Protein AF-A0AB35WN62-F1 (afdb_monomer_lite)

InterPro domains:
  IPR004899 Pertactin, central region [PF03212] (466-574)
  IPR006315 Outer membrane autotransporter barrel domain [TIGR01414] (478-604)
  IPR011050 Pectin lyase fold/virulence factor [SSF51126] (87-575)
  IPR012332 Autotransporter, pectate lyase C-like domain superfamily [G3DSA:2.160.20.20] (101-578)
  IPR050909 Bacterial Autotransporter Virulence Factors [PTHR12338] (129-609)

Sequence (661 aa):
MNTHVGASISNKDRCPAFHPLPIATVVAALFTGPALAADYNFPLLFANSNPLVASLVQKQVDVSSPTSAVTLQHVDFSLRDVVLRNSVGGGVDVLSGARLLAQGVDAVTSGTALQVNSQSLADLSGPSVLYTTGAKSPAASVTNAELRLHDVSLQTTGILSPGIDVGANALLQVERSQIVTFDMSSAGIREQGNLLANVVRDSQIHTHQAESAGVQVSASDGQLSLINTQIITDAAASDGVSARQGSNVILSRASSVHTLGASASAVRADLGANIDVVDSALLTEGTGAFGATASRLSNINLVRSQVLTTGGQAAALAIHGEAHISASDSAVSTVDASTVVFSAFSPLGSTGTLTLLRTRLSGPSALIEAQSDSHGVTTITDSQWVAPTATAFLAAAGSSLKVDLESSQVSAADFAQTNGDGQLAITTVGSQVTGDTRLLAPSSGRLDLDLHNSSWVFSGNSSASNLNLSDSKVMFGGHGFQVLTLNGDLSGTGRFQMKSDLASSQGDLLSVTGQVSGQHELLVADSGHAATGQPLKLVGSGGGAGQFTLYGGHVDAGAFRYALTRQGNDWYLAQTGQVVPMQTLVPSLQKPAIPTLLASNVAMTPLNPAMKPQAIPQPITSNVAMTPLNPAMKPQAIPQPITSNVAMTPLNPAMKPQAIP

Secondary structure (DSSP, 8-state):
--------------------------------S------B-S-EEEETT-TT--EEEEEEEEE--SS-SEEEES-EEEEEEEEEEESSS-SEEEETT-EEEEEEEEEEESS-SEEEETT-EEEEEEEEEEEE-STT--SEEEESSEEEEEEEEEEE-STT--SEEE-TT-EEEEES-EEEE-STT-EEEEEES--S-EEEES-EEEEESTT-EEEEEES--SEEEEES-EEEEESTT-EEEEEETT-EEEEESS-EEEEESTT-EEEEEETT-EEEEES-EEEEESTT-EEEEEETT-EEEEES-EEEEESTT-EEEEEESS-EEEEES-EEEESSS-SEEEE--SSTT-EEEEEEES-EEE-SSEEEEE-TT-EEEEEEES-EEEEEEEEEEEE-TT-EEEEEEES-EEEEEEEEEE-TT-EEEEEEES-EEEEEEEES-TTT-EEEEEEES-EEEESS-EEES-EEEEEEEEEE-SSS--EEEESS-EEEEEEEEEEEETTTTEE-EEEESS-B-SEEEEEEEE--S---S--EEEEEE---S-EEEETTS-EEETTEEEEEEEETTEEEEEEEEEPPPPP-------PPPPPPP--------------PPPPPPPP----PPPPPP----PPPPP-----------------PPPPP-

Foldseek 3Di:
DDDDDDDDDDDDDDDDDDDDDDPDDDDDDDDDDPDQDDEAAAAEEDEPVDPPAQEDENYEQAYADQEESYEYANGRHEYYLYEAEYAHHEHYHFEHAYEYEYENYEYEYQAAPEEYENAYEYAYEYEYEQEHEHAQHASYEWELYEYHEYNYEFEYEHHQYEVYEAEENYEEEAENYEFEYADPLYEPYEHELYAAAYEHECYEFEYEDPNYEPYHYENYNHEYEYENYEFEYEEALYEDYEYEQQYHYEYDHAYEFEYEYALYEPYEYYNAYEYEYECYEFHYEHANYESYEYDRNYEYEAYCYEFEYEHHNYEPYEWEFQYEYEHENYEFEYEHDAHYEFEYDPVQPGEYEYEYHQYEFEYQEEPYEYEASGHYEYEYEPYEYDYARYADYEFEPNYEYEYEAECYEEAYQAPYEYYHLTEYAYEYANYEYEHAAYDPPLVRHAAHYAYHVYEYEYAEAHEGAEYEDHAYEYENHHPFAYEYEHVEEYEDEYEYEWEEEQQVLDIHAYEYLYEYYAEYEYEYHYPLAAHPQDKHWHYHYNYYDYDYAYVVQWDDRHQFIWGWDDDPRTIIGGTPDTDDDDPPPPPPPDPDDDDDDDDDDDDDDDDDDDDDDDDDDDDDDDDDDDDDDDPDDDDDDDDDPPPPPPDPDDDDPDDDDDDDD

pLDDT: mean 85.61, std 23.1, range [27.11, 98.94]

Structure (mmCIF, N/CA/C/O backbone):
data_AF-A0AB35WN62-F1
#
_entry.id   AF-A0AB35WN62-F1
#
loop_
_atom_site.group_PDB
_atom_site.id
_atom_site.type_symbol
_atom_site.label_atom_id
_atom_site.label_alt_id
_atom_site.label_comp_id
_atom_site.label_asym_id
_atom_site.label_entity_id
_atom_site.label_seq_id
_atom_site.pdbx_PDB_ins_code
_atom_site.Cartn_x
_atom_site.Cartn_y
_atom_site.Cartn_z
_atom_site.occupancy
_atom_site.B_iso_or_equiv
_atom_site.auth_seq_id
_atom_site.auth_comp_id
_atom_site.auth_asym_id
_atom_site.auth_atom_id
_atom_site.pdbx_PDB_model_num
ATOM 1 N N . MET A 1 1 ? -1.860 53.361 -42.242 1.00 37.06 1 MET A N 1
ATOM 2 C CA . MET A 1 1 ? -1.072 54.609 -42.167 1.00 37.06 1 MET A CA 1
ATOM 3 C C . MET A 1 1 ? 0.322 54.324 -42.701 1.00 37.06 1 MET A C 1
ATOM 5 O O . MET A 1 1 ? 0.949 53.392 -42.228 1.00 37.06 1 MET A O 1
ATOM 9 N N . ASN A 1 2 ? 0.720 55.117 -43.696 1.00 37.06 2 ASN A N 1
ATOM 10 C CA . ASN A 1 2 ? 2.051 55.327 -44.278 1.00 37.06 2 ASN A CA 1
ATOM 11 C C . ASN A 1 2 ? 2.767 54.182 -45.016 1.00 37.06 2 ASN A C 1
ATOM 13 O O . ASN A 1 2 ? 3.593 53.447 -44.492 1.00 37.06 2 ASN A O 1
ATOM 17 N N . THR A 1 3 ? 2.480 54.184 -46.316 1.00 37.44 3 THR A N 1
ATOM 18 C CA . THR A 1 3 ? 3.383 54.001 -47.460 1.00 37.44 3 THR A CA 1
ATOM 19 C C . THR A 1 3 ? 4.713 54.766 -47.359 1.00 37.44 3 THR A C 1
ATOM 21 O O . THR A 1 3 ? 4.702 55.928 -46.963 1.00 37.44 3 THR A O 1
ATOM 24 N N . HIS A 1 4 ? 5.802 54.193 -47.891 1.00 39.78 4 HIS A N 1
ATOM 25 C CA . HIS A 1 4 ? 6.748 54.916 -48.757 1.00 39.78 4 HIS A CA 1
ATOM 26 C C . HIS A 1 4 ? 7.476 53.968 -49.725 1.00 39.78 4 HIS A C 1
ATOM 28 O O . HIS A 1 4 ? 7.800 52.831 -49.396 1.00 39.78 4 HIS A O 1
ATOM 34 N N . VAL A 1 5 ? 7.670 54.476 -50.942 1.00 39.09 5 VAL A N 1
ATOM 35 C CA . VAL A 1 5 ? 8.130 53.827 -52.176 1.00 39.09 5 VAL A CA 1
ATOM 36 C C . VAL A 1 5 ? 9.427 54.499 -52.656 1.00 39.09 5 VAL A C 1
ATOM 38 O O . VAL A 1 5 ? 9.519 55.722 -52.575 1.00 39.09 5 VAL A O 1
ATOM 41 N N . GLY A 1 6 ? 10.332 53.707 -53.257 1.00 31.67 6 GLY A N 1
ATOM 42 C CA . GLY A 1 6 ? 11.242 54.083 -54.366 1.00 31.67 6 GLY A CA 1
ATOM 43 C C . GLY A 1 6 ? 12.703 54.422 -54.007 1.00 31.67 6 GLY A C 1
ATOM 44 O O . GLY A 1 6 ? 12.963 54.918 -52.923 1.00 31.67 6 GLY A O 1
ATOM 45 N N . ALA A 1 7 ? 13.723 54.246 -54.862 1.00 33.38 7 ALA A N 1
ATOM 46 C CA . ALA A 1 7 ? 13.907 53.548 -56.146 1.00 33.38 7 ALA A CA 1
ATOM 47 C C . ALA A 1 7 ? 15.406 53.642 -56.568 1.00 33.38 7 ALA A C 1
ATOM 49 O O . ALA A 1 7 ? 15.979 54.713 -56.417 1.00 33.38 7 ALA A O 1
ATOM 50 N N . SER A 1 8 ? 15.957 52.575 -57.190 1.00 31.02 8 SER A N 1
ATOM 51 C CA . SER A 1 8 ? 17.101 52.482 -58.159 1.00 31.02 8 SER A CA 1
ATOM 52 C C . SER A 1 8 ? 18.497 53.050 -57.772 1.00 31.02 8 SER A C 1
ATOM 54 O O . SER A 1 8 ? 18.581 54.052 -57.087 1.00 31.02 8 SER A O 1
ATOM 56 N N . ILE A 1 9 ? 19.666 52.511 -58.176 1.00 33.53 9 ILE A N 1
ATOM 57 C CA . ILE A 1 9 ? 20.169 52.228 -59.542 1.00 33.53 9 ILE A CA 1
ATOM 58 C C . ILE A 1 9 ? 21.292 51.145 -59.536 1.00 33.53 9 ILE A C 1
ATOM 60 O O . ILE A 1 9 ? 22.194 51.160 -58.708 1.00 33.53 9 ILE A O 1
ATOM 64 N N . SER A 1 10 ? 21.202 50.254 -60.532 1.00 30.72 10 SER A N 1
ATOM 65 C CA . SER A 1 10 ? 22.180 49.400 -61.250 1.00 30.72 10 SER A CA 1
ATOM 66 C C . SER A 1 10 ? 23.706 49.570 -61.051 1.00 30.72 10 SER A C 1
ATOM 68 O O . SER A 1 10 ? 24.233 50.643 -61.325 1.00 30.72 10 SER A O 1
ATOM 70 N N . ASN A 1 11 ? 24.439 48.451 -60.880 1.00 31.08 11 ASN A N 1
ATOM 71 C CA . ASN A 1 11 ? 25.382 47.991 -61.919 1.00 31.08 11 ASN A CA 1
ATOM 72 C C . ASN A 1 11 ? 25.721 46.486 -61.857 1.00 31.08 11 ASN A C 1
ATOM 74 O O . ASN A 1 11 ? 25.832 45.892 -60.790 1.00 31.08 11 ASN A O 1
ATOM 78 N N . LYS A 1 12 ? 25.844 45.899 -63.054 1.00 31.50 12 LYS A N 1
ATOM 79 C CA . LYS A 1 12 ? 26.213 44.512 -63.378 1.00 31.50 12 LYS A CA 1
ATOM 80 C C . LYS A 1 12 ? 27.642 44.183 -62.938 1.00 31.50 12 LYS A C 1
ATOM 82 O O . LYS A 1 12 ? 28.530 44.962 -63.242 1.00 31.50 12 LYS A O 1
ATOM 87 N N . ASP A 1 13 ? 27.849 42.962 -62.447 1.00 32.03 13 ASP A N 1
ATOM 88 C CA . ASP A 1 13 ? 28.853 42.056 -63.017 1.00 32.03 13 ASP A CA 1
ATOM 89 C C . ASP A 1 13 ? 28.441 40.590 -62.824 1.00 32.03 13 ASP A C 1
ATOM 91 O O . ASP A 1 13 ? 27.876 40.194 -61.806 1.00 32.03 13 ASP A O 1
ATOM 95 N N . ARG A 1 14 ? 28.629 39.804 -63.887 1.00 34.66 14 ARG A N 1
ATOM 96 C CA . ARG A 1 14 ? 28.232 38.397 -64.020 1.00 34.66 14 ARG A CA 1
ATOM 97 C C . ARG A 1 14 ? 29.360 37.487 -63.532 1.00 34.66 14 ARG A C 1
ATOM 99 O O . ARG A 1 14 ? 30.464 37.614 -64.041 1.00 34.66 14 ARG A O 1
ATOM 106 N N . CYS A 1 15 ? 29.044 36.502 -62.690 1.00 31.64 15 CYS A N 1
ATOM 107 C CA . CYS A 1 15 ? 29.691 35.180 -62.657 1.00 31.64 15 CYS A CA 1
ATOM 108 C C . CYS A 1 15 ? 28.763 34.152 -61.956 1.00 31.64 15 CYS A C 1
ATOM 110 O O . CYS A 1 15 ? 27.911 34.565 -61.172 1.00 31.64 15 CYS A O 1
ATOM 112 N N . PRO A 1 16 ? 28.826 32.853 -62.313 1.00 35.84 16 PRO A N 1
ATOM 113 C CA . PRO A 1 16 ? 27.656 31.963 -62.377 1.00 35.84 16 PRO A CA 1
ATOM 114 C C . PRO A 1 16 ? 27.334 31.176 -61.089 1.00 35.84 16 PRO A C 1
ATOM 116 O O . PRO A 1 16 ? 28.095 31.167 -60.127 1.00 35.84 16 PRO A O 1
ATOM 119 N N . ALA A 1 17 ? 26.169 30.513 -61.105 1.00 31.95 17 ALA A N 1
ATOM 120 C CA . ALA A 1 17 ? 25.544 29.818 -59.980 1.00 31.95 17 ALA A CA 1
ATOM 121 C C . ALA A 1 17 ? 26.304 28.558 -59.522 1.00 31.95 17 ALA A C 1
ATOM 123 O O . ALA A 1 17 ? 26.545 27.640 -60.307 1.00 31.95 17 ALA A O 1
ATOM 124 N N . PHE A 1 18 ? 26.607 28.491 -58.224 1.00 29.34 18 PHE A N 1
ATOM 125 C CA . PHE A 1 18 ? 27.059 27.277 -57.549 1.00 29.34 18 PHE A CA 1
ATOM 126 C C . PHE A 1 18 ? 25.860 26.361 -57.270 1.00 29.34 18 PHE A C 1
ATOM 128 O O . PHE A 1 18 ? 25.048 26.622 -56.384 1.00 29.34 18 PHE A O 1
ATOM 135 N N . HIS A 1 19 ? 25.766 25.277 -58.036 1.00 30.45 19 HIS A N 1
ATOM 136 C CA . HIS A 1 19 ? 24.964 24.102 -57.707 1.00 30.45 19 HIS A CA 1
ATOM 137 C C . HIS A 1 19 ? 25.807 23.160 -56.829 1.00 30.45 19 HIS A C 1
ATOM 139 O O . HIS A 1 19 ? 26.876 22.745 -57.281 1.00 30.45 19 HIS A O 1
ATOM 145 N N . PRO A 1 20 ? 25.376 22.770 -55.617 1.00 32.69 20 PRO A N 1
ATOM 146 C CA . PRO A 1 20 ? 25.997 21.651 -54.923 1.00 32.69 20 PRO A CA 1
ATOM 147 C C . PRO A 1 20 ? 25.475 20.343 -55.538 1.00 32.69 20 PRO A C 1
ATOM 149 O O . PRO A 1 20 ? 24.314 19.976 -55.370 1.00 32.69 20 PRO A O 1
ATOM 152 N N . LEU A 1 21 ? 26.332 19.657 -56.294 1.00 30.47 21 LEU A N 1
ATOM 153 C CA . LEU A 1 21 ? 26.145 18.252 -56.662 1.00 30.47 21 LEU A CA 1
ATOM 154 C C . LEU A 1 21 ? 26.417 17.365 -55.431 1.00 30.47 21 LEU A C 1
ATOM 156 O O . LEU A 1 21 ? 27.365 17.648 -54.694 1.00 30.47 21 LEU A O 1
ATOM 160 N N . PRO A 1 22 ? 25.655 16.280 -55.211 1.00 35.50 22 PRO A N 1
ATOM 161 C CA . PRO A 1 22 ? 25.961 15.310 -54.172 1.00 35.50 22 PRO A CA 1
ATOM 162 C C . PRO A 1 22 ? 27.084 14.387 -54.658 1.00 35.50 22 PRO A C 1
ATOM 164 O O . PRO A 1 22 ? 26.959 13.723 -55.687 1.00 35.50 22 PRO A O 1
ATOM 167 N N . ILE A 1 23 ? 28.188 14.329 -53.916 1.00 31.36 23 ILE A N 1
ATOM 168 C CA . ILE A 1 23 ? 29.215 13.303 -54.107 1.00 31.36 23 ILE A CA 1
ATOM 169 C C . ILE A 1 23 ? 28.718 12.042 -53.397 1.00 31.36 23 ILE A C 1
ATOM 171 O O . ILE A 1 23 ? 28.910 11.869 -52.198 1.00 31.36 23 ILE A O 1
ATOM 175 N N . ALA A 1 24 ? 28.039 11.179 -54.148 1.00 29.19 24 ALA A N 1
ATOM 176 C CA . ALA A 1 24 ? 27.915 9.766 -53.828 1.00 29.19 24 ALA A CA 1
ATOM 177 C C . ALA A 1 24 ? 29.002 9.034 -54.621 1.00 29.19 24 ALA A C 1
ATOM 179 O O . ALA A 1 24 ? 28.944 8.992 -55.850 1.00 29.19 24 ALA A O 1
ATOM 180 N N . THR A 1 25 ? 29.989 8.466 -53.930 1.00 29.19 25 THR A N 1
ATOM 181 C CA . THR A 1 25 ? 30.971 7.577 -54.558 1.00 29.19 25 THR A CA 1
ATOM 182 C C . THR A 1 25 ? 30.851 6.188 -53.953 1.00 29.19 25 THR A C 1
ATOM 184 O O . THR A 1 25 ? 31.009 5.982 -52.754 1.00 29.19 25 THR A O 1
ATOM 187 N N . VAL A 1 26 ? 30.539 5.262 -54.850 1.00 30.97 26 VAL A N 1
ATOM 188 C CA . VAL A 1 26 ? 30.450 3.810 -54.717 1.00 30.97 26 VAL A CA 1
ATOM 189 C C . VAL A 1 26 ? 31.782 3.205 -54.267 1.00 30.97 26 VAL A C 1
ATOM 191 O O . VAL A 1 26 ? 32.817 3.527 -54.844 1.00 30.97 26 VAL A O 1
ATOM 194 N N . VAL A 1 27 ? 31.742 2.227 -53.355 1.00 32.62 27 VAL A N 1
ATOM 195 C CA . VAL A 1 27 ? 32.733 1.140 -53.321 1.00 32.62 27 VAL A CA 1
ATOM 196 C C . VAL A 1 27 ? 32.007 -0.189 -53.114 1.00 32.62 27 VAL A C 1
ATOM 198 O O . VAL A 1 27 ? 31.555 -0.509 -52.020 1.00 32.62 27 VAL A O 1
ATOM 201 N N . ALA A 1 28 ? 31.924 -0.970 -54.189 1.00 32.25 28 ALA A N 1
ATOM 202 C CA . ALA A 1 28 ? 31.725 -2.409 -54.145 1.00 32.25 28 ALA A CA 1
ATOM 203 C C . ALA A 1 28 ? 32.956 -3.046 -54.798 1.00 32.25 28 ALA A C 1
ATOM 205 O O . ALA A 1 28 ? 33.234 -2.795 -55.970 1.00 32.25 28 ALA A O 1
ATOM 206 N N . ALA A 1 29 ? 33.696 -3.853 -54.044 1.00 33.09 29 ALA A N 1
ATOM 207 C CA . ALA A 1 29 ? 34.721 -4.735 -54.583 1.00 33.09 29 ALA A CA 1
ATOM 208 C C . ALA A 1 29 ? 34.542 -6.126 -53.965 1.00 33.09 29 ALA A C 1
ATOM 210 O O . ALA A 1 29 ? 34.611 -6.290 -52.748 1.00 33.09 29 ALA A O 1
ATOM 211 N N . LEU A 1 30 ? 34.280 -7.110 -54.829 1.00 36.00 30 LEU A N 1
ATOM 212 C CA . LEU A 1 30 ? 34.329 -8.535 -54.516 1.00 36.00 30 LEU A CA 1
ATOM 213 C C . LEU A 1 30 ? 35.764 -8.934 -54.145 1.00 36.00 30 LEU A C 1
ATOM 215 O O . LEU A 1 30 ? 36.670 -8.749 -54.954 1.00 36.00 30 LEU A O 1
ATOM 219 N N . PHE A 1 31 ? 35.937 -9.607 -53.008 1.00 35.59 31 PHE A N 1
ATOM 220 C CA . PHE A 1 31 ? 37.038 -10.547 -52.805 1.00 35.59 31 PHE A CA 1
ATOM 221 C C . PHE A 1 31 ? 36.508 -11.823 -52.153 1.00 35.59 31 PHE A C 1
ATOM 223 O O . PHE A 1 31 ? 35.982 -11.818 -51.045 1.00 35.59 31 PHE A O 1
ATOM 230 N N . THR A 1 32 ? 36.646 -12.930 -52.875 1.00 37.19 32 THR A N 1
ATOM 231 C CA . THR A 1 32 ? 36.488 -14.293 -52.371 1.00 37.19 32 THR A CA 1
ATOM 232 C C . THR A 1 32 ? 37.816 -14.741 -51.753 1.00 37.19 32 THR A C 1
ATOM 234 O O . THR A 1 32 ? 38.774 -14.999 -52.479 1.00 37.19 32 THR A O 1
ATOM 237 N N . GLY A 1 33 ? 37.878 -14.820 -50.423 1.00 32.25 33 GLY A N 1
ATOM 238 C CA . GLY A 1 33 ? 39.006 -15.348 -49.642 1.00 32.25 33 GLY A CA 1
ATOM 239 C C . GLY A 1 33 ? 38.935 -14.866 -48.184 1.00 32.25 33 GLY A C 1
ATOM 240 O O . GLY A 1 33 ? 38.431 -13.766 -47.964 1.00 32.25 33 GLY A O 1
ATOM 241 N N . PRO A 1 34 ? 39.381 -15.648 -47.177 1.00 44.69 34 PRO A N 1
ATOM 242 C CA . PRO A 1 34 ? 39.191 -15.313 -45.769 1.00 44.69 34 PRO A CA 1
ATOM 243 C C . PRO A 1 34 ? 40.217 -14.250 -45.358 1.00 44.69 34 PRO A C 1
ATOM 245 O O . PRO A 1 34 ? 41.301 -14.554 -44.869 1.00 44.69 34 PRO A O 1
ATOM 248 N N . ALA A 1 35 ? 39.882 -12.991 -45.613 1.00 37.41 35 ALA A N 1
ATOM 249 C CA . ALA A 1 35 ? 40.577 -11.822 -45.104 1.00 37.41 35 ALA A CA 1
ATOM 250 C C . ALA A 1 35 ? 39.581 -11.038 -44.247 1.00 37.41 35 ALA A C 1
ATOM 252 O O . ALA A 1 35 ? 38.432 -10.868 -44.654 1.00 37.41 35 ALA A O 1
ATOM 253 N N . LEU A 1 36 ? 40.022 -10.609 -43.061 1.00 44.44 36 LEU A N 1
ATOM 254 C CA . LEU A 1 36 ? 39.290 -9.730 -42.145 1.00 44.44 36 LEU A CA 1
ATOM 255 C C . LEU A 1 36 ? 38.523 -8.667 -42.942 1.00 44.44 36 LEU A C 1
ATOM 257 O O . LEU A 1 36 ? 39.096 -7.923 -43.741 1.00 44.44 36 LEU A O 1
ATOM 261 N N . ALA A 1 37 ? 37.203 -8.714 -42.821 1.00 46.78 37 ALA A N 1
ATOM 262 C CA . ALA A 1 37 ? 36.288 -8.093 -43.751 1.00 46.78 37 ALA A CA 1
ATOM 263 C C . ALA A 1 37 ? 36.327 -6.563 -43.579 1.00 46.78 37 ALA A C 1
ATOM 265 O O . ALA A 1 37 ? 35.966 -6.087 -42.523 1.00 46.78 37 ALA A O 1
ATOM 266 N N . ALA A 1 38 ? 36.652 -5.804 -44.635 1.00 52.38 38 ALA A N 1
ATOM 267 C CA . ALA A 1 38 ? 36.783 -4.332 -44.630 1.00 52.38 38 ALA A CA 1
ATOM 268 C C . ALA A 1 38 ? 35.823 -3.569 -43.681 1.00 52.38 38 ALA A C 1
ATOM 270 O O . ALA A 1 38 ? 34.603 -3.718 -43.820 1.00 52.38 38 ALA A O 1
ATOM 271 N N . ASP A 1 39 ? 36.400 -2.754 -42.792 1.00 85.12 39 ASP A N 1
ATOM 272 C CA . ASP A 1 39 ? 35.727 -1.870 -41.828 1.00 85.12 39 ASP A CA 1
ATOM 273 C C . ASP A 1 39 ? 35.258 -0.557 -42.484 1.00 85.12 39 ASP A C 1
ATOM 275 O O . ASP A 1 39 ? 35.822 -0.112 -43.488 1.00 85.12 39 ASP A O 1
ATOM 279 N N . TYR A 1 40 ? 34.236 0.085 -41.913 1.00 90.19 40 TYR A N 1
ATOM 280 C CA . TYR A 1 40 ? 33.686 1.360 -42.385 1.00 90.19 40 TYR A CA 1
ATOM 281 C C . TYR A 1 40 ? 34.017 2.492 -41.413 1.00 90.19 40 TYR A C 1
ATOM 283 O O . TYR A 1 40 ? 33.859 2.341 -40.206 1.00 90.19 40 TYR A O 1
ATOM 291 N N . ASN A 1 41 ? 34.424 3.648 -41.943 1.00 93.12 41 ASN A N 1
ATOM 292 C CA . ASN A 1 41 ? 34.745 4.844 -41.156 1.00 93.12 41 ASN A CA 1
ATOM 293 C C . ASN A 1 41 ? 33.869 6.067 -41.494 1.00 93.12 41 ASN A C 1
ATOM 295 O O . ASN A 1 41 ? 34.225 7.209 -41.201 1.00 93.12 41 ASN A O 1
ATOM 299 N N . PHE A 1 42 ? 32.724 5.829 -42.134 1.00 93.12 42 PHE A N 1
ATOM 300 C CA . PHE A 1 42 ? 31.716 6.832 -42.471 1.00 93.12 42 PHE A CA 1
ATOM 301 C C . PHE A 1 42 ? 30.305 6.256 -42.258 1.00 93.12 42 PHE A C 1
ATOM 303 O O . PHE A 1 42 ? 30.136 5.038 -42.347 1.00 93.12 42 PHE A O 1
ATOM 310 N N . PRO A 1 43 ? 29.291 7.100 -41.982 1.00 95.56 43 PRO A N 1
ATOM 311 C CA . PRO A 1 43 ? 27.911 6.645 -41.820 1.00 95.56 43 PRO A CA 1
ATOM 312 C C . PRO A 1 43 ? 27.374 5.920 -43.059 1.00 95.56 43 PRO A C 1
ATOM 314 O O . PRO A 1 43 ? 27.595 6.361 -44.189 1.00 95.56 43 PRO A O 1
ATOM 317 N N . LEU A 1 44 ? 26.630 4.836 -42.849 1.00 94.69 44 LEU A N 1
ATOM 318 C CA . LEU A 1 44 ? 26.044 4.014 -43.906 1.00 94.69 44 LEU A CA 1
ATOM 319 C C . LEU A 1 44 ? 24.540 4.266 -44.033 1.00 94.69 44 LEU A C 1
ATOM 321 O O . LEU A 1 44 ? 23.816 4.237 -43.042 1.00 94.69 44 LEU A O 1
ATOM 325 N N . LEU A 1 45 ? 24.060 4.446 -45.264 1.00 93.81 45 LEU A N 1
ATOM 326 C CA . LEU A 1 45 ? 22.637 4.567 -45.586 1.00 93.81 45 LEU A CA 1
ATOM 327 C C . LEU A 1 45 ? 22.219 3.446 -46.539 1.00 93.81 45 LEU A C 1
ATOM 329 O O . LEU A 1 45 ? 22.726 3.352 -47.660 1.00 93.81 45 LEU A O 1
ATOM 333 N N . PHE A 1 46 ? 21.240 2.652 -46.118 1.00 92.38 46 PHE A N 1
ATOM 334 C CA . PHE A 1 46 ? 20.593 1.637 -46.939 1.00 92.38 46 PHE A CA 1
ATOM 335 C C . PHE A 1 46 ? 19.139 2.030 -47.177 1.00 92.38 46 PHE A C 1
ATOM 337 O O . PHE A 1 46 ? 18.357 2.198 -46.242 1.00 92.38 46 PHE A O 1
ATOM 344 N N . ALA A 1 47 ? 18.783 2.181 -48.448 1.00 89.25 47 ALA A N 1
ATOM 345 C CA . ALA A 1 47 ? 17.433 2.500 -48.879 1.00 89.25 47 ALA A CA 1
ATOM 346 C C . ALA A 1 47 ? 17.023 1.605 -50.051 1.00 89.25 47 ALA A C 1
ATOM 348 O O . ALA A 1 47 ? 17.887 1.073 -50.746 1.00 89.25 47 ALA A O 1
ATOM 349 N N . ASN A 1 48 ? 15.718 1.479 -50.310 1.00 76.38 48 ASN A N 1
ATOM 350 C CA . ASN A 1 48 ? 15.155 0.610 -51.360 1.00 76.38 48 ASN A CA 1
ATOM 351 C C . ASN A 1 48 ? 15.715 0.864 -52.787 1.00 76.38 48 ASN A C 1
ATOM 353 O O . ASN A 1 48 ? 15.573 0.033 -53.678 1.00 76.38 48 ASN A O 1
ATOM 357 N N . SER A 1 49 ? 16.387 1.997 -53.023 1.00 63.06 49 SER A N 1
ATOM 358 C CA . SER A 1 49 ? 17.124 2.289 -54.263 1.00 63.06 49 SER A CA 1
ATOM 359 C C . SER A 1 49 ? 18.469 1.550 -54.398 1.00 63.06 49 SER A C 1
ATOM 361 O O . SER A 1 49 ? 19.102 1.645 -55.448 1.00 63.06 49 SER A O 1
ATOM 363 N N . ASN A 1 50 ? 18.904 0.810 -53.370 1.00 58.50 50 ASN A N 1
ATOM 364 C CA . ASN A 1 50 ? 20.179 0.090 -53.297 1.00 58.50 50 ASN A CA 1
ATOM 365 C C . ASN A 1 50 ? 19.956 -1.433 -53.112 1.00 58.50 50 ASN A C 1
ATOM 367 O O . ASN A 1 50 ? 20.149 -1.966 -52.021 1.00 58.50 50 ASN A O 1
ATOM 371 N N . PRO A 1 51 ? 19.575 -2.180 -54.169 1.00 56.62 51 PRO A N 1
ATOM 372 C CA . PRO A 1 51 ? 19.164 -3.588 -54.061 1.00 56.62 51 PRO A CA 1
ATOM 373 C C . PRO A 1 51 ? 20.315 -4.589 -53.833 1.00 56.62 51 PRO A C 1
ATOM 375 O O . PRO A 1 51 ? 20.078 -5.793 -53.793 1.00 56.62 51 PRO A O 1
ATOM 378 N N . LEU A 1 52 ? 21.569 -4.129 -53.739 1.00 60.12 52 LEU A N 1
ATOM 379 C CA . LEU A 1 52 ? 22.756 -4.998 -53.775 1.00 60.12 52 LEU A CA 1
ATOM 380 C C . LEU A 1 52 ? 23.283 -5.426 -52.398 1.00 60.12 52 LEU A C 1
ATOM 382 O O . LEU A 1 52 ? 24.088 -6.352 -52.333 1.00 60.12 52 LEU A O 1
ATOM 386 N N . VAL A 1 53 ? 22.853 -4.788 -51.306 1.00 66.56 53 VAL A N 1
ATOM 387 C CA . VAL A 1 53 ? 23.304 -5.130 -49.948 1.00 66.56 53 VAL A CA 1
ATOM 388 C C . VAL A 1 53 ? 22.093 -5.214 -49.030 1.00 66.56 53 VAL A C 1
ATOM 390 O O . VAL A 1 53 ? 21.491 -4.198 -48.706 1.00 66.56 53 VAL A O 1
ATOM 393 N N . ALA A 1 54 ? 21.755 -6.436 -48.619 1.00 81.56 54 ALA A N 1
ATOM 394 C CA . ALA A 1 54 ? 20.676 -6.723 -47.671 1.00 81.56 54 ALA A CA 1
ATOM 395 C C . ALA A 1 54 ? 21.204 -7.110 -46.276 1.00 81.56 54 ALA A C 1
ATOM 397 O O . ALA A 1 54 ? 20.426 -7.452 -45.387 1.00 81.56 54 ALA A O 1
ATOM 398 N N . SER A 1 55 ? 22.527 -7.102 -46.074 1.00 90.88 55 SER A N 1
ATOM 399 C CA . SER A 1 55 ? 23.123 -7.467 -44.790 1.00 90.88 55 SER A CA 1
ATOM 400 C C . SER A 1 55 ? 24.530 -6.914 -44.569 1.00 90.88 55 SER A C 1
ATOM 402 O O . SER A 1 55 ? 25.314 -6.838 -45.517 1.00 90.88 55 SER A O 1
ATOM 404 N N . LEU A 1 56 ? 24.888 -6.672 -43.306 1.00 91.62 56 LEU A N 1
ATOM 405 C CA . LEU A 1 56 ? 26.273 -6.580 -42.834 1.00 91.62 56 LEU A CA 1
ATOM 406 C C . LEU A 1 56 ? 26.577 -7.781 -41.938 1.00 91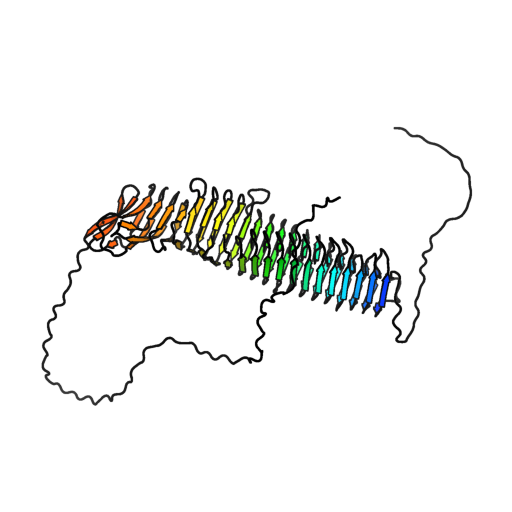.62 56 LEU A C 1
ATOM 408 O O . LEU A 1 56 ? 25.815 -8.077 -41.019 1.00 91.62 56 LEU A O 1
ATOM 412 N N . VAL A 1 57 ? 27.686 -8.468 -42.213 1.00 93.50 57 VAL A N 1
ATOM 413 C CA . VAL A 1 57 ? 28.102 -9.674 -41.487 1.00 93.50 57 VAL A CA 1
ATOM 414 C C . VAL A 1 57 ? 29.573 -9.556 -41.107 1.00 93.50 57 VAL A C 1
ATOM 416 O O . VAL A 1 57 ? 30.396 -9.368 -42.005 1.00 93.50 57 VAL A O 1
ATOM 419 N N . GLN A 1 58 ? 29.897 -9.689 -39.816 1.00 93.31 58 GLN A N 1
ATOM 420 C CA . GLN A 1 58 ? 31.270 -9.633 -39.290 1.00 93.31 58 GLN A CA 1
ATOM 421 C C . GLN A 1 58 ? 31.989 -8.339 -39.687 1.00 93.31 58 GLN A C 1
ATOM 423 O O . GLN A 1 58 ? 33.049 -8.361 -40.317 1.00 93.31 58 GLN A O 1
ATOM 428 N N . LYS A 1 59 ? 31.360 -7.200 -39.380 1.00 92.88 59 LYS A N 1
ATOM 429 C CA . LYS A 1 59 ? 31.812 -5.859 -39.782 1.00 92.88 59 LYS A CA 1
ATOM 430 C C . LYS A 1 59 ? 31.960 -4.924 -38.595 1.00 92.88 59 LYS A C 1
ATOM 432 O O . LYS A 1 59 ? 31.197 -5.023 -37.639 1.00 92.88 59 LYS A O 1
ATOM 437 N N . GLN A 1 60 ? 32.864 -3.959 -38.724 1.00 95.38 60 GLN A N 1
ATOM 438 C CA . GLN A 1 60 ? 32.978 -2.824 -37.816 1.00 95.38 60 GLN A CA 1
ATOM 439 C C . GLN A 1 60 ? 32.646 -1.516 -38.546 1.00 95.38 60 GLN A C 1
ATOM 441 O O . GLN A 1 60 ? 33.073 -1.297 -39.683 1.00 95.38 60 GLN A O 1
ATOM 446 N N . VAL A 1 61 ? 31.858 -0.657 -37.900 1.00 95.81 61 VAL A N 1
ATOM 447 C CA . VAL A 1 61 ? 31.534 0.699 -38.357 1.00 95.81 61 VAL A CA 1
ATOM 448 C C . VAL A 1 61 ? 31.952 1.675 -37.261 1.00 95.81 61 VAL A C 1
ATOM 450 O O . VAL A 1 61 ? 31.262 1.798 -36.252 1.00 95.81 61 VAL A O 1
ATOM 453 N N . ASP A 1 62 ? 33.072 2.367 -37.460 1.00 95.94 62 ASP A N 1
ATOM 454 C CA . ASP A 1 62 ? 33.631 3.332 -36.511 1.00 95.94 62 ASP A CA 1
ATOM 455 C C . ASP A 1 62 ? 33.502 4.751 -37.055 1.00 95.94 62 ASP A C 1
ATOM 457 O O . ASP A 1 62 ? 34.232 5.165 -37.955 1.00 95.94 62 ASP A O 1
ATOM 461 N N . VAL A 1 63 ? 32.589 5.533 -36.494 1.00 95.19 63 VAL A N 1
ATOM 462 C CA . VAL A 1 63 ? 32.310 6.889 -36.966 1.00 95.19 63 VAL A CA 1
ATOM 463 C C . VAL A 1 63 ? 32.400 7.910 -35.838 1.00 95.19 63 VAL A C 1
ATOM 465 O O . VAL A 1 63 ? 32.255 7.612 -34.656 1.00 95.19 63 VAL A O 1
ATOM 468 N N . SER A 1 64 ? 32.623 9.161 -36.224 1.00 95.56 64 SER A N 1
ATOM 469 C CA . SER A 1 64 ? 32.504 10.327 -35.349 1.00 95.56 64 SER A CA 1
ATOM 470 C C . SER A 1 64 ? 31.550 11.310 -36.019 1.00 95.56 64 SER A C 1
ATOM 472 O O . SER A 1 64 ? 31.979 12.319 -36.579 1.00 95.56 64 SER A O 1
ATOM 474 N N . SER A 1 65 ? 30.260 10.966 -36.039 1.00 93.81 65 SER A N 1
ATOM 475 C CA . SER A 1 65 ? 29.222 11.702 -36.771 1.00 93.81 65 SER A CA 1
ATOM 476 C C . SER A 1 65 ? 28.067 12.078 -35.847 1.00 93.81 65 SER A C 1
ATOM 478 O O . SER A 1 65 ? 27.677 11.247 -35.034 1.00 93.81 65 SER A O 1
ATOM 480 N N . PRO A 1 66 ? 27.454 13.269 -35.984 1.00 94.00 66 PRO A N 1
ATOM 481 C CA . PRO A 1 66 ? 26.216 13.587 -35.270 1.00 94.00 66 PRO A CA 1
ATOM 482 C C . PRO A 1 66 ? 25.015 12.741 -35.730 1.00 94.00 66 PRO A C 1
ATOM 484 O O . PRO A 1 66 ? 24.003 12.701 -35.039 1.00 94.00 66 PRO A O 1
ATOM 487 N N . THR A 1 67 ? 25.105 12.077 -36.885 1.00 94.69 67 THR A N 1
ATOM 488 C CA . THR A 1 67 ? 24.087 11.137 -37.384 1.00 94.69 67 THR A CA 1
ATOM 489 C C . THR A 1 67 ? 24.360 9.717 -36.902 1.00 94.69 67 THR A C 1
ATOM 491 O O . THR A 1 67 ? 25.475 9.417 -36.478 1.00 94.69 67 THR A O 1
ATOM 494 N N . SER A 1 68 ? 23.383 8.822 -37.042 1.00 96.56 68 SER A N 1
ATOM 495 C CA . SER A 1 68 ? 23.565 7.398 -36.750 1.00 96.56 68 SER A CA 1
ATOM 496 C C . SER A 1 68 ? 24.599 6.732 -37.666 1.00 96.56 68 SER A C 1
ATOM 498 O O . SER A 1 68 ? 24.788 7.147 -38.813 1.00 96.56 68 SER A O 1
ATOM 500 N N . ALA A 1 69 ? 25.297 5.717 -37.147 1.00 97.06 69 ALA A N 1
ATOM 501 C CA . ALA A 1 69 ? 26.322 4.973 -37.882 1.00 97.06 69 ALA A CA 1
ATOM 502 C C . ALA A 1 69 ? 25.729 4.166 -39.048 1.00 97.06 69 ALA A C 1
ATOM 504 O O . ALA A 1 69 ? 26.343 4.069 -40.110 1.00 97.06 69 ALA A O 1
ATOM 505 N N . VAL A 1 70 ? 24.520 3.629 -38.866 1.00 97.31 70 VAL A N 1
ATOM 506 C CA . VAL A 1 70 ? 23.741 2.936 -39.895 1.00 97.31 70 VAL A CA 1
ATOM 507 C C . VAL A 1 70 ? 22.331 3.518 -39.935 1.00 97.31 70 VAL A C 1
ATOM 509 O O . VAL A 1 70 ? 21.696 3.715 -38.905 1.00 97.31 70 VAL A O 1
ATOM 512 N N . THR A 1 71 ? 21.817 3.788 -41.128 1.00 97.12 71 THR A N 1
ATOM 513 C CA . THR A 1 71 ? 20.438 4.231 -41.355 1.00 97.12 71 THR A CA 1
ATOM 514 C C . THR A 1 71 ? 19.769 3.328 -42.382 1.00 97.12 71 THR A C 1
ATOM 516 O O . THR A 1 71 ? 20.316 3.097 -43.460 1.00 97.12 71 THR A O 1
ATOM 519 N N . LEU A 1 72 ? 18.575 2.835 -42.057 1.00 96.69 72 LEU A N 1
ATOM 520 C CA . LEU A 1 72 ? 17.755 1.959 -42.890 1.00 96.69 72 LEU A CA 1
ATOM 521 C C . LEU A 1 72 ? 16.445 2.664 -43.252 1.00 96.69 72 LEU A C 1
ATOM 523 O O . LEU A 1 72 ? 15.770 3.203 -42.375 1.00 96.69 72 LEU A O 1
ATOM 527 N N . GLN A 1 73 ? 16.073 2.653 -44.533 1.00 95.06 73 GLN A N 1
ATOM 528 C CA . GLN A 1 73 ? 14.842 3.275 -45.034 1.00 95.06 73 GLN A CA 1
ATOM 529 C C . GLN A 1 73 ? 14.153 2.399 -46.085 1.00 95.06 73 GLN A C 1
ATOM 531 O O . GLN A 1 73 ? 14.715 2.158 -47.152 1.00 95.06 73 GLN A O 1
ATOM 536 N N . HIS A 1 74 ? 12.909 1.976 -45.837 1.00 92.69 74 HIS A N 1
ATOM 537 C CA . HIS A 1 74 ? 12.132 1.140 -46.769 1.00 92.69 74 HIS A CA 1
ATOM 538 C C . HIS A 1 74 ? 12.887 -0.116 -47.252 1.00 92.69 74 HIS A C 1
ATOM 540 O O . HIS A 1 74 ? 12.828 -0.464 -48.431 1.00 92.69 74 HIS A O 1
ATOM 546 N N . VAL A 1 75 ? 13.659 -0.753 -46.374 1.00 93.56 75 VAL A N 1
ATOM 547 C CA . VAL A 1 75 ? 14.512 -1.896 -46.720 1.00 93.56 75 VAL A CA 1
ATOM 548 C C . VAL A 1 75 ? 14.401 -2.979 -45.655 1.00 93.56 75 VAL A C 1
ATOM 550 O O . VAL A 1 75 ? 14.300 -2.669 -44.467 1.00 93.56 75 VAL A O 1
ATOM 553 N N . ASP A 1 76 ? 14.456 -4.235 -46.089 1.00 93.69 76 ASP A N 1
ATOM 554 C CA . ASP A 1 76 ? 14.664 -5.385 -45.213 1.00 93.69 76 ASP A CA 1
ATOM 555 C C . ASP A 1 76 ? 16.172 -5.629 -45.103 1.00 93.69 76 ASP A C 1
ATOM 557 O O . ASP A 1 76 ? 16.849 -5.843 -46.113 1.00 93.69 76 ASP A O 1
ATOM 561 N N . PHE A 1 77 ? 16.712 -5.561 -43.890 1.00 95.56 77 PHE A N 1
ATOM 562 C CA . PHE A 1 77 ? 18.152 -5.589 -43.660 1.00 95.56 77 PHE A CA 1
ATOM 563 C C . PHE A 1 77 ? 18.529 -6.501 -42.497 1.00 95.56 77 PHE A C 1
ATOM 565 O O . PHE A 1 77 ? 17.799 -6.601 -41.509 1.00 95.56 77 PHE A O 1
ATOM 572 N N . SER A 1 78 ? 19.700 -7.134 -42.589 1.00 95.88 78 SER A N 1
ATOM 573 C CA . SER A 1 78 ? 20.240 -7.957 -41.509 1.00 95.88 78 SER A CA 1
ATOM 574 C C . SER A 1 78 ? 21.597 -7.475 -40.995 1.00 95.88 78 SER A C 1
ATOM 576 O O . SER A 1 78 ? 22.496 -7.166 -41.774 1.00 95.88 78 SER A O 1
ATOM 578 N N . LEU A 1 79 ? 21.763 -7.445 -39.674 1.00 96.19 79 LEU A N 1
ATOM 579 C CA . LEU A 1 79 ? 23.058 -7.252 -39.018 1.00 96.19 79 LEU A CA 1
ATOM 580 C C . LEU A 1 79 ? 23.444 -8.547 -38.305 1.00 96.19 79 LEU A C 1
ATOM 582 O O . LEU A 1 79 ? 22.664 -9.062 -37.506 1.00 96.19 79 LEU A O 1
ATOM 586 N N . ARG A 1 80 ? 24.634 -9.076 -38.586 1.00 95.81 80 ARG A N 1
ATOM 587 C CA . ARG A 1 80 ? 25.163 -10.264 -37.911 1.00 95.81 80 ARG A CA 1
ATOM 588 C C . ARG A 1 80 ? 26.601 -10.050 -37.464 1.00 95.81 80 ARG A C 1
ATOM 590 O O . ARG A 1 80 ? 27.457 -9.832 -38.316 1.00 95.81 80 ARG A O 1
ATOM 597 N N . ASP A 1 81 ? 26.867 -10.162 -36.169 1.00 95.19 81 ASP A N 1
ATOM 598 C CA . ASP A 1 81 ? 28.208 -9.980 -35.596 1.00 95.19 81 ASP A CA 1
ATOM 599 C C . ASP A 1 81 ? 28.807 -8.620 -36.014 1.00 95.19 81 ASP A C 1
ATOM 601 O O . ASP A 1 81 ? 29.860 -8.544 -36.651 1.00 95.19 81 ASP A O 1
ATOM 605 N N . VAL A 1 82 ? 28.066 -7.535 -35.761 1.00 95.88 82 VAL A N 1
ATOM 606 C CA . VAL A 1 82 ? 28.424 -6.178 -36.200 1.00 95.88 82 VAL A CA 1
ATOM 607 C C . VAL A 1 82 ? 28.759 -5.304 -35.001 1.00 95.88 82 VAL A C 1
ATOM 609 O O . VAL A 1 82 ? 27.952 -5.156 -34.088 1.00 95.88 82 VAL A O 1
ATOM 612 N N . VAL A 1 83 ? 29.922 -4.659 -35.053 1.00 96.81 83 VAL A N 1
ATOM 613 C CA . VAL A 1 83 ? 30.345 -3.659 -34.069 1.00 96.81 83 VAL A CA 1
ATOM 614 C C . VAL A 1 83 ? 30.064 -2.265 -34.622 1.00 96.81 83 VAL A C 1
ATOM 616 O O . VAL A 1 83 ? 30.519 -1.917 -35.711 1.00 96.81 83 VAL A O 1
ATOM 619 N N . LEU A 1 84 ? 29.333 -1.453 -33.867 1.00 97.00 84 LEU A N 1
ATOM 620 C CA . LEU A 1 84 ? 28.999 -0.073 -34.206 1.00 97.00 84 LEU A CA 1
ATOM 621 C C . LEU A 1 84 ? 29.579 0.855 -33.144 1.00 97.00 84 LEU A C 1
ATOM 623 O O . LEU A 1 84 ? 29.218 0.768 -31.973 1.00 97.00 84 LEU A O 1
ATOM 627 N N . ARG A 1 85 ? 30.455 1.779 -33.534 1.00 97.50 85 ARG A N 1
ATOM 628 C CA . ARG A 1 85 ? 30.979 2.805 -32.631 1.00 97.50 85 ARG A CA 1
ATOM 629 C C . ARG A 1 85 ? 30.689 4.177 -33.194 1.00 97.50 85 ARG A C 1
ATOM 631 O O . ARG A 1 85 ? 31.078 4.488 -34.317 1.00 97.50 85 ARG A O 1
ATOM 638 N N . ASN A 1 86 ? 30.026 5.008 -32.399 1.00 97.50 86 ASN A N 1
ATOM 639 C CA . ASN A 1 86 ? 29.776 6.394 -32.760 1.00 97.50 86 ASN A CA 1
ATOM 640 C C . ASN A 1 86 ? 30.049 7.324 -31.581 1.00 97.50 86 ASN A C 1
ATOM 642 O O . ASN A 1 86 ? 29.262 7.405 -30.641 1.00 97.50 86 ASN A O 1
ATOM 646 N N . SER A 1 87 ? 31.159 8.056 -31.636 1.00 94.69 87 SER A N 1
ATOM 647 C CA . SER A 1 87 ? 31.579 8.934 -30.536 1.00 94.69 87 SER A CA 1
ATOM 648 C C . SER A 1 87 ? 30.707 10.185 -30.360 1.00 94.69 87 SER A C 1
ATOM 650 O O . SER A 1 87 ? 30.845 10.871 -29.349 1.00 94.69 87 SER A O 1
ATOM 652 N N . VAL A 1 88 ? 29.825 10.502 -31.318 1.00 95.56 88 VAL A N 1
ATOM 653 C CA . VAL A 1 88 ? 29.018 11.738 -31.309 1.00 95.56 88 VAL A CA 1
ATOM 654 C C . VAL A 1 88 ? 27.519 11.464 -31.451 1.00 95.56 88 VAL A C 1
ATOM 656 O O . VAL A 1 88 ? 26.730 12.094 -30.753 1.00 95.56 88 VAL A O 1
ATOM 659 N N . GLY A 1 89 ? 27.120 10.543 -32.327 1.00 95.31 89 GLY A N 1
ATOM 660 C CA . GLY A 1 89 ? 25.721 10.274 -32.676 1.00 95.31 89 GLY A CA 1
ATOM 661 C C . GLY A 1 89 ? 25.251 8.872 -32.292 1.00 95.31 89 GLY A C 1
ATOM 662 O O . GLY A 1 89 ? 25.835 8.227 -31.421 1.00 95.31 89 GLY A O 1
ATOM 663 N N . GLY A 1 90 ? 24.173 8.416 -32.936 1.00 96.88 90 GLY A N 1
ATOM 664 C CA . GLY A 1 90 ? 23.519 7.132 -32.667 1.00 96.88 90 GLY A CA 1
ATOM 665 C C . GLY A 1 90 ? 24.134 5.921 -33.377 1.00 96.88 90 GLY A C 1
ATOM 666 O O . GLY A 1 90 ? 25.090 6.037 -34.153 1.00 96.88 90 GLY A O 1
ATOM 667 N N . GLY A 1 91 ? 23.587 4.741 -33.094 1.00 97.56 91 GLY A N 1
ATOM 668 C CA . GLY A 1 91 ? 24.022 3.467 -33.672 1.00 97.56 91 GLY A CA 1
ATOM 669 C C . GLY A 1 91 ? 23.271 3.144 -34.959 1.00 97.56 91 GLY A C 1
ATOM 670 O O . GLY A 1 91 ? 23.800 3.347 -36.053 1.00 97.56 91 GLY A O 1
ATOM 671 N N . VAL A 1 92 ? 22.038 2.655 -34.824 1.00 98.31 92 VAL A N 1
ATOM 672 C CA . VAL A 1 92 ? 21.171 2.254 -35.939 1.00 98.31 92 VAL A CA 1
ATOM 673 C C . VAL A 1 92 ? 19.852 3.014 -35.911 1.00 98.31 92 VAL A C 1
ATOM 675 O O . VAL A 1 92 ? 19.120 2.945 -34.927 1.00 98.31 92 VAL A O 1
ATOM 678 N N . ASP A 1 93 ? 19.507 3.632 -37.037 1.00 98.44 93 ASP A N 1
ATOM 679 C CA . ASP A 1 93 ? 18.181 4.194 -37.291 1.00 98.44 93 ASP A CA 1
ATOM 680 C C . ASP A 1 93 ? 17.400 3.275 -38.237 1.00 98.44 93 ASP A C 1
ATOM 682 O O . ASP A 1 93 ? 17.798 3.066 -39.384 1.00 98.44 93 ASP A O 1
ATOM 686 N N . VAL A 1 94 ? 16.264 2.752 -37.778 1.00 98.44 94 VAL A N 1
ATOM 687 C CA . VAL A 1 94 ? 15.323 1.947 -38.564 1.00 98.44 94 VAL A CA 1
ATOM 688 C C . VAL A 1 94 ? 14.079 2.787 -38.830 1.00 98.44 94 VAL A C 1
ATOM 690 O O . VAL A 1 94 ? 13.257 3.020 -37.940 1.00 98.44 94 VAL A O 1
ATOM 693 N N . LEU A 1 95 ? 13.976 3.294 -40.057 1.00 97.19 95 LEU A N 1
ATOM 694 C CA . LEU A 1 95 ? 13.036 4.347 -40.425 1.00 97.19 95 LEU A CA 1
ATOM 695 C C . LEU A 1 95 ? 12.168 3.932 -41.615 1.00 97.19 95 LEU A C 1
ATOM 697 O O . LEU A 1 95 ? 12.547 3.113 -42.450 1.00 97.19 95 LEU A O 1
ATOM 701 N N . SER A 1 96 ? 11.041 4.625 -41.763 1.00 95.00 96 SER A N 1
ATOM 702 C CA . SER A 1 96 ? 10.184 4.596 -42.958 1.00 95.00 96 SER A CA 1
ATOM 703 C C . SER A 1 96 ? 9.851 3.175 -43.436 1.00 95.00 96 SER A C 1
ATOM 705 O O . SER A 1 96 ? 10.183 2.788 -44.556 1.00 95.00 96 SER A O 1
ATOM 707 N N . GLY A 1 97 ? 9.248 2.368 -42.562 1.00 94.31 97 GLY A N 1
ATOM 708 C CA . GLY A 1 97 ? 8.836 0.999 -42.871 1.00 94.31 97 GLY A CA 1
ATOM 709 C C . GLY A 1 97 ? 9.982 0.010 -43.099 1.00 94.31 97 GLY A C 1
ATOM 710 O O . GLY A 1 97 ? 9.750 -1.053 -43.671 1.00 94.31 97 GLY A O 1
ATOM 711 N N . ALA A 1 98 ? 11.214 0.342 -42.700 1.00 96.75 98 ALA A N 1
ATOM 712 C CA . ALA A 1 98 ? 12.326 -0.598 -42.761 1.00 96.75 98 ALA A CA 1
ATOM 713 C C . ALA A 1 98 ? 12.146 -1.741 -41.749 1.00 96.75 98 ALA A C 1
ATOM 715 O O . ALA A 1 98 ? 11.479 -1.596 -40.719 1.00 96.75 98 ALA A O 1
ATOM 716 N N . ARG A 1 99 ? 12.764 -2.888 -42.037 1.00 97.00 99 ARG A N 1
ATOM 717 C CA . ARG A 1 99 ? 12.758 -4.060 -41.158 1.00 97.00 99 ARG A CA 1
ATOM 718 C C . ARG A 1 99 ? 14.189 -4.492 -40.883 1.00 97.00 99 ARG A C 1
ATOM 720 O O . ARG A 1 99 ? 14.934 -4.796 -41.810 1.00 97.00 99 ARG A O 1
ATOM 727 N N . LEU A 1 100 ? 14.566 -4.522 -39.612 1.00 98.06 100 LEU A N 1
ATOM 728 C CA . LEU A 1 100 ? 15.881 -4.955 -39.157 1.00 98.06 100 LEU A CA 1
ATOM 729 C C . LEU A 1 100 ? 15.785 -6.322 -38.478 1.00 98.06 100 LEU A C 1
ATOM 731 O O . LEU A 1 100 ? 15.030 -6.478 -37.523 1.00 98.06 100 LEU A O 1
ATOM 735 N N . LEU A 1 101 ? 16.598 -7.276 -38.936 1.00 97.69 101 LEU A N 1
ATOM 736 C CA . LEU A 1 101 ? 16.887 -8.530 -38.237 1.00 97.69 101 LEU A CA 1
ATOM 737 C C . LEU A 1 101 ? 18.345 -8.531 -37.773 1.00 97.69 101 LEU A C 1
ATOM 739 O O . LEU A 1 101 ? 19.264 -8.633 -38.590 1.00 97.69 101 LEU A O 1
ATOM 743 N N . ALA A 1 102 ? 18.568 -8.422 -36.471 1.00 97.00 102 ALA A N 1
ATOM 744 C CA . ALA A 1 102 ? 19.893 -8.264 -35.891 1.00 97.00 102 ALA A CA 1
ATOM 745 C C . ALA A 1 102 ? 20.245 -9.404 -34.924 1.00 97.00 102 ALA A C 1
ATOM 747 O O . ALA A 1 102 ? 19.408 -9.862 -34.150 1.00 97.00 102 ALA A O 1
ATOM 748 N N . GLN A 1 103 ? 21.500 -9.849 -34.978 1.00 96.44 103 GLN A N 1
ATOM 749 C CA . GLN A 1 103 ? 22.079 -10.846 -34.078 1.00 96.44 103 GLN A CA 1
ATOM 750 C C . GLN A 1 103 ? 23.556 -10.525 -33.842 1.00 96.44 103 GLN A C 1
ATOM 752 O O . GLN A 1 103 ? 24.294 -10.341 -34.806 1.00 96.44 103 GLN A O 1
ATOM 757 N N . GLY A 1 104 ? 24.014 -10.471 -32.590 1.00 94.44 104 GLY A N 1
ATOM 758 C CA . GLY A 1 104 ? 25.421 -10.157 -32.313 1.00 94.44 104 GLY A CA 1
ATOM 759 C C . GLY A 1 104 ? 25.774 -8.706 -32.635 1.00 94.44 104 GLY A C 1
ATOM 760 O O . GLY A 1 104 ? 26.759 -8.457 -33.324 1.00 94.44 104 GLY A O 1
ATOM 761 N N . VAL A 1 105 ? 24.936 -7.744 -32.237 1.00 96.50 105 VAL A N 1
ATOM 762 C CA . VAL A 1 105 ? 25.223 -6.317 -32.459 1.00 96.50 105 VAL A CA 1
ATOM 763 C C . VAL A 1 105 ? 25.815 -5.703 -31.198 1.00 96.50 105 VAL A C 1
ATOM 765 O O . VAL A 1 105 ? 25.143 -5.660 -30.172 1.00 96.50 105 VAL A O 1
ATOM 768 N N . ASP A 1 106 ? 27.033 -5.175 -31.304 1.00 96.88 106 ASP A N 1
ATOM 769 C CA . ASP A 1 106 ? 27.710 -4.440 -30.233 1.00 96.88 106 ASP A CA 1
ATOM 770 C C . ASP A 1 106 ? 27.784 -2.956 -30.602 1.00 96.88 106 ASP A C 1
ATOM 772 O O . ASP A 1 106 ? 28.640 -2.532 -31.381 1.00 96.88 106 ASP A O 1
ATOM 776 N N . ALA A 1 107 ? 26.874 -2.156 -30.054 1.00 97.56 107 ALA A N 1
ATOM 777 C CA . ALA A 1 107 ? 26.786 -0.723 -30.289 1.00 97.56 107 ALA A CA 1
ATOM 778 C C . ALA A 1 107 ? 27.300 0.075 -29.082 1.00 97.56 107 ALA A C 1
ATOM 780 O O . ALA A 1 107 ? 26.784 -0.058 -27.977 1.00 97.56 107 ALA A O 1
ATOM 781 N N . VAL A 1 108 ? 28.291 0.939 -29.308 1.00 97.94 108 VAL A N 1
ATOM 782 C CA . VAL A 1 108 ? 28.848 1.881 -28.324 1.00 97.94 108 VAL A CA 1
ATOM 783 C C . VAL A 1 108 ? 28.693 3.290 -28.881 1.00 97.94 108 VAL A C 1
ATOM 785 O O . VAL A 1 108 ? 29.444 3.698 -29.774 1.00 97.94 108 VAL A O 1
ATOM 788 N N . THR A 1 109 ? 27.703 4.031 -28.392 1.00 97.94 109 THR A N 1
ATOM 789 C CA . THR A 1 109 ? 27.299 5.308 -28.993 1.00 97.94 109 THR A CA 1
ATOM 790 C C . THR A 1 109 ? 27.167 6.434 -27.974 1.00 97.94 109 THR A C 1
ATOM 792 O O . THR A 1 109 ? 26.918 6.219 -26.792 1.00 97.94 109 THR A O 1
ATOM 795 N N . SER A 1 110 ? 27.333 7.676 -28.425 1.00 97.19 110 SER A N 1
ATOM 796 C CA . SER A 1 110 ? 26.991 8.838 -27.599 1.00 97.19 110 SER A CA 1
ATOM 797 C C . SER A 1 110 ? 25.486 9.119 -27.653 1.00 97.19 110 SER A C 1
ATOM 799 O O . SER A 1 110 ? 24.883 9.382 -26.621 1.00 97.19 110 SER A O 1
ATOM 801 N N . GLY A 1 111 ? 24.862 8.989 -28.829 1.00 96.94 111 GLY A N 1
ATOM 802 C CA . GLY A 1 111 ? 23.409 9.067 -29.013 1.00 96.94 111 GLY A CA 1
ATOM 803 C C . GLY A 1 111 ? 22.705 7.718 -28.843 1.00 96.94 111 GLY A C 1
ATOM 804 O O . GLY A 1 111 ? 23.319 6.731 -28.439 1.00 96.94 111 GLY A O 1
ATOM 805 N N . THR A 1 112 ? 21.418 7.664 -29.197 1.00 98.19 112 THR A N 1
ATOM 806 C CA . THR A 1 112 ? 20.597 6.443 -29.142 1.00 98.19 112 THR A CA 1
ATOM 807 C C . THR A 1 112 ? 21.231 5.293 -29.927 1.00 98.19 112 THR A C 1
ATOM 809 O O . THR A 1 112 ? 21.518 5.443 -31.116 1.00 98.19 112 THR A O 1
ATOM 812 N N . ALA A 1 113 ? 21.446 4.136 -29.294 1.00 98.19 113 ALA A N 1
ATOM 813 C CA . ALA A 1 113 ? 22.101 3.010 -29.965 1.00 98.19 113 ALA A CA 1
ATOM 814 C C . ALA A 1 113 ? 21.182 2.337 -30.999 1.00 98.19 113 ALA A C 1
ATOM 816 O O . ALA A 1 113 ? 21.644 1.990 -32.086 1.00 98.19 113 ALA A O 1
ATOM 817 N N . LEU A 1 114 ? 19.884 2.214 -30.707 1.00 98.62 114 LEU A N 1
ATOM 818 C CA . LEU A 1 114 ? 18.873 1.724 -31.646 1.00 98.62 114 LEU A CA 1
ATOM 819 C C . LEU A 1 114 ? 17.624 2.611 -31.633 1.00 98.62 114 LEU A C 1
ATOM 821 O O . LEU A 1 114 ? 16.907 2.666 -30.637 1.00 98.62 114 LEU A O 1
ATOM 825 N N . GLN A 1 115 ? 17.322 3.260 -32.753 1.00 98.62 115 GLN A N 1
ATOM 826 C CA . GLN A 1 115 ? 16.091 4.020 -32.940 1.00 98.62 115 GLN A CA 1
ATOM 827 C C . GLN A 1 115 ? 15.188 3.338 -33.969 1.00 98.62 115 GLN A C 1
ATOM 829 O O . GLN A 1 115 ? 15.597 3.103 -35.102 1.00 98.62 115 GLN A O 1
ATOM 834 N N . VAL A 1 116 ? 13.938 3.059 -33.599 1.00 98.69 116 VAL A N 1
ATOM 835 C CA . VAL A 1 116 ? 12.939 2.425 -34.469 1.00 98.69 116 VAL A CA 1
ATOM 836 C C . VAL A 1 116 ? 11.713 3.319 -34.564 1.00 98.69 116 VAL A C 1
ATOM 838 O O . VAL A 1 116 ? 11.054 3.606 -33.563 1.00 98.69 116 VAL A O 1
ATOM 841 N N . ASN A 1 117 ? 11.390 3.788 -35.767 1.00 97.75 117 ASN A N 1
ATOM 842 C CA . ASN A 1 117 ? 10.252 4.680 -35.949 1.00 97.75 117 ASN A CA 1
ATOM 843 C C . ASN A 1 117 ? 9.545 4.511 -37.295 1.00 97.75 117 ASN A C 1
ATOM 845 O O . ASN A 1 117 ? 9.984 3.765 -38.167 1.00 97.75 117 ASN A O 1
ATOM 849 N N . SER A 1 118 ? 8.454 5.255 -37.484 1.00 96.12 118 SER A N 1
ATOM 850 C CA . SER A 1 118 ? 7.797 5.426 -38.788 1.00 96.12 118 SER A CA 1
ATOM 851 C C . SER A 1 118 ? 7.373 4.099 -39.431 1.00 96.12 118 SER A C 1
ATOM 853 O O . SER A 1 118 ? 7.758 3.793 -40.557 1.00 96.12 118 SER A O 1
ATOM 855 N N . GLN A 1 119 ? 6.578 3.319 -38.697 1.00 96.75 119 GLN A N 1
ATOM 856 C CA . GLN A 1 119 ? 6.017 2.018 -39.087 1.00 96.75 119 GLN A CA 1
ATOM 857 C C . GLN A 1 119 ? 7.066 0.929 -39.354 1.00 96.75 119 GLN A C 1
ATOM 859 O O . GLN A 1 119 ? 6.811 -0.017 -40.096 1.00 96.75 119 GLN A O 1
ATOM 864 N N . SER A 1 120 ? 8.252 1.072 -38.766 1.00 98.38 120 SER A N 1
ATOM 865 C CA . SER A 1 120 ? 9.348 0.114 -38.908 1.00 98.38 120 SER A CA 1
ATOM 866 C C . SER A 1 120 ? 9.272 -1.023 -37.887 1.00 98.38 120 SER A C 1
ATOM 868 O O . SER A 1 120 ? 8.552 -0.939 -36.889 1.00 98.38 120 SER A O 1
ATOM 870 N N . LEU A 1 121 ? 10.059 -2.070 -38.131 1.00 98.31 121 LEU A N 1
ATOM 871 C CA . LEU A 1 121 ? 10.246 -3.208 -37.231 1.00 98.31 121 LEU A CA 1
ATOM 872 C C . LEU A 1 121 ? 11.739 -3.422 -36.977 1.00 98.31 121 LEU A C 1
ATOM 874 O O . LEU A 1 121 ? 12.512 -3.507 -37.929 1.00 98.31 121 LEU A O 1
ATOM 878 N N . ALA A 1 122 ? 12.136 -3.598 -35.722 1.00 98.56 122 ALA A N 1
ATOM 879 C CA . ALA A 1 122 ? 13.442 -4.156 -35.389 1.00 98.56 122 ALA A CA 1
ATOM 880 C C . ALA A 1 122 ? 13.286 -5.385 -34.495 1.00 98.56 122 ALA A C 1
ATOM 882 O O . ALA A 1 122 ? 12.574 -5.346 -33.492 1.00 98.56 122 ALA A O 1
ATOM 883 N N . ASP A 1 123 ? 13.966 -6.462 -34.870 1.00 98.44 123 ASP A N 1
ATOM 884 C CA . ASP A 1 123 ? 14.055 -7.705 -34.114 1.00 98.44 123 ASP A CA 1
ATOM 885 C C . ASP A 1 123 ? 15.533 -7.991 -33.838 1.00 98.44 123 ASP A C 1
ATOM 887 O O . ASP A 1 123 ? 16.309 -8.267 -34.760 1.00 98.44 123 ASP A O 1
ATOM 891 N N . LEU A 1 124 ? 15.937 -7.823 -32.580 1.00 98.12 124 LEU A N 1
ATOM 892 C CA . LEU A 1 124 ? 17.285 -8.114 -32.102 1.00 98.12 124 LEU A CA 1
ATOM 893 C C . LEU A 1 124 ? 17.224 -9.393 -31.278 1.00 98.12 124 LEU A C 1
ATOM 895 O O . LEU A 1 124 ? 16.581 -9.432 -30.227 1.00 98.12 124 LEU A O 1
ATOM 899 N N . SER A 1 125 ? 17.924 -10.420 -31.749 1.00 94.69 125 SER A N 1
ATOM 900 C CA . SER A 1 125 ? 17.920 -11.746 -31.141 1.00 94.69 125 SER A CA 1
ATOM 901 C C . SER A 1 125 ? 19.330 -12.260 -30.882 1.00 94.69 125 SER A C 1
ATOM 903 O O . SER A 1 125 ? 20.218 -12.173 -31.731 1.00 94.69 125 SER A O 1
ATOM 905 N N . GLY A 1 126 ? 19.524 -12.848 -29.705 1.00 89.44 126 GLY A N 1
ATOM 906 C CA . GLY A 1 126 ? 20.822 -13.337 -29.262 1.00 89.44 126 GLY A CA 1
ATOM 907 C C . GLY A 1 126 ? 21.697 -12.231 -28.664 1.00 89.44 126 GLY A C 1
ATOM 908 O O . GLY A 1 126 ? 21.332 -11.052 -28.704 1.00 89.44 126 GLY A O 1
ATOM 909 N N . PRO A 1 127 ? 22.873 -12.609 -28.131 1.00 91.81 127 PRO A N 1
ATOM 910 C CA . PRO A 1 127 ? 23.703 -11.720 -27.331 1.00 91.81 127 PRO A CA 1
ATOM 911 C C . PRO A 1 127 ? 24.072 -10.484 -28.142 1.00 91.81 127 PRO A C 1
ATOM 913 O O . PRO A 1 127 ? 24.781 -10.578 -29.137 1.00 91.81 127 PRO A O 1
ATOM 916 N N . SER A 1 128 ? 23.543 -9.341 -27.731 1.00 96.00 128 SER A N 1
ATOM 917 C CA . SER A 1 128 ? 23.809 -8.034 -28.328 1.00 96.00 128 SER A CA 1
ATOM 918 C C . SER A 1 128 ? 23.972 -7.026 -27.199 1.00 96.00 128 SER A C 1
ATOM 920 O O . SER A 1 128 ? 23.291 -7.138 -26.175 1.00 96.00 128 SER A O 1
ATOM 922 N N . VAL A 1 129 ? 24.859 -6.052 -27.371 1.00 97.81 129 VAL A N 1
ATOM 923 C CA . VAL A 1 129 ? 25.130 -5.014 -26.376 1.00 97.81 129 VAL A CA 1
ATOM 924 C C . VAL A 1 129 ? 24.807 -3.651 -26.964 1.00 97.81 129 VAL A C 1
ATOM 926 O O . VAL A 1 129 ? 25.382 -3.246 -27.969 1.00 97.81 129 VAL A O 1
ATOM 929 N N . LEU A 1 130 ? 23.905 -2.919 -26.319 1.00 98.50 130 LEU A N 1
ATOM 930 C CA . LEU A 1 130 ? 23.588 -1.533 -26.648 1.00 98.50 130 LEU A CA 1
ATOM 931 C C . LEU A 1 130 ? 24.057 -0.643 -25.498 1.00 98.50 130 LEU A C 1
ATOM 933 O O . LEU A 1 130 ? 23.451 -0.646 -24.429 1.00 98.50 130 LEU A O 1
ATOM 937 N N . TYR A 1 131 ? 25.139 0.099 -25.707 1.00 98.19 131 TYR A N 1
ATOM 938 C CA . TYR A 1 131 ? 25.765 0.947 -24.697 1.00 98.19 131 TYR A CA 1
ATOM 939 C C . TYR A 1 131 ? 25.754 2.416 -25.125 1.00 98.19 131 TYR A C 1
ATOM 941 O O . TYR A 1 131 ? 26.319 2.760 -26.168 1.00 98.19 131 TYR A O 1
ATOM 949 N N . THR A 1 132 ? 25.157 3.287 -24.307 1.00 97.88 132 THR A N 1
ATOM 950 C CA . THR A 1 132 ? 25.081 4.732 -24.576 1.00 97.88 132 THR A CA 1
ATOM 951 C C . THR A 1 132 ? 25.663 5.589 -23.454 1.00 97.88 132 THR A C 1
ATOM 953 O O . THR A 1 132 ? 25.474 5.306 -22.269 1.00 97.88 132 THR A O 1
ATOM 956 N N . THR A 1 133 ? 26.358 6.674 -23.818 1.00 96.25 133 THR A N 1
ATOM 957 C CA . THR A 1 133 ? 27.000 7.576 -22.837 1.00 96.25 133 THR A CA 1
ATOM 958 C C . THR A 1 133 ? 26.458 8.998 -22.802 1.00 96.25 133 THR A C 1
ATOM 960 O O . THR A 1 133 ? 26.708 9.713 -21.834 1.00 96.25 133 THR A O 1
ATOM 963 N N . GLY A 1 134 ? 25.785 9.461 -23.857 1.00 94.19 134 GLY A N 1
ATOM 964 C CA . GLY A 1 134 ? 25.276 10.829 -23.920 1.00 94.19 134 GLY A CA 1
ATOM 965 C C . GLY A 1 134 ? 24.062 11.040 -23.021 1.00 94.19 134 GLY A C 1
ATOM 966 O O . GLY A 1 134 ? 23.323 10.112 -22.708 1.00 94.19 134 GLY A O 1
ATOM 967 N N . ALA A 1 135 ? 23.828 12.288 -22.618 1.00 94.19 135 ALA A N 1
ATOM 968 C CA . ALA A 1 135 ? 22.599 12.658 -21.921 1.00 94.19 135 ALA A CA 1
ATOM 969 C C . ALA A 1 135 ? 21.383 12.515 -22.853 1.00 94.19 135 ALA A C 1
ATOM 971 O O . ALA A 1 135 ? 21.496 12.750 -24.060 1.00 94.19 135 ALA A O 1
ATOM 972 N N . LYS A 1 136 ? 20.214 12.169 -22.297 1.00 95.62 136 LYS A N 1
ATOM 973 C CA . LYS A 1 136 ? 18.967 11.945 -23.058 1.00 95.62 136 LYS A CA 1
ATOM 974 C C . LYS A 1 136 ? 19.128 10.969 -24.229 1.00 95.62 136 LYS A C 1
ATOM 976 O O . LYS A 1 136 ? 18.476 11.128 -25.258 1.00 95.62 136 LYS A O 1
ATOM 981 N N . SER A 1 137 ? 20.014 9.987 -24.083 1.00 96.38 137 SER A N 1
ATOM 982 C CA . SER A 1 137 ? 20.381 9.063 -25.156 1.00 96.38 137 SER A CA 1
ATOM 983 C C . SER A 1 137 ? 20.028 7.640 -24.742 1.00 96.38 137 SER A C 1
ATOM 985 O O . SER A 1 137 ? 20.869 6.943 -24.171 1.00 96.38 137 SER A O 1
ATOM 987 N N . PRO A 1 138 ? 18.773 7.207 -24.952 1.00 97.75 138 PRO A N 1
ATOM 988 C CA . PRO A 1 138 ? 18.357 5.879 -24.539 1.00 97.75 138 PRO A CA 1
ATOM 989 C C . PRO A 1 138 ? 19.111 4.782 -25.294 1.00 97.75 138 PRO A C 1
ATOM 991 O O . PRO A 1 138 ? 19.520 4.991 -26.434 1.00 97.75 138 PRO A O 1
ATOM 994 N N . ALA A 1 139 ? 19.274 3.596 -24.706 1.00 98.38 139 ALA A N 1
ATOM 995 C CA . ALA A 1 139 ? 19.900 2.489 -25.437 1.00 98.38 139 ALA A CA 1
ATOM 996 C C . ALA A 1 139 ? 19.015 2.033 -26.611 1.00 98.38 139 ALA A C 1
ATOM 998 O O . ALA A 1 139 ? 19.509 1.851 -27.725 1.00 98.38 139 ALA A O 1
ATOM 999 N N . ALA A 1 140 ? 17.700 1.956 -26.403 1.00 98.62 140 ALA A N 1
ATOM 1000 C CA . ALA A 1 140 ? 16.733 1.751 -27.474 1.00 98.62 140 ALA A CA 1
ATOM 1001 C C . ALA A 1 140 ? 15.569 2.748 -27.399 1.00 98.62 140 ALA A C 1
ATOM 1003 O O . ALA A 1 140 ? 15.109 3.105 -26.317 1.00 98.62 140 ALA A O 1
ATOM 1004 N N . SER A 1 141 ? 15.059 3.179 -28.551 1.00 98.62 141 SER A N 1
ATOM 1005 C CA . SER A 1 141 ? 13.873 4.030 -28.655 1.00 98.62 141 SER A CA 1
ATOM 1006 C C . SER A 1 141 ? 12.924 3.501 -29.723 1.00 98.62 141 SER A C 1
ATOM 1008 O O . SER A 1 141 ? 13.353 3.189 -30.835 1.00 98.62 141 SER A O 1
ATOM 1010 N N . VAL A 1 142 ? 11.634 3.415 -29.398 1.00 98.75 142 VAL A N 1
ATOM 1011 C CA . VAL A 1 142 ? 10.581 2.952 -30.306 1.00 98.75 142 VAL A CA 1
ATOM 1012 C C . VAL A 1 142 ? 9.389 3.908 -30.281 1.00 98.75 142 VAL A C 1
ATOM 1014 O O . VAL A 1 142 ? 8.904 4.307 -29.226 1.00 98.75 142 VAL A O 1
ATOM 1017 N N . THR A 1 143 ? 8.909 4.333 -31.450 1.00 98.50 143 THR A N 1
ATOM 1018 C CA . THR A 1 143 ? 7.718 5.197 -31.578 1.00 98.50 143 THR A CA 1
ATOM 1019 C C . THR A 1 143 ? 7.033 4.946 -32.910 1.00 98.50 143 THR A C 1
ATOM 1021 O O . THR A 1 143 ? 7.686 4.996 -33.951 1.00 98.50 143 THR A O 1
ATOM 1024 N N . ASN A 1 144 ? 5.713 4.731 -32.906 1.00 97.94 144 ASN A N 1
ATOM 1025 C CA . ASN A 1 144 ? 4.953 4.376 -34.108 1.00 97.94 144 ASN A CA 1
ATOM 1026 C C . ASN A 1 144 ? 5.602 3.199 -34.867 1.00 97.94 144 ASN A C 1
ATOM 1028 O O . ASN A 1 144 ? 5.810 3.278 -36.076 1.00 97.94 144 ASN A O 1
ATOM 1032 N N . ALA A 1 145 ? 6.046 2.174 -34.141 1.00 98.56 145 ALA A N 1
ATOM 1033 C CA . ALA A 1 145 ? 6.891 1.094 -34.646 1.00 98.56 145 ALA A CA 1
ATOM 1034 C C . ALA A 1 145 ? 6.851 -0.127 -33.713 1.00 98.56 145 ALA A C 1
ATOM 1036 O O . ALA A 1 145 ? 6.284 -0.065 -32.622 1.00 98.56 145 ALA A O 1
ATOM 1037 N N . GLU A 1 146 ? 7.475 -1.226 -34.136 1.00 98.69 146 GLU A N 1
ATOM 1038 C CA . GLU A 1 146 ? 7.624 -2.440 -33.334 1.00 98.69 146 GLU A CA 1
ATOM 1039 C C . GLU A 1 146 ? 9.098 -2.720 -33.013 1.00 98.69 146 GLU A C 1
ATOM 1041 O O . GLU A 1 146 ? 9.957 -2.705 -33.898 1.00 98.69 146 GLU A O 1
ATOM 1046 N N . LEU A 1 147 ? 9.380 -3.005 -31.743 1.00 98.81 147 LEU A N 1
ATOM 1047 C CA . LEU A 1 147 ? 10.697 -3.394 -31.254 1.00 98.81 147 LEU A CA 1
ATOM 1048 C C . LEU A 1 147 ? 10.601 -4.705 -30.471 1.00 98.81 147 LEU A C 1
ATOM 1050 O O . LEU A 1 147 ? 9.864 -4.804 -29.486 1.00 98.81 147 LEU A O 1
ATOM 1054 N N . ARG A 1 148 ? 11.385 -5.696 -30.897 1.00 98.81 148 ARG A N 1
ATOM 1055 C CA . ARG A 1 148 ? 11.552 -6.980 -30.217 1.00 98.81 148 ARG A CA 1
ATOM 1056 C C . ARG A 1 148 ? 13.003 -7.149 -29.791 1.00 98.81 148 ARG A C 1
ATOM 1058 O O . ARG A 1 148 ? 13.905 -7.013 -30.616 1.00 98.81 148 ARG A O 1
ATOM 1065 N N . LEU A 1 149 ? 13.212 -7.425 -28.508 1.00 98.75 149 LEU A N 1
ATOM 1066 C CA . LEU A 1 149 ? 14.525 -7.636 -27.907 1.00 98.75 149 LEU A CA 1
ATOM 1067 C C . LEU A 1 149 ? 14.549 -8.986 -27.199 1.00 98.75 149 LEU A C 1
ATOM 1069 O O . LEU A 1 149 ? 13.701 -9.260 -26.348 1.00 98.75 149 LEU A O 1
ATOM 1073 N N . HIS A 1 150 ? 15.534 -9.808 -27.538 1.00 98.38 150 HIS A N 1
ATOM 1074 C CA . HIS A 1 150 ? 15.675 -11.153 -27.010 1.00 98.38 150 HIS A CA 1
ATOM 1075 C C . HIS A 1 150 ? 17.138 -11.479 -26.718 1.00 98.38 150 HIS A C 1
ATOM 1077 O O . HIS A 1 150 ? 17.952 -11.516 -27.640 1.00 98.38 150 HIS A O 1
ATOM 1083 N N . ASP A 1 151 ? 17.458 -11.730 -25.446 1.00 98.00 151 ASP A N 1
ATOM 1084 C CA . ASP A 1 151 ? 18.833 -11.943 -24.965 1.00 98.00 151 ASP A CA 1
ATOM 1085 C C . ASP A 1 151 ? 19.761 -10.727 -25.214 1.00 98.00 151 ASP A C 1
ATOM 1087 O O . ASP A 1 151 ? 20.921 -10.874 -25.605 1.00 98.00 151 ASP A O 1
ATOM 1091 N N . VAL A 1 152 ? 19.253 -9.507 -24.989 1.00 98.50 152 VAL A N 1
ATOM 1092 C CA . VAL A 1 152 ? 19.985 -8.247 -25.224 1.00 98.50 152 VAL A CA 1
ATOM 1093 C C . VAL A 1 152 ? 20.412 -7.604 -23.902 1.00 98.50 152 VAL A C 1
ATOM 1095 O O . VAL A 1 152 ? 19.657 -7.582 -22.930 1.00 98.50 152 VAL A O 1
ATOM 1098 N N . SER A 1 153 ? 21.619 -7.038 -23.868 1.00 98.50 153 SER A N 1
ATOM 1099 C CA . SER A 1 153 ? 22.116 -6.210 -22.767 1.00 98.50 153 SER A CA 1
ATOM 1100 C C . SER A 1 153 ? 22.073 -4.737 -23.163 1.00 98.50 153 SER A C 1
ATOM 1102 O O . SER A 1 153 ? 22.732 -4.323 -24.115 1.00 98.50 153 SER A O 1
ATOM 1104 N N . LEU A 1 154 ? 21.321 -3.931 -22.422 1.00 98.62 154 LEU A N 1
ATOM 1105 C CA . LEU A 1 154 ? 21.176 -2.495 -22.625 1.00 98.62 154 LEU A CA 1
ATOM 1106 C C . LEU A 1 154 ? 21.792 -1.761 -21.439 1.00 98.62 154 LEU A C 1
ATOM 1108 O O . LEU A 1 154 ? 21.444 -2.035 -20.292 1.00 98.62 154 LEU A O 1
ATOM 1112 N N . GLN A 1 155 ? 22.685 -0.814 -21.709 1.00 98.25 155 GLN A N 1
ATOM 1113 C CA . GLN A 1 155 ? 23.345 -0.028 -20.678 1.00 98.25 155 GLN A CA 1
ATOM 1114 C C . GLN A 1 155 ? 23.398 1.452 -21.055 1.00 98.25 155 GLN A C 1
ATOM 1116 O O . GLN A 1 155 ? 23.827 1.808 -22.151 1.00 98.25 155 GLN A O 1
ATOM 1121 N N . THR A 1 156 ? 23.014 2.321 -20.122 1.00 97.81 156 THR A N 1
ATOM 1122 C CA . THR A 1 156 ? 23.112 3.777 -20.284 1.00 97.81 156 THR A CA 1
ATOM 1123 C C . THR A 1 156 ? 23.876 4.406 -19.121 1.00 97.81 156 THR A C 1
ATOM 1125 O O . THR A 1 156 ? 23.726 4.002 -17.965 1.00 97.81 156 THR A O 1
ATOM 1128 N N . THR A 1 157 ? 24.713 5.405 -19.409 1.00 96.19 157 THR A N 1
ATOM 1129 C CA . THR A 1 157 ? 25.471 6.144 -18.378 1.00 96.19 157 THR A CA 1
ATOM 1130 C C . THR A 1 157 ? 25.238 7.650 -18.391 1.00 96.19 157 THR A C 1
ATOM 1132 O O . THR A 1 157 ? 25.923 8.363 -17.669 1.00 96.19 157 THR A O 1
ATOM 1135 N N . GLY A 1 158 ? 24.338 8.153 -19.236 1.00 92.81 158 GLY A N 1
ATOM 1136 C CA . GLY A 1 158 ? 24.008 9.575 -19.290 1.00 92.81 158 GLY A CA 1
ATOM 1137 C C . GLY A 1 158 ? 22.772 9.922 -18.463 1.00 92.81 158 GLY A C 1
ATOM 1138 O O . GLY A 1 158 ? 21.820 9.149 -18.407 1.00 92.81 158 GLY A O 1
ATOM 1139 N N . ILE A 1 159 ? 22.735 11.132 -17.905 1.00 92.25 159 ILE A N 1
ATOM 1140 C CA . ILE A 1 159 ? 21.561 11.700 -17.217 1.00 92.25 159 ILE A CA 1
ATOM 1141 C C . ILE A 1 159 ? 20.314 11.649 -18.117 1.00 92.25 159 ILE A C 1
ATOM 1143 O O . ILE A 1 159 ? 20.407 11.921 -19.323 1.00 92.25 159 ILE A O 1
ATOM 1147 N N . LEU A 1 160 ? 19.141 11.366 -17.531 1.00 93.06 160 LEU A N 1
ATOM 1148 C CA . LEU A 1 160 ? 17.849 11.302 -18.235 1.00 93.06 160 LEU A CA 1
ATOM 1149 C C . LEU A 1 160 ? 17.869 10.342 -19.440 1.00 93.06 160 LEU A C 1
ATOM 1151 O O . LEU A 1 160 ? 17.238 10.629 -20.461 1.00 93.06 160 LEU A O 1
ATOM 1155 N N . SER A 1 161 ? 18.607 9.231 -19.359 1.00 96.00 161 SER A N 1
ATOM 1156 C CA . SER A 1 161 ? 18.792 8.304 -20.487 1.00 96.00 161 SER A CA 1
ATOM 1157 C C . SER A 1 161 ? 18.187 6.942 -20.173 1.00 96.00 161 SER A C 1
ATOM 1159 O O . SER A 1 161 ? 18.854 6.104 -19.562 1.00 96.00 161 SER A O 1
ATOM 1161 N N . PRO A 1 162 ? 16.926 6.698 -20.577 1.00 97.38 162 PRO A N 1
ATOM 1162 C CA . PRO A 1 162 ? 16.292 5.426 -20.303 1.00 97.38 162 PRO A CA 1
ATOM 1163 C C . PRO A 1 162 ? 17.003 4.250 -20.969 1.00 97.38 162 PRO A C 1
ATOM 1165 O O . PRO A 1 162 ? 17.547 4.401 -22.057 1.00 97.38 162 PRO A O 1
ATOM 1168 N N . GLY A 1 163 ? 16.932 3.055 -20.392 1.00 98.31 163 GLY A N 1
ATOM 1169 C CA . GLY A 1 163 ? 17.345 1.848 -21.110 1.00 98.31 163 GLY A CA 1
ATOM 1170 C C . GLY A 1 163 ? 16.525 1.666 -22.391 1.00 98.31 163 GLY A C 1
ATOM 1171 O O . GLY A 1 163 ? 17.076 1.549 -23.486 1.00 98.31 163 GLY A O 1
ATOM 1172 N N . ILE A 1 164 ? 15.200 1.733 -22.258 1.00 98.81 164 ILE A N 1
ATOM 1173 C CA . ILE A 1 164 ? 14.254 1.708 -23.375 1.00 98.81 164 ILE A CA 1
ATOM 1174 C C . ILE A 1 164 ? 13.287 2.885 -23.252 1.00 98.81 164 ILE A C 1
ATOM 1176 O O . ILE A 1 164 ? 12.664 3.080 -22.209 1.00 98.81 164 ILE A O 1
ATOM 1180 N N . ASP A 1 165 ? 13.142 3.649 -24.331 1.00 98.62 165 ASP A N 1
ATOM 1181 C CA . ASP A 1 165 ? 12.150 4.714 -24.465 1.00 98.62 165 ASP A CA 1
ATOM 1182 C C . ASP A 1 165 ? 11.027 4.301 -25.425 1.00 98.62 165 ASP A C 1
ATOM 1184 O O . ASP A 1 165 ? 11.267 4.027 -26.603 1.00 98.62 165 ASP A O 1
ATOM 1188 N N . VAL A 1 166 ? 9.798 4.265 -24.920 1.00 98.69 166 VAL A N 1
ATOM 1189 C CA . VAL A 1 166 ? 8.594 3.840 -25.631 1.00 98.69 166 VAL A CA 1
ATOM 1190 C C . VAL A 1 166 ? 7.657 5.033 -25.785 1.00 98.69 166 VAL A C 1
ATOM 1192 O O . VAL A 1 166 ? 7.082 5.536 -24.818 1.00 98.69 166 VAL A O 1
ATOM 1195 N N . GLY A 1 167 ? 7.501 5.492 -27.023 1.00 98.00 167 GLY A N 1
ATOM 1196 C CA . GLY A 1 167 ? 6.577 6.564 -27.380 1.00 98.00 167 GLY A CA 1
ATOM 1197 C C . GLY A 1 167 ? 5.203 6.056 -27.817 1.00 98.00 167 GLY A C 1
ATOM 1198 O O . GLY A 1 167 ? 4.865 4.879 -27.702 1.00 98.00 167 GLY A O 1
ATOM 1199 N N . ALA A 1 168 ? 4.413 6.962 -28.389 1.00 97.19 168 ALA A N 1
ATOM 1200 C CA . ALA A 1 168 ? 3.070 6.658 -28.868 1.00 97.19 168 ALA A CA 1
ATOM 1201 C C . ALA A 1 168 ? 3.053 5.593 -29.980 1.00 97.19 168 ALA A C 1
ATOM 1203 O O . ALA A 1 168 ? 3.905 5.591 -30.875 1.00 97.19 168 ALA A O 1
ATOM 1204 N N . ASN A 1 169 ? 2.015 4.751 -29.973 1.00 97.19 169 ASN A N 1
ATOM 1205 C CA . ASN A 1 169 ? 1.762 3.703 -30.970 1.00 97.19 169 ASN A CA 1
ATOM 1206 C C . ASN A 1 169 ? 2.950 2.743 -31.160 1.00 97.19 169 ASN A C 1
ATOM 1208 O O . ASN A 1 169 ? 3.252 2.336 -32.283 1.00 97.19 169 ASN A O 1
ATOM 1212 N N . ALA A 1 170 ? 3.656 2.426 -30.078 1.00 98.38 170 ALA A N 1
ATOM 1213 C CA . ALA A 1 170 ? 4.789 1.516 -30.096 1.00 98.38 170 ALA A CA 1
ATOM 1214 C C . ALA A 1 170 ? 4.391 0.145 -29.542 1.00 98.38 170 ALA A C 1
ATOM 1216 O O . ALA A 1 170 ? 3.715 0.064 -28.518 1.00 98.38 170 ALA A O 1
ATOM 1217 N N . LEU A 1 171 ? 4.832 -0.921 -30.211 1.00 98.50 171 LEU A N 1
ATOM 1218 C CA . LEU A 1 171 ? 4.750 -2.287 -29.700 1.00 98.50 171 LEU A CA 1
ATOM 1219 C C . LEU A 1 171 ? 6.141 -2.724 -29.237 1.00 98.50 171 LEU A C 1
ATOM 1221 O O . LEU A 1 171 ? 7.064 -2.831 -30.043 1.00 98.50 171 LEU A O 1
ATOM 1225 N N . LEU A 1 172 ? 6.277 -2.985 -27.944 1.00 98.75 172 LEU A N 1
ATOM 1226 C CA . LEU A 1 172 ? 7.501 -3.439 -27.304 1.00 98.75 172 LEU A CA 1
ATOM 1227 C C . LEU A 1 172 ? 7.327 -4.869 -26.787 1.00 98.75 172 LEU A C 1
ATOM 1229 O O . LEU A 1 172 ? 6.409 -5.167 -26.017 1.00 98.75 172 LEU A O 1
ATOM 1233 N N . GLN A 1 173 ? 8.264 -5.735 -27.169 1.00 98.75 173 GLN A N 1
ATOM 1234 C CA . GLN A 1 173 ? 8.430 -7.067 -26.596 1.00 98.75 173 GLN A CA 1
ATOM 1235 C C . GLN A 1 173 ? 9.881 -7.244 -26.151 1.00 98.75 173 GLN A C 1
ATOM 1237 O O . GLN A 1 173 ? 10.797 -7.156 -26.965 1.00 98.75 173 GLN A O 1
ATOM 1242 N N . VAL A 1 174 ? 10.086 -7.498 -24.861 1.00 98.88 174 VAL A N 1
ATOM 1243 C CA . VAL A 1 174 ? 11.410 -7.750 -24.280 1.00 98.88 174 VAL A CA 1
ATOM 1244 C C . VAL A 1 174 ? 11.397 -9.100 -23.586 1.00 98.88 174 VAL A C 1
ATOM 1246 O O . VAL A 1 174 ? 10.514 -9.376 -22.775 1.00 98.88 174 VAL A O 1
ATOM 1249 N N . GLU A 1 175 ? 12.381 -9.937 -23.888 1.00 98.69 175 GLU A N 1
ATOM 1250 C CA . GLU A 1 175 ? 12.534 -11.263 -23.300 1.00 98.69 175 GLU A CA 1
ATOM 1251 C C . GLU A 1 175 ? 14.001 -11.518 -22.934 1.00 98.69 175 GLU A C 1
ATOM 1253 O O . GLU A 1 175 ? 14.908 -11.172 -23.696 1.00 98.69 175 GLU A O 1
ATOM 1258 N N . ARG A 1 176 ? 14.244 -12.117 -21.758 1.00 98.44 176 ARG A N 1
ATOM 1259 C CA . ARG A 1 176 ? 15.583 -12.542 -21.295 1.00 98.44 176 ARG A CA 1
ATOM 1260 C C . ARG A 1 176 ? 16.682 -11.483 -21.421 1.00 98.44 176 ARG A C 1
ATOM 1262 O O . ARG A 1 176 ? 17.834 -11.791 -21.704 1.00 98.44 176 ARG A O 1
ATOM 1269 N N . SER A 1 177 ? 16.326 -10.222 -21.227 1.00 98.62 177 SER A N 1
ATOM 1270 C CA . SER A 1 177 ? 17.232 -9.097 -21.446 1.00 98.62 177 SER A CA 1
ATOM 1271 C C . SER A 1 177 ? 17.634 -8.445 -20.126 1.00 98.62 177 SER A C 1
ATOM 1273 O O . SER A 1 177 ? 16.924 -8.542 -19.120 1.00 98.62 177 SER A O 1
ATOM 1275 N N . GLN A 1 178 ? 18.788 -7.782 -20.130 1.00 98.62 178 GLN A N 1
ATOM 1276 C CA . GLN A 1 178 ? 19.293 -7.006 -18.999 1.00 98.62 178 GLN A CA 1
ATOM 1277 C C . GLN A 1 178 ? 19.299 -5.525 -19.357 1.00 98.62 178 GLN A C 1
ATOM 1279 O O . GLN A 1 178 ? 19.791 -5.147 -20.416 1.00 98.62 178 GLN A O 1
ATOM 1284 N N . ILE A 1 179 ? 18.758 -4.689 -18.477 1.00 98.75 179 ILE A N 1
ATOM 1285 C CA . ILE A 1 179 ? 18.690 -3.239 -18.660 1.00 98.75 179 ILE A CA 1
ATOM 1286 C C . ILE A 1 179 ? 19.328 -2.573 -17.446 1.00 98.75 179 ILE A C 1
ATOM 1288 O O . ILE A 1 179 ? 18.858 -2.770 -16.327 1.00 98.75 179 ILE A O 1
ATOM 1292 N N . VAL A 1 180 ? 20.380 -1.783 -17.660 1.00 98.19 180 VAL A N 1
ATOM 1293 C CA . VAL A 1 180 ? 21.111 -1.100 -16.586 1.00 98.19 180 VAL A CA 1
ATOM 1294 C C . VAL A 1 180 ? 21.262 0.389 -16.886 1.00 98.19 180 VAL A C 1
ATOM 1296 O O . VAL A 1 180 ? 21.768 0.761 -17.943 1.00 98.19 180 VAL A O 1
ATOM 1299 N N . THR A 1 181 ? 20.872 1.259 -15.955 1.00 96.88 181 THR A N 1
ATOM 1300 C CA . THR A 1 181 ? 21.035 2.719 -16.100 1.00 96.88 181 THR A CA 1
ATOM 1301 C C . THR A 1 181 ? 21.809 3.297 -14.920 1.00 96.88 181 THR A C 1
ATOM 1303 O O . THR A 1 181 ? 21.439 3.047 -13.776 1.00 96.88 181 THR A O 1
ATOM 1306 N N . PHE A 1 182 ? 22.863 4.079 -15.172 1.00 91.06 182 PHE A N 1
ATOM 1307 C CA . PHE A 1 182 ? 23.821 4.487 -14.130 1.00 91.06 182 PHE A CA 1
ATOM 1308 C C . PHE A 1 182 ? 23.678 5.906 -13.576 1.00 91.06 182 PHE A C 1
ATOM 1310 O O . PHE A 1 182 ? 24.316 6.200 -12.569 1.00 91.06 182 PHE A O 1
ATOM 1317 N N . ASP A 1 183 ? 22.914 6.786 -14.217 1.00 90.38 183 ASP A N 1
ATOM 1318 C CA . ASP A 1 183 ? 22.888 8.213 -13.875 1.00 90.38 183 ASP A CA 1
ATOM 1319 C C . ASP A 1 183 ? 21.485 8.684 -13.462 1.00 90.38 183 ASP A C 1
ATOM 1321 O O . ASP A 1 183 ? 20.485 8.020 -13.744 1.00 90.38 183 ASP A O 1
ATOM 1325 N N . MET A 1 184 ? 21.421 9.840 -12.801 1.00 84.81 184 MET A N 1
ATOM 1326 C CA . MET A 1 184 ? 20.218 10.398 -12.184 1.00 84.81 184 MET A CA 1
ATOM 1327 C C . MET A 1 184 ? 19.044 10.539 -13.156 1.00 84.81 184 MET A C 1
ATOM 1329 O O . MET A 1 184 ? 19.214 10.808 -14.355 1.00 84.81 184 MET A O 1
ATOM 1333 N N . SER A 1 185 ? 17.835 10.427 -12.597 1.00 88.56 185 SER A N 1
ATOM 1334 C CA . SER A 1 185 ? 16.568 10.631 -13.307 1.00 88.56 185 SER A CA 1
ATOM 1335 C C . SER A 1 185 ? 16.411 9.740 -14.548 1.00 88.56 185 SER A C 1
ATOM 1337 O O . SER A 1 185 ? 15.745 10.117 -15.517 1.00 88.56 185 SER A O 1
ATOM 1339 N N . SER A 1 186 ? 17.047 8.567 -14.554 1.00 92.56 186 SER A N 1
ATOM 1340 C CA . SER A 1 186 ? 16.977 7.616 -15.663 1.00 92.56 186 SER A CA 1
ATOM 1341 C C . SER A 1 186 ? 16.001 6.496 -15.335 1.00 92.56 186 SER A C 1
ATOM 1343 O O . SER A 1 186 ? 15.878 6.075 -14.186 1.00 92.56 186 SER A O 1
ATOM 1345 N N . ALA A 1 187 ? 15.286 6.017 -16.354 1.00 96.81 187 ALA A N 1
ATOM 1346 C CA . ALA A 1 187 ? 14.385 4.887 -16.198 1.00 96.81 187 ALA A CA 1
ATOM 1347 C C . ALA A 1 187 ? 14.934 3.639 -16.887 1.00 96.81 187 ALA A C 1
ATOM 1349 O O . ALA A 1 187 ? 15.463 3.741 -17.988 1.00 96.81 187 ALA A O 1
ATOM 1350 N N . GLY A 1 188 ? 14.754 2.446 -16.330 1.00 98.06 188 GLY A N 1
ATOM 1351 C CA . GLY A 1 188 ? 15.046 1.223 -17.080 1.00 98.06 188 GLY A CA 1
ATOM 1352 C C . GLY A 1 188 ? 14.184 1.165 -18.342 1.00 98.06 188 GLY A C 1
ATOM 1353 O O . GLY A 1 188 ? 14.692 1.085 -19.460 1.00 98.06 188 GLY A O 1
ATOM 1354 N N . ILE A 1 189 ? 12.874 1.327 -18.160 1.00 98.75 189 ILE A N 1
ATOM 1355 C CA . ILE A 1 189 ? 11.901 1.503 -19.242 1.00 98.75 189 ILE A CA 1
ATOM 1356 C C . ILE A 1 189 ? 11.074 2.754 -18.962 1.00 98.75 189 ILE A C 1
ATOM 1358 O O . ILE A 1 189 ? 10.488 2.880 -17.887 1.00 98.75 189 ILE A O 1
ATOM 1362 N N . ARG A 1 190 ? 10.993 3.663 -19.936 1.00 98.50 190 ARG A N 1
ATOM 1363 C CA . ARG A 1 190 ? 10.075 4.805 -19.914 1.00 98.50 190 ARG A CA 1
ATOM 1364 C C . ARG A 1 190 ? 9.043 4.650 -21.022 1.00 98.50 190 ARG A C 1
ATOM 1366 O O . ARG A 1 190 ? 9.416 4.595 -22.185 1.00 98.50 190 ARG A O 1
ATOM 1373 N N . GLU A 1 191 ? 7.764 4.633 -20.668 1.00 98.56 191 GLU A N 1
ATOM 1374 C CA . GLU A 1 191 ? 6.641 4.585 -21.604 1.00 98.56 191 GLU A CA 1
ATOM 1375 C C . GLU A 1 191 ? 5.749 5.820 -21.454 1.00 98.56 191 GLU A C 1
ATOM 1377 O O . GLU A 1 191 ? 5.334 6.183 -20.349 1.00 98.56 191 GLU A O 1
ATOM 1382 N N . GLN A 1 192 ? 5.470 6.493 -22.573 1.00 97.75 192 GLN A N 1
ATOM 1383 C CA . GLN A 1 192 ? 4.706 7.734 -22.578 1.00 97.75 192 GLN A CA 1
ATOM 1384 C C . GLN A 1 192 ? 3.738 7.828 -23.760 1.00 97.75 192 GLN A C 1
ATOM 1386 O O . GLN A 1 192 ? 4.144 7.763 -24.922 1.00 97.75 192 GLN A O 1
ATOM 1391 N N . GLY A 1 193 ? 2.464 8.105 -23.464 1.00 96.62 193 GLY A N 1
ATOM 1392 C CA . GLY A 1 193 ? 1.461 8.388 -24.494 1.00 96.62 193 GLY A CA 1
ATOM 1393 C C . GLY A 1 193 ? 1.094 7.178 -25.352 1.00 96.62 193 GLY A C 1
ATOM 1394 O O . GLY A 1 193 ? 0.682 7.357 -26.500 1.00 96.62 193 GLY A O 1
ATOM 1395 N N . ASN A 1 194 ? 1.316 5.957 -24.859 1.00 96.69 194 ASN A N 1
ATOM 1396 C CA . ASN A 1 194 ? 1.170 4.754 -25.661 1.00 96.69 194 ASN A CA 1
ATOM 1397 C C . ASN A 1 194 ? -0.199 4.086 -25.465 1.00 96.69 194 ASN A C 1
ATOM 1399 O O . ASN A 1 194 ? -0.718 3.970 -24.359 1.00 96.69 194 ASN A O 1
ATOM 1403 N N . LEU A 1 195 ? -0.791 3.642 -26.572 1.00 95.50 195 LEU A N 1
ATOM 1404 C CA . LEU A 1 195 ? -2.130 3.040 -26.606 1.00 95.50 195 LEU A CA 1
ATOM 1405 C C . LEU A 1 195 ? -2.084 1.518 -26.791 1.00 95.50 195 LEU A C 1
ATOM 1407 O O . LEU A 1 195 ? -3.115 0.852 -26.721 1.00 95.50 195 LEU A O 1
ATOM 1411 N N . LEU A 1 196 ? -0.905 0.966 -27.084 1.00 97.25 196 LEU A N 1
ATOM 1412 C CA . LEU A 1 196 ? -0.715 -0.452 -27.368 1.00 97.25 196 LEU A CA 1
ATOM 1413 C C . LEU A 1 196 ? -0.186 -1.177 -26.133 1.00 97.25 196 LEU A C 1
ATOM 1415 O O . LEU A 1 196 ? 0.567 -0.615 -25.348 1.00 97.25 196 LEU A O 1
ATOM 1419 N N . ALA A 1 197 ? -0.575 -2.438 -25.966 1.00 97.62 197 ALA A N 1
ATOM 1420 C CA . ALA A 1 197 ? -0.076 -3.248 -24.866 1.00 97.62 197 ALA A CA 1
ATOM 1421 C C . ALA A 1 197 ? 1.365 -3.706 -25.128 1.00 97.62 197 ALA A C 1
ATOM 1423 O O . ALA A 1 197 ? 1.670 -4.211 -26.210 1.00 97.62 197 ALA A O 1
ATOM 1424 N N . ASN A 1 198 ? 2.210 -3.594 -24.106 1.00 98.62 198 ASN A N 1
ATOM 1425 C CA . ASN A 1 198 ? 3.625 -3.944 -24.148 1.00 98.62 198 ASN A CA 1
ATOM 1426 C C . ASN A 1 198 ? 3.954 -5.022 -23.125 1.00 98.62 198 ASN A C 1
ATOM 1428 O O . ASN A 1 198 ? 3.258 -5.200 -22.121 1.00 98.62 198 ASN A O 1
ATOM 1432 N N . VAL A 1 199 ? 5.024 -5.769 -23.383 1.00 98.75 199 VAL A N 1
ATOM 1433 C CA . VAL A 1 199 ? 5.363 -6.933 -22.569 1.00 98.75 199 VAL A CA 1
ATOM 1434 C C . VAL A 1 199 ? 6.865 -7.042 -22.342 1.00 98.75 199 VAL A C 1
ATOM 1436 O O . VAL A 1 199 ? 7.652 -7.030 -23.285 1.00 98.75 199 VAL A O 1
ATOM 1439 N N . VAL A 1 200 ? 7.240 -7.243 -21.081 1.00 98.88 200 VAL A N 1
ATOM 1440 C CA . VAL A 1 200 ? 8.594 -7.577 -20.635 1.00 98.88 200 VAL A CA 1
ATOM 1441 C C . VAL A 1 200 ? 8.526 -8.899 -19.877 1.00 98.88 200 VAL A C 1
ATOM 1443 O O . VAL A 1 200 ? 7.701 -9.064 -18.974 1.00 98.88 200 VAL A O 1
ATOM 1446 N 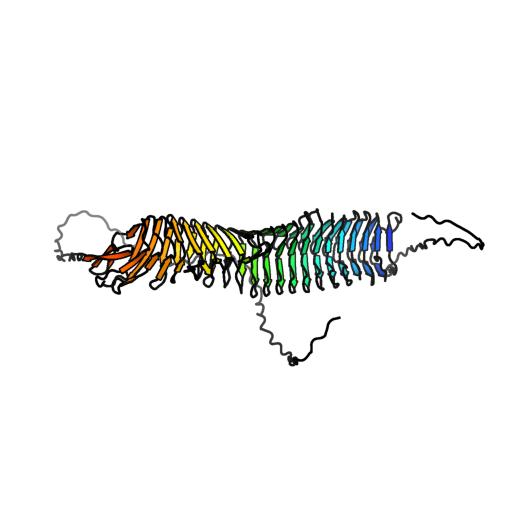N . ARG A 1 201 ? 9.346 -9.873 -20.273 1.00 98.69 201 ARG A N 1
ATOM 1447 C CA . ARG A 1 201 ? 9.354 -11.233 -19.723 1.00 98.69 201 ARG A CA 1
ATOM 1448 C C . ARG A 1 201 ? 10.758 -11.680 -19.357 1.00 98.69 201 ARG A C 1
ATOM 1450 O O . ARG A 1 201 ? 11.703 -11.413 -20.097 1.00 98.69 201 ARG A O 1
ATOM 1457 N N . ASP A 1 202 ? 10.885 -12.382 -18.235 1.00 98.62 202 ASP A N 1
ATOM 1458 C CA . ASP A 1 202 ? 12.110 -13.099 -17.851 1.00 98.62 202 ASP A CA 1
ATOM 1459 C C . ASP A 1 202 ? 13.364 -12.203 -17.850 1.00 98.62 202 ASP A C 1
ATOM 1461 O O . ASP A 1 202 ? 14.455 -12.641 -18.202 1.00 98.62 202 ASP A O 1
ATOM 1465 N N . SER A 1 203 ? 13.190 -10.919 -17.531 1.00 98.75 203 SER A N 1
ATOM 1466 C CA . SER A 1 203 ? 14.203 -9.874 -17.718 1.00 98.75 203 SER A CA 1
ATOM 1467 C C . SER A 1 203 ? 14.614 -9.231 -16.395 1.00 98.75 203 SER A C 1
ATOM 1469 O O . SER A 1 203 ? 13.925 -9.357 -15.379 1.00 98.75 203 SER A O 1
ATOM 1471 N N . GLN A 1 204 ? 15.748 -8.534 -16.414 1.00 98.81 204 GLN A N 1
ATOM 1472 C CA . GLN A 1 204 ? 16.300 -7.837 -15.254 1.00 98.81 204 GLN A CA 1
ATOM 1473 C C . GLN A 1 204 ? 16.478 -6.356 -15.568 1.00 98.81 204 GLN A C 1
ATOM 1475 O O . GLN A 1 204 ? 17.027 -5.996 -16.608 1.00 98.81 204 GLN A O 1
ATOM 1480 N N . ILE A 1 205 ? 16.033 -5.507 -14.650 1.00 98.81 205 ILE A N 1
ATOM 1481 C CA . ILE A 1 205 ? 16.165 -4.057 -14.732 1.00 98.81 205 ILE A CA 1
ATOM 1482 C C . ILE A 1 205 ? 16.874 -3.577 -13.470 1.00 98.81 205 ILE A C 1
ATOM 1484 O O . ILE A 1 205 ? 16.427 -3.873 -12.364 1.00 98.81 205 ILE A O 1
ATOM 1488 N N . HIS A 1 206 ? 17.962 -2.832 -13.636 1.00 98.38 206 HIS A N 1
ATOM 1489 C CA . HIS A 1 206 ? 18.711 -2.233 -12.540 1.00 98.38 206 HIS A CA 1
ATOM 1490 C C . HIS A 1 206 ? 18.924 -0.748 -12.814 1.00 98.38 206 HIS A C 1
ATOM 1492 O O . HIS A 1 206 ? 19.517 -0.376 -13.827 1.00 98.38 206 HIS A O 1
ATOM 1498 N N . THR A 1 207 ? 18.433 0.113 -11.931 1.00 97.31 207 THR A N 1
ATOM 1499 C CA . THR A 1 207 ? 18.607 1.559 -12.083 1.00 97.31 207 THR A CA 1
ATOM 1500 C C . THR A 1 207 ? 19.276 2.158 -10.866 1.00 97.31 207 THR A C 1
ATOM 1502 O O . THR A 1 207 ? 18.779 2.013 -9.751 1.00 97.31 207 THR A O 1
ATOM 1505 N N . HIS A 1 208 ? 20.347 2.894 -11.118 1.00 92.75 208 HIS A N 1
ATOM 1506 C CA . HIS A 1 208 ? 21.144 3.564 -10.108 1.00 92.75 208 HIS A CA 1
ATOM 1507 C C . HIS A 1 208 ? 20.781 5.052 -10.000 1.00 92.75 208 HIS A C 1
ATOM 1509 O O . HIS A 1 208 ? 20.167 5.627 -10.904 1.00 92.75 208 HIS A O 1
ATOM 1515 N N . GLN A 1 209 ? 21.278 5.686 -8.935 1.00 92.62 209 GLN A N 1
ATOM 1516 C CA . GLN A 1 209 ? 21.217 7.134 -8.681 1.00 92.62 209 GLN A CA 1
ATOM 1517 C C . GLN A 1 209 ? 19.814 7.688 -8.424 1.00 92.62 209 GLN A C 1
ATOM 1519 O O . GLN A 1 209 ? 18.796 7.069 -8.714 1.00 92.62 209 GLN A O 1
ATOM 1524 N N . ALA A 1 210 ? 19.781 8.864 -7.792 1.00 83.00 210 ALA A N 1
ATOM 1525 C CA . ALA A 1 210 ? 18.555 9.451 -7.266 1.00 83.00 210 ALA A CA 1
ATOM 1526 C C . ALA A 1 210 ? 17.529 9.783 -8.358 1.00 83.00 210 ALA A C 1
ATOM 1528 O O . ALA A 1 210 ? 17.889 10.104 -9.495 1.00 83.00 210 ALA A O 1
ATOM 1529 N N . GLU A 1 211 ? 16.252 9.759 -7.962 1.00 88.31 211 GLU A N 1
ATOM 1530 C CA . GLU A 1 211 ? 15.095 10.103 -8.807 1.00 88.31 211 GLU A CA 1
ATOM 1531 C C . GLU A 1 211 ? 14.924 9.205 -10.048 1.00 88.31 211 GLU A C 1
ATOM 1533 O O . GLU A 1 211 ? 14.243 9.576 -11.006 1.00 88.31 211 GLU A O 1
ATOM 1538 N N . SER A 1 212 ? 15.543 8.025 -10.040 1.00 93.12 212 SER A N 1
ATOM 1539 C CA . SER A 1 212 ? 15.449 7.033 -11.110 1.00 93.12 212 SER A CA 1
ATOM 1540 C C . SER A 1 212 ? 14.220 6.138 -10.939 1.00 93.12 212 SER A C 1
ATOM 1542 O O . SER A 1 212 ? 13.610 6.075 -9.866 1.00 93.12 212 SER A O 1
ATOM 1544 N N . ALA A 1 213 ? 13.844 5.426 -12.004 1.00 96.75 213 ALA A N 1
ATOM 1545 C CA . ALA A 1 213 ? 12.774 4.440 -11.924 1.00 96.75 213 ALA A CA 1
ATOM 1546 C C . ALA A 1 213 ? 13.098 3.144 -12.663 1.00 96.75 213 ALA A C 1
ATOM 1548 O O . ALA A 1 213 ? 13.525 3.185 -13.808 1.00 96.75 213 ALA A O 1
ATOM 1549 N N . GLY A 1 214 ? 12.809 1.978 -12.092 1.00 98.00 214 GLY A N 1
ATOM 1550 C CA . GLY A 1 214 ? 12.934 0.726 -12.845 1.00 98.00 214 GLY A CA 1
ATOM 1551 C C . GLY A 1 214 ? 12.052 0.757 -14.097 1.00 98.00 214 GLY A C 1
ATOM 1552 O O . GLY A 1 214 ? 12.518 0.598 -15.228 1.00 98.00 214 GLY A O 1
ATOM 1553 N N . VAL A 1 215 ? 10.774 1.063 -13.892 1.00 98.75 215 VAL A N 1
ATOM 1554 C CA . VAL A 1 215 ? 9.778 1.248 -14.948 1.00 98.75 215 VAL A CA 1
ATOM 1555 C C . VAL A 1 215 ? 8.958 2.501 -14.662 1.00 98.75 215 VAL A C 1
ATOM 1557 O O . VAL A 1 215 ? 8.427 2.664 -13.566 1.00 98.75 215 VAL A O 1
ATOM 1560 N N . GLN A 1 216 ? 8.811 3.372 -15.656 1.00 98.38 216 GLN A N 1
ATOM 1561 C CA . GLN A 1 216 ? 7.989 4.577 -15.587 1.00 98.38 216 GLN A CA 1
ATOM 1562 C C . GLN A 1 216 ? 6.983 4.592 -16.738 1.00 98.38 216 GLN A C 1
ATOM 1564 O O . GLN A 1 216 ? 7.381 4.608 -17.898 1.00 98.38 216 GLN A O 1
ATOM 1569 N N . VAL A 1 217 ? 5.687 4.644 -16.426 1.00 98.62 217 VAL A N 1
ATOM 1570 C CA . VAL A 1 217 ? 4.595 4.684 -17.411 1.00 98.62 217 VAL A CA 1
ATOM 1571 C C . VAL A 1 217 ? 3.702 5.893 -17.138 1.00 98.62 217 VAL A C 1
ATOM 1573 O O . VAL A 1 217 ? 3.220 6.080 -16.018 1.00 98.62 217 VAL A O 1
ATOM 1576 N N . SER A 1 218 ? 3.472 6.734 -18.148 1.00 98.25 218 SER A N 1
ATOM 1577 C CA . SER A 1 218 ? 2.640 7.938 -18.014 1.00 98.25 218 SER A CA 1
ATOM 1578 C C . SER A 1 218 ? 1.732 8.155 -19.219 1.00 98.25 218 SER A C 1
ATOM 1580 O O . SER A 1 218 ? 2.159 7.988 -20.362 1.00 98.25 218 SER A O 1
ATOM 1582 N N . ALA A 1 219 ? 0.495 8.591 -18.962 1.00 97.69 219 ALA A N 1
ATOM 1583 C CA . ALA A 1 219 ? -0.514 8.897 -19.981 1.00 97.69 219 ALA A CA 1
ATOM 1584 C C . ALA A 1 219 ? -0.659 7.794 -21.046 1.00 97.69 219 ALA A C 1
ATOM 1586 O O . ALA A 1 219 ? -0.764 8.097 -22.233 1.00 97.69 219 ALA A O 1
ATOM 1587 N N . SER A 1 220 ? -0.578 6.526 -20.635 1.00 96.25 220 SER A N 1
ATOM 1588 C CA . SER A 1 220 ? -0.600 5.383 -21.548 1.00 96.25 220 SER A CA 1
ATOM 1589 C C . SER A 1 220 ? -1.802 4.497 -21.248 1.00 96.25 220 SER A C 1
ATOM 1591 O O . SER A 1 220 ? -1.863 3.864 -20.198 1.00 96.25 220 SER A O 1
ATOM 1593 N N . ASP A 1 221 ? -2.759 4.449 -22.174 1.00 94.06 221 ASP A N 1
ATOM 1594 C CA . ASP A 1 221 ? -3.933 3.575 -22.062 1.00 94.06 221 ASP A CA 1
ATOM 1595 C C . ASP A 1 221 ? -3.558 2.100 -22.292 1.00 94.06 221 ASP A C 1
ATOM 1597 O O . ASP A 1 221 ? -4.229 1.191 -21.795 1.00 94.06 221 ASP A O 1
ATOM 1601 N N . GLY A 1 222 ? -2.469 1.863 -23.034 1.00 95.00 222 GLY A N 1
ATOM 1602 C CA . GLY A 1 222 ? -1.884 0.544 -23.235 1.00 95.00 222 GLY A CA 1
ATOM 1603 C C . GLY A 1 222 ? -1.375 -0.054 -21.924 1.00 95.00 222 GLY A C 1
ATOM 1604 O O . GLY A 1 222 ? -0.733 0.616 -21.119 1.00 95.00 222 GLY A O 1
ATOM 1605 N N . GLN A 1 223 ? -1.664 -1.336 -21.696 1.00 97.62 223 GLN A N 1
ATOM 1606 C CA . GLN A 1 223 ? -1.161 -2.049 -20.525 1.00 97.62 223 GLN A CA 1
ATOM 1607 C C . GLN A 1 223 ? 0.296 -2.477 -20.728 1.00 97.62 223 GLN A C 1
ATOM 1609 O O . GLN A 1 223 ? 0.596 -3.189 -21.689 1.00 97.62 223 GLN A O 1
ATOM 1614 N N . LEU A 1 224 ? 1.167 -2.159 -19.769 1.00 98.69 224 LEU A N 1
ATOM 1615 C CA . LEU A 1 224 ? 2.506 -2.743 -19.683 1.00 98.69 224 LEU A CA 1
ATOM 1616 C C . LEU A 1 224 ? 2.499 -3.957 -18.742 1.00 98.69 224 LEU A C 1
ATOM 1618 O O . LEU A 1 224 ? 2.197 -3.844 -17.554 1.00 98.69 224 LEU A O 1
ATOM 1622 N N . SER A 1 225 ? 2.843 -5.131 -19.270 1.00 98.81 225 SER A N 1
ATOM 1623 C CA . SER A 1 225 ? 2.949 -6.378 -18.504 1.00 98.81 225 SER A CA 1
ATOM 1624 C C . SER A 1 225 ? 4.404 -6.732 -18.191 1.00 98.81 225 SER A C 1
ATOM 1626 O O . SER A 1 225 ? 5.188 -6.987 -19.103 1.00 98.81 225 SER A O 1
ATOM 1628 N N . LEU A 1 226 ? 4.736 -6.831 -16.904 1.00 98.88 226 LEU A N 1
ATOM 1629 C CA . LEU A 1 226 ? 6.037 -7.221 -16.356 1.00 98.88 226 LEU A CA 1
ATOM 1630 C C . LEU A 1 226 ? 5.937 -8.625 -15.751 1.00 98.88 226 LEU A C 1
ATOM 1632 O O . LEU A 1 226 ? 5.319 -8.834 -14.702 1.00 98.88 226 LEU A O 1
ATOM 1636 N N . ILE A 1 227 ? 6.507 -9.615 -16.428 1.00 98.88 227 ILE A N 1
ATOM 1637 C CA . ILE A 1 227 ? 6.232 -11.025 -16.151 1.00 98.88 227 ILE A CA 1
ATOM 1638 C C . ILE A 1 227 ? 7.528 -11.755 -15.831 1.00 98.88 227 ILE A C 1
ATOM 1640 O O . ILE A 1 227 ? 8.432 -11.775 -16.659 1.00 98.88 227 ILE A O 1
ATOM 1644 N N . ASN A 1 228 ? 7.624 -12.349 -14.640 1.00 98.69 228 ASN A N 1
ATOM 1645 C CA . ASN A 1 228 ? 8.878 -12.917 -14.133 1.00 98.69 228 ASN A CA 1
ATOM 1646 C C . ASN A 1 228 ? 10.058 -11.941 -14.322 1.00 98.69 228 ASN A C 1
ATOM 1648 O O . ASN A 1 228 ? 11.110 -12.283 -14.856 1.00 98.69 228 ASN A O 1
ATOM 1652 N N . THR A 1 229 ? 9.820 -10.668 -14.005 1.00 98.81 229 THR A N 1
ATOM 1653 C CA . THR A 1 229 ? 10.791 -9.588 -14.194 1.00 98.81 229 THR A CA 1
ATOM 1654 C C . THR A 1 229 ? 11.330 -9.159 -12.839 1.00 98.81 229 THR A C 1
ATOM 1656 O O . THR A 1 229 ? 10.560 -8.938 -11.902 1.00 98.81 229 THR A O 1
ATOM 1659 N N . GLN A 1 230 ? 12.652 -9.050 -12.734 1.00 98.81 230 GLN A N 1
ATOM 1660 C CA . GLN A 1 230 ? 13.328 -8.549 -11.544 1.00 98.81 230 GLN A CA 1
ATOM 1661 C C . GLN A 1 230 ? 13.690 -7.081 -11.745 1.00 98.81 230 GLN A C 1
ATOM 1663 O O . GLN A 1 230 ? 14.331 -6.730 -12.734 1.00 98.81 230 GLN A O 1
ATOM 1668 N N . ILE A 1 231 ? 13.299 -6.237 -10.798 1.00 98.88 231 ILE A N 1
ATOM 1669 C CA . ILE A 1 231 ? 13.572 -4.803 -10.813 1.00 98.88 231 ILE A CA 1
ATOM 1670 C C . ILE A 1 231 ? 14.315 -4.443 -9.533 1.00 98.88 231 ILE A C 1
ATOM 1672 O O . ILE A 1 231 ? 13.831 -4.726 -8.438 1.00 98.88 231 ILE A O 1
ATOM 1676 N N . ILE A 1 232 ? 15.476 -3.814 -9.678 1.00 98.44 232 ILE A N 1
ATOM 1677 C CA . ILE A 1 232 ? 16.282 -3.297 -8.573 1.00 98.44 232 ILE A CA 1
ATOM 1678 C C . ILE A 1 232 ? 16.509 -1.808 -8.804 1.00 98.44 232 ILE A C 1
ATOM 1680 O O . ILE A 1 232 ? 16.924 -1.405 -9.891 1.00 98.44 232 ILE A O 1
ATOM 1684 N N . THR A 1 233 ? 16.248 -0.991 -7.790 1.00 97.19 233 THR A N 1
ATOM 1685 C CA . THR A 1 233 ? 16.544 0.444 -7.844 1.00 97.19 233 THR A CA 1
ATOM 1686 C C . THR A 1 233 ? 17.282 0.885 -6.589 1.00 97.19 233 THR A C 1
ATOM 1688 O O . THR A 1 233 ? 16.750 0.744 -5.485 1.00 97.19 233 THR A O 1
ATOM 1691 N N . ASP A 1 234 ? 18.476 1.444 -6.737 1.00 93.06 234 ASP A N 1
ATOM 1692 C CA . ASP A 1 234 ? 19.335 1.866 -5.632 1.00 93.06 234 ASP A CA 1
ATOM 1693 C C . ASP A 1 234 ? 19.590 3.378 -5.670 1.00 93.06 234 ASP A C 1
ATOM 1695 O O . ASP A 1 234 ? 20.516 3.855 -6.322 1.00 93.06 234 ASP A O 1
ATOM 1699 N N . ALA A 1 235 ? 18.747 4.135 -4.959 1.00 90.19 235 ALA A N 1
ATOM 1700 C CA . ALA A 1 235 ? 18.986 5.507 -4.509 1.00 90.19 235 ALA A CA 1
ATOM 1701 C C . ALA A 1 235 ? 17.744 6.117 -3.837 1.00 90.19 235 ALA A C 1
ATOM 1703 O O . ALA A 1 235 ? 16.626 5.605 -3.903 1.00 90.19 235 ALA A O 1
ATOM 1704 N N . ALA A 1 236 ? 17.940 7.285 -3.219 1.00 91.75 236 ALA A N 1
ATOM 1705 C CA . ALA A 1 236 ? 16.854 8.090 -2.673 1.00 91.75 236 ALA A CA 1
ATOM 1706 C C . ALA A 1 236 ? 15.837 8.524 -3.748 1.00 91.75 236 ALA A C 1
ATOM 1708 O O . ALA A 1 236 ? 16.191 8.729 -4.911 1.00 91.75 236 ALA A O 1
ATOM 1709 N N . ALA A 1 237 ? 14.580 8.686 -3.325 1.00 93.12 237 ALA A N 1
ATOM 1710 C CA . ALA A 1 237 ? 13.452 9.148 -4.138 1.00 93.12 237 ALA A CA 1
ATOM 1711 C C . ALA A 1 237 ? 13.256 8.373 -5.457 1.00 93.12 237 ALA A C 1
ATOM 1713 O O . ALA A 1 237 ? 12.761 8.933 -6.432 1.00 93.12 237 ALA A O 1
ATOM 1714 N N . SER A 1 238 ? 13.673 7.105 -5.494 1.00 95.12 238 SER A N 1
ATOM 1715 C CA . SER A 1 238 ? 13.570 6.249 -6.677 1.00 95.12 238 SER A CA 1
ATOM 1716 C C . SER A 1 238 ? 12.363 5.321 -6.583 1.00 95.12 238 SER A C 1
ATOM 1718 O O . SER A 1 238 ? 12.001 4.871 -5.493 1.00 95.12 238 SER A O 1
ATOM 1720 N N . ASP A 1 239 ? 11.753 5.021 -7.726 1.00 97.69 239 ASP A N 1
ATOM 1721 C CA . ASP A 1 239 ? 10.593 4.133 -7.812 1.00 97.69 239 ASP A CA 1
ATOM 1722 C C . ASP A 1 239 ? 10.960 2.828 -8.530 1.00 97.69 239 ASP A C 1
ATOM 1724 O O . ASP A 1 239 ? 11.523 2.844 -9.617 1.00 97.69 239 ASP A O 1
ATOM 1728 N N . GLY A 1 240 ? 10.567 1.671 -8.010 1.00 98.38 240 GLY A N 1
ATOM 1729 C CA . GLY A 1 240 ? 10.694 0.417 -8.749 1.00 98.38 240 GLY A CA 1
ATOM 1730 C C . GLY A 1 240 ? 9.818 0.431 -10.001 1.00 98.38 240 GLY A C 1
ATOM 1731 O O . GLY A 1 240 ? 10.305 0.334 -11.128 1.00 98.38 240 GLY A O 1
ATOM 1732 N N . VAL A 1 241 ? 8.515 0.619 -9.800 1.00 98.81 241 VAL A N 1
ATOM 1733 C CA . VAL A 1 241 ? 7.521 0.815 -10.859 1.00 98.81 241 VAL A CA 1
ATOM 1734 C C . VAL A 1 241 ? 6.663 2.032 -10.535 1.00 98.81 241 VAL A C 1
ATOM 1736 O O . VAL A 1 241 ? 6.045 2.100 -9.477 1.00 98.81 241 VAL A O 1
ATOM 1739 N N . SER A 1 242 ? 6.580 2.976 -11.468 1.00 98.50 242 SER A N 1
ATOM 1740 C CA . SER A 1 242 ? 5.802 4.208 -11.341 1.00 98.50 242 SER A CA 1
ATOM 1741 C C . SER A 1 242 ? 4.783 4.298 -12.476 1.00 98.50 242 SER A C 1
ATOM 1743 O O . SER A 1 242 ? 5.161 4.309 -13.649 1.00 98.50 242 SER A O 1
ATOM 1745 N N . ALA A 1 243 ? 3.494 4.363 -12.142 1.00 98.69 243 ALA A N 1
ATOM 1746 C CA . ALA A 1 243 ? 2.400 4.527 -13.095 1.00 98.69 243 ALA A CA 1
ATOM 1747 C C . ALA A 1 243 ? 1.629 5.817 -12.801 1.00 98.69 243 ALA A C 1
ATOM 1749 O O . ALA A 1 243 ? 1.250 6.089 -11.658 1.00 98.69 243 ALA A O 1
ATOM 1750 N N . ARG A 1 244 ? 1.394 6.629 -13.836 1.00 98.50 244 ARG A N 1
ATOM 1751 C CA . ARG A 1 244 ? 0.762 7.950 -13.697 1.00 98.50 244 ARG A CA 1
ATOM 1752 C C . ARG A 1 244 ? -0.281 8.213 -14.775 1.00 98.50 244 ARG A C 1
ATOM 1754 O O . ARG A 1 244 ? -0.186 7.678 -15.877 1.00 98.50 244 ARG A O 1
ATOM 1761 N N . GLN A 1 245 ? -1.222 9.114 -14.494 1.00 97.75 245 GLN A N 1
ATOM 1762 C CA . GLN A 1 245 ? -2.148 9.678 -15.491 1.00 97.75 245 GLN A CA 1
ATOM 1763 C C . GLN A 1 245 ? -2.967 8.595 -16.215 1.00 97.75 245 GLN A C 1
ATOM 1765 O O . GLN A 1 245 ? -2.885 8.470 -17.432 1.00 97.75 245 GLN A O 1
ATOM 1770 N N . GLY A 1 246 ? -3.711 7.785 -15.459 1.00 96.94 246 GLY A N 1
ATOM 1771 C CA . GLY A 1 246 ? -4.575 6.732 -16.015 1.00 96.94 246 GLY A CA 1
ATOM 1772 C C . GLY A 1 246 ? -3.855 5.481 -16.533 1.00 96.94 246 GLY A C 1
ATOM 1773 O O . GLY A 1 246 ? -4.515 4.582 -17.045 1.00 96.94 246 GLY A O 1
ATOM 1774 N N . SER A 1 247 ? -2.526 5.404 -16.397 1.00 98.50 247 SER A N 1
ATOM 1775 C CA . SER A 1 247 ? -1.748 4.280 -16.933 1.00 98.50 247 SER A CA 1
ATOM 1776 C C . SER A 1 247 ? -1.985 2.966 -16.192 1.00 98.50 247 SER A C 1
ATOM 1778 O O . SER A 1 247 ? -2.258 2.975 -14.991 1.00 98.50 247 SER A O 1
ATOM 1780 N N . ASN A 1 248 ? -1.811 1.840 -16.893 1.00 98.31 248 ASN A N 1
ATOM 1781 C CA . ASN A 1 248 ? -2.061 0.496 -16.364 1.00 98.31 248 ASN A CA 1
ATOM 1782 C C . ASN A 1 248 ? -0.802 -0.382 -16.426 1.00 98.31 248 ASN A C 1
ATOM 1784 O O . ASN A 1 248 ? -0.257 -0.616 -17.507 1.00 98.31 248 ASN A O 1
ATOM 1788 N N . VAL A 1 249 ? -0.370 -0.919 -15.283 1.00 98.88 249 VAL A N 1
ATOM 1789 C CA . VAL A 1 249 ? 0.793 -1.821 -15.196 1.00 98.88 249 VAL A CA 1
ATOM 1790 C C . VAL A 1 249 ? 0.427 -3.102 -14.451 1.00 98.88 249 VAL A C 1
ATOM 1792 O O . VAL A 1 249 ? -0.229 -3.050 -13.415 1.00 98.88 249 VAL A O 1
ATOM 1795 N N . ILE A 1 250 ? 0.881 -4.253 -14.953 1.00 98.88 250 ILE A N 1
ATOM 1796 C CA . ILE A 1 250 ? 0.734 -5.547 -14.272 1.00 98.88 250 ILE A CA 1
ATOM 1797 C C . ILE A 1 250 ? 2.107 -6.140 -13.974 1.00 98.88 250 ILE A C 1
ATOM 1799 O O . ILE A 1 250 ? 2.893 -6.370 -14.888 1.00 98.88 250 ILE A O 1
ATOM 1803 N N . LEU A 1 251 ? 2.352 -6.486 -12.712 1.00 98.81 251 LEU A N 1
ATOM 1804 C CA . LEU A 1 251 ? 3.442 -7.352 -12.275 1.00 98.81 251 LEU A CA 1
ATOM 1805 C C . LEU A 1 251 ? 2.884 -8.752 -12.014 1.00 98.81 251 LEU A C 1
ATOM 1807 O O . LEU A 1 251 ? 1.948 -8.902 -11.228 1.00 98.81 251 LEU A O 1
ATOM 1811 N N . SER A 1 252 ? 3.422 -9.785 -12.670 1.00 98.69 252 SER A N 1
ATOM 1812 C CA . SER A 1 252 ? 2.950 -11.156 -12.439 1.00 98.69 252 SER A CA 1
ATOM 1813 C C . SER A 1 252 ? 3.997 -12.256 -12.597 1.00 98.69 252 SER A C 1
ATOM 1815 O O . SER A 1 252 ? 5.069 -12.043 -13.156 1.00 98.69 252 SER A O 1
ATOM 1817 N N . ARG A 1 253 ? 3.646 -13.469 -12.146 1.00 96.25 253 ARG A N 1
ATOM 1818 C CA . ARG A 1 253 ? 4.451 -14.698 -12.276 1.00 96.25 253 ARG A CA 1
ATOM 1819 C C . ARG A 1 253 ? 5.845 -14.564 -11.654 1.00 96.25 253 ARG A C 1
ATOM 1821 O O . ARG A 1 253 ? 6.841 -14.692 -12.355 1.00 96.25 253 ARG A O 1
ATOM 1828 N N . ALA A 1 254 ? 5.895 -14.341 -10.343 1.00 96.00 254 ALA A N 1
ATOM 1829 C CA . ALA A 1 254 ? 7.130 -14.205 -9.573 1.00 96.00 254 ALA A CA 1
ATOM 1830 C C . ALA A 1 254 ? 8.000 -13.000 -9.972 1.00 96.00 254 ALA A C 1
ATOM 1832 O O . ALA A 1 254 ? 9.211 -13.008 -9.758 1.00 96.00 254 ALA A O 1
ATOM 1833 N N . SER A 1 255 ? 7.386 -11.938 -10.505 1.00 98.69 255 SER A N 1
ATOM 1834 C CA . SER A 1 255 ? 8.072 -10.650 -10.604 1.00 98.69 255 SER A CA 1
ATOM 1835 C C . SER A 1 255 ? 8.473 -10.161 -9.208 1.00 98.69 255 SER A C 1
ATOM 1837 O O . SER A 1 255 ? 7.786 -10.409 -8.211 1.00 98.69 255 SER A O 1
ATOM 1839 N N . SER A 1 256 ? 9.606 -9.470 -9.136 1.00 98.62 256 SER A N 1
ATOM 1840 C CA . SER A 1 256 ? 10.131 -8.926 -7.885 1.00 98.62 256 SER A CA 1
ATOM 1841 C C . SER A 1 256 ? 10.606 -7.500 -8.080 1.00 98.62 256 SER A C 1
ATOM 1843 O O . SER A 1 256 ? 11.220 -7.174 -9.095 1.00 98.62 256 SER A O 1
ATOM 1845 N N . VAL A 1 257 ? 10.312 -6.655 -7.098 1.00 98.88 257 VAL A N 1
ATOM 1846 C CA . VAL A 1 257 ? 10.766 -5.268 -7.068 1.00 98.88 257 VAL A CA 1
ATOM 1847 C C . VAL A 1 257 ? 11.481 -5.024 -5.752 1.00 98.88 257 VAL A C 1
ATOM 1849 O O . VAL A 1 257 ? 10.886 -5.201 -4.691 1.00 98.88 257 VAL A O 1
ATOM 1852 N N . HIS A 1 258 ? 12.747 -4.623 -5.823 1.00 98.56 258 HIS A N 1
ATOM 1853 C CA . HIS A 1 258 ? 13.562 -4.263 -4.669 1.00 98.56 258 HIS A CA 1
ATOM 1854 C C . HIS A 1 258 ? 14.049 -2.827 -4.807 1.00 98.56 258 HIS A C 1
ATOM 1856 O O . HIS A 1 258 ? 14.776 -2.503 -5.743 1.00 98.56 258 HIS A O 1
ATOM 1862 N N . THR A 1 259 ? 13.663 -1.963 -3.874 1.00 97.94 259 THR A N 1
ATOM 1863 C CA . THR A 1 259 ? 14.094 -0.561 -3.884 1.00 97.94 259 THR A CA 1
ATOM 1864 C C . THR A 1 259 ? 14.845 -0.207 -2.614 1.00 97.94 259 THR A C 1
ATOM 1866 O O . THR A 1 259 ? 14.339 -0.436 -1.514 1.00 97.94 259 THR A O 1
ATOM 1869 N N . LEU A 1 260 ? 16.021 0.397 -2.761 1.00 96.50 260 LEU A N 1
ATOM 1870 C CA . LEU A 1 260 ? 16.881 0.813 -1.661 1.00 96.50 260 LEU A CA 1
ATOM 1871 C C . LEU A 1 260 ? 17.092 2.326 -1.718 1.00 96.50 260 LEU A C 1
ATOM 1873 O O . LEU A 1 260 ? 17.698 2.839 -2.655 1.00 96.50 260 LEU A O 1
ATOM 1877 N N . GLY A 1 261 ? 16.625 3.046 -0.703 1.00 95.81 261 GLY A N 1
ATOM 1878 C CA . GLY A 1 261 ? 16.826 4.485 -0.593 1.00 95.81 261 GLY A CA 1
ATOM 1879 C C . GLY A 1 261 ? 15.764 5.198 0.232 1.00 95.81 261 GLY A C 1
ATOM 1880 O O . GLY A 1 261 ? 14.628 4.750 0.368 1.00 95.81 261 GLY A O 1
ATOM 1881 N N . ALA A 1 262 ? 16.135 6.353 0.785 1.00 96.50 262 ALA A N 1
ATOM 1882 C CA . ALA A 1 262 ? 15.190 7.208 1.496 1.00 96.50 262 ALA A CA 1
ATOM 1883 C C . ALA A 1 262 ? 14.092 7.712 0.546 1.00 96.50 262 ALA A C 1
ATOM 1885 O O . ALA A 1 262 ? 14.388 8.094 -0.585 1.00 96.50 262 ALA A O 1
ATOM 1886 N N . SER A 1 263 ? 12.841 7.728 1.002 1.00 96.12 263 SER A N 1
ATOM 1887 C CA . SER A 1 263 ? 11.669 8.126 0.207 1.00 96.12 263 SER A CA 1
ATOM 1888 C C . SER A 1 263 ? 11.467 7.327 -1.091 1.00 96.12 263 SER A C 1
ATOM 1890 O O . SER A 1 263 ? 10.781 7.799 -1.997 1.00 96.12 263 SER A O 1
ATOM 1892 N N . ALA A 1 264 ? 12.079 6.145 -1.212 1.00 96.62 264 ALA A N 1
ATOM 1893 C CA . ALA A 1 264 ? 11.906 5.267 -2.365 1.00 96.62 264 ALA A CA 1
ATOM 1894 C C . ALA A 1 264 ? 10.565 4.522 -2.305 1.00 96.62 264 ALA A C 1
ATOM 1896 O O . ALA A 1 264 ? 9.928 4.433 -1.250 1.00 96.62 264 ALA A O 1
ATOM 1897 N N . SER A 1 265 ? 10.102 3.971 -3.423 1.00 98.19 265 SER A N 1
ATOM 1898 C CA . SER A 1 265 ? 8.900 3.133 -3.416 1.00 98.19 265 SER A CA 1
ATOM 1899 C C . SER A 1 265 ? 8.993 1.962 -4.379 1.00 98.19 265 SER A C 1
ATOM 1901 O O . SER A 1 265 ? 9.381 2.157 -5.523 1.00 98.19 265 SER A O 1
ATOM 1903 N N . ALA A 1 266 ? 8.590 0.753 -3.974 1.00 98.62 266 ALA A N 1
ATOM 1904 C CA . ALA A 1 266 ? 8.592 -0.379 -4.906 1.00 98.62 266 ALA A CA 1
ATOM 1905 C C . ALA A 1 266 ? 7.544 -0.193 -6.000 1.00 98.62 266 ALA A C 1
ATOM 1907 O O . ALA A 1 266 ? 7.874 -0.307 -7.179 1.00 98.62 266 ALA A O 1
ATOM 1908 N N . VAL A 1 267 ? 6.313 0.167 -5.639 1.00 98.88 267 VAL A N 1
ATOM 1909 C CA . VAL A 1 267 ? 5.301 0.569 -6.622 1.00 98.88 267 VAL A CA 1
ATOM 1910 C C . VAL A 1 267 ? 4.641 1.890 -6.234 1.00 98.88 267 VAL A C 1
ATOM 1912 O O . VAL A 1 267 ? 4.253 2.089 -5.081 1.00 98.88 267 VAL A O 1
ATOM 1915 N N . ARG A 1 268 ? 4.489 2.789 -7.210 1.00 98.75 268 ARG A N 1
ATOM 1916 C CA . ARG A 1 268 ? 3.814 4.082 -7.065 1.00 98.75 268 ARG A CA 1
ATOM 1917 C C . ARG A 1 268 ? 2.732 4.242 -8.120 1.00 98.75 268 ARG A C 1
ATOM 1919 O O . ARG A 1 268 ? 3.033 4.274 -9.311 1.00 98.75 268 ARG A O 1
ATOM 1926 N N . ALA A 1 269 ? 1.494 4.425 -7.676 1.00 98.62 269 ALA A N 1
ATOM 1927 C CA . ALA A 1 269 ? 0.376 4.789 -8.533 1.00 98.62 269 ALA A CA 1
ATOM 1928 C C . ALA A 1 269 ? -0.088 6.222 -8.233 1.00 98.62 269 ALA A C 1
ATOM 1930 O O . ALA A 1 269 ? -0.167 6.663 -7.082 1.00 98.62 269 ALA A O 1
ATOM 1931 N N . ASP A 1 270 ? -0.362 6.982 -9.289 1.00 97.69 270 ASP A N 1
ATOM 1932 C CA . ASP A 1 270 ? -0.676 8.402 -9.186 1.00 97.69 270 ASP A CA 1
ATOM 1933 C C . ASP A 1 270 ? -1.630 8.855 -10.299 1.00 97.69 270 ASP A C 1
ATOM 1935 O O . ASP A 1 270 ? -1.582 8.347 -11.418 1.00 97.69 270 ASP A O 1
ATOM 1939 N N . LEU A 1 271 ? -2.469 9.858 -10.027 1.00 96.00 271 LEU A N 1
ATOM 1940 C CA . LEU A 1 271 ? -3.359 10.476 -11.022 1.00 96.00 271 LEU A CA 1
ATOM 1941 C C . LEU A 1 271 ? -4.214 9.448 -11.786 1.00 96.00 271 LEU A C 1
ATOM 1943 O O . LEU A 1 271 ? -4.143 9.358 -13.013 1.00 96.00 271 LEU A O 1
ATOM 1947 N N . GLY A 1 272 ? -4.996 8.648 -11.064 1.00 96.56 272 GLY A N 1
ATOM 1948 C CA . GLY A 1 272 ? -5.910 7.668 -11.660 1.00 96.56 272 GLY A CA 1
ATOM 1949 C C . GLY A 1 272 ? -5.245 6.436 -12.282 1.00 96.56 272 GLY A C 1
ATOM 1950 O O . GLY A 1 272 ? -5.920 5.682 -12.973 1.00 96.56 272 GLY A O 1
ATOM 1951 N N . ALA A 1 273 ? -3.937 6.239 -12.092 1.00 98.44 273 ALA A N 1
ATOM 1952 C CA . ALA A 1 273 ? -3.243 5.047 -12.573 1.00 98.44 273 ALA A CA 1
ATOM 1953 C C . ALA A 1 273 ? -3.637 3.780 -11.797 1.00 98.44 273 ALA A C 1
ATOM 1955 O O . ALA A 1 273 ? -4.046 3.856 -10.636 1.00 98.44 273 ALA A O 1
ATOM 1956 N N . ASN A 1 274 ? -3.445 2.621 -12.427 1.00 98.62 274 ASN A N 1
ATOM 1957 C CA . ASN A 1 274 ? -3.706 1.307 -11.848 1.00 98.62 274 ASN A CA 1
ATOM 1958 C C . ASN A 1 274 ? -2.450 0.430 -11.907 1.00 98.62 274 ASN A C 1
ATOM 1960 O O . ASN A 1 274 ? -1.815 0.311 -12.960 1.00 98.62 274 ASN A O 1
ATOM 1964 N N . ILE A 1 275 ? -2.108 -0.206 -10.786 1.00 98.88 275 ILE A N 1
ATOM 1965 C CA . ILE A 1 275 ? -1.042 -1.213 -10.722 1.00 98.88 275 ILE A CA 1
ATOM 1966 C C . ILE A 1 275 ? -1.590 -2.496 -10.098 1.00 98.88 275 ILE A C 1
ATOM 1968 O O . ILE A 1 275 ? -2.005 -2.494 -8.940 1.00 98.88 275 ILE A O 1
ATOM 1972 N N . ASP A 1 276 ? -1.520 -3.603 -10.833 1.00 98.94 276 ASP A N 1
ATOM 1973 C CA . ASP A 1 276 ? -1.836 -4.933 -10.311 1.00 98.94 276 ASP A CA 1
ATOM 1974 C C . ASP A 1 276 ? -0.546 -5.711 -10.023 1.00 98.94 276 ASP A C 1
ATOM 1976 O O . ASP A 1 276 ? 0.332 -5.824 -10.879 1.00 98.94 276 ASP A O 1
ATOM 1980 N N . VAL A 1 277 ? -0.434 -6.285 -8.826 1.00 98.94 277 VAL A N 1
ATOM 1981 C CA . VAL A 1 277 ? 0.713 -7.089 -8.384 1.00 98.94 277 VAL A CA 1
ATOM 1982 C C . VAL A 1 277 ? 0.228 -8.476 -7.985 1.00 98.94 277 VAL A C 1
ATOM 1984 O O . VAL A 1 277 ? -0.353 -8.675 -6.913 1.00 98.94 277 VAL A O 1
ATOM 1987 N N . VAL A 1 278 ? 0.482 -9.455 -8.848 1.00 98.88 278 VAL A N 1
ATOM 1988 C CA . VAL A 1 278 ? -0.092 -10.800 -8.755 1.00 98.88 278 VAL A CA 1
ATOM 1989 C C . VAL A 1 278 ? 1.014 -11.842 -8.617 1.00 98.88 278 VAL A C 1
ATOM 1991 O O . VAL A 1 278 ? 1.916 -11.893 -9.449 1.00 98.88 278 VAL A O 1
ATOM 1994 N N . ASP A 1 279 ? 0.958 -12.703 -7.603 1.00 98.69 279 ASP A N 1
ATOM 1995 C CA . ASP A 1 279 ? 1.958 -13.765 -7.397 1.00 98.69 279 ASP A CA 1
ATOM 1996 C C . ASP A 1 279 ? 3.404 -13.214 -7.409 1.00 98.69 279 ASP A C 1
ATOM 1998 O O . ASP A 1 279 ? 4.275 -13.749 -8.098 1.00 98.69 279 ASP A O 1
ATOM 2002 N N . SER A 1 280 ? 3.635 -12.078 -6.740 1.00 98.81 280 SER A N 1
ATOM 2003 C CA . SER A 1 280 ? 4.869 -11.280 -6.850 1.00 98.81 280 SER A CA 1
ATOM 2004 C C . SER A 1 280 ? 5.329 -10.729 -5.490 1.00 98.81 280 SER A C 1
ATOM 2006 O O . SER A 1 280 ? 4.608 -10.816 -4.492 1.00 98.81 280 SER A O 1
ATOM 2008 N N . ALA A 1 281 ? 6.544 -10.178 -5.432 1.00 98.81 281 ALA A N 1
ATOM 2009 C CA . ALA A 1 281 ? 7.142 -9.670 -4.193 1.00 98.81 281 ALA A CA 1
ATOM 2010 C C . ALA A 1 281 ? 7.641 -8.224 -4.323 1.00 98.81 281 ALA A C 1
ATOM 2012 O O . ALA A 1 281 ? 8.313 -7.876 -5.293 1.00 98.81 281 ALA A O 1
ATOM 2013 N N . LEU A 1 282 ? 7.348 -7.406 -3.312 1.00 98.88 282 LEU A N 1
ATOM 2014 C CA . LEU A 1 282 ? 7.813 -6.030 -3.169 1.00 98.88 282 LEU A CA 1
ATOM 2015 C C . LEU A 1 282 ? 8.675 -5.923 -1.905 1.00 98.88 282 LEU A C 1
ATOM 2017 O O . LEU A 1 282 ? 8.215 -6.251 -0.810 1.00 98.88 282 LEU A O 1
ATOM 2021 N N . LEU A 1 283 ? 9.912 -5.460 -2.057 1.00 98.50 283 LEU A N 1
ATOM 2022 C CA . LEU A 1 283 ? 10.853 -5.228 -0.967 1.00 98.50 283 LEU A CA 1
ATOM 2023 C C . LEU A 1 283 ? 11.352 -3.790 -1.022 1.00 98.50 283 LEU A C 1
ATOM 2025 O O . LEU A 1 283 ? 11.844 -3.338 -2.055 1.00 98.50 283 LEU A O 1
ATOM 2029 N N . THR A 1 284 ? 11.268 -3.078 0.095 1.00 98.06 284 THR A N 1
ATOM 2030 C CA . THR A 1 284 ? 11.732 -1.689 0.161 1.00 98.06 284 THR A CA 1
ATOM 2031 C C . THR A 1 284 ? 12.505 -1.411 1.430 1.00 98.06 284 THR A C 1
ATOM 2033 O O . THR A 1 284 ? 12.041 -1.752 2.517 1.00 98.06 284 THR A O 1
ATOM 2036 N N . GLU A 1 285 ? 13.635 -0.727 1.299 1.00 97.88 285 GLU A N 1
ATOM 2037 C CA . GLU A 1 285 ? 14.516 -0.395 2.415 1.00 97.88 285 GLU A CA 1
ATOM 2038 C C . GLU A 1 285 ? 14.874 1.091 2.379 1.00 97.88 285 GLU A C 1
ATOM 2040 O O . GLU A 1 285 ? 15.472 1.573 1.416 1.00 97.88 285 GLU A O 1
ATOM 2045 N N . GLY A 1 286 ? 14.536 1.829 3.434 1.00 97.56 286 GLY A N 1
ATOM 2046 C CA . GLY A 1 286 ? 14.926 3.228 3.577 1.00 97.56 286 GLY A CA 1
ATOM 2047 C C . GLY A 1 286 ? 13.963 4.055 4.419 1.00 97.56 286 GLY A C 1
ATOM 2048 O O . GLY A 1 286 ? 12.781 3.750 4.557 1.00 97.56 286 GLY A O 1
ATOM 2049 N N . THR A 1 287 ? 14.469 5.145 4.993 1.00 97.38 287 THR A N 1
ATOM 2050 C CA . THR A 1 287 ? 13.640 6.089 5.755 1.00 97.38 287 THR A CA 1
ATOM 2051 C C . THR A 1 287 ? 12.570 6.704 4.856 1.00 97.38 287 THR A C 1
ATOM 2053 O O . THR A 1 287 ? 12.899 7.228 3.794 1.00 97.38 287 THR A O 1
ATOM 2056 N N . GLY A 1 288 ? 11.305 6.667 5.273 1.00 96.44 288 GLY A N 1
ATOM 2057 C CA . GLY A 1 288 ? 10.182 7.175 4.479 1.00 96.44 288 GLY A CA 1
ATOM 2058 C C . GLY A 1 288 ? 9.902 6.377 3.203 1.00 96.44 288 GLY A C 1
ATOM 2059 O O . GLY A 1 288 ? 9.245 6.900 2.308 1.00 96.44 288 GLY A O 1
ATOM 2060 N N . ALA A 1 289 ? 10.439 5.158 3.075 1.00 97.44 289 ALA A N 1
ATOM 2061 C CA . ALA A 1 289 ? 10.193 4.311 1.914 1.00 97.44 289 ALA A CA 1
ATOM 2062 C C . ALA A 1 289 ? 8.811 3.639 1.977 1.00 97.44 289 ALA A C 1
ATOM 2064 O O . ALA A 1 289 ? 8.272 3.394 3.059 1.00 97.44 289 ALA A O 1
ATOM 2065 N N . PHE A 1 290 ? 8.251 3.298 0.815 1.00 98.38 290 PHE A N 1
ATOM 2066 C CA . PHE A 1 290 ? 6.940 2.653 0.727 1.00 98.38 290 PHE A CA 1
ATOM 2067 C C . PHE A 1 290 ? 6.950 1.395 -0.132 1.00 98.38 290 PHE A C 1
ATOM 2069 O O . PHE A 1 290 ? 7.378 1.442 -1.280 1.00 98.38 290 PHE A O 1
ATOM 2076 N N . GLY A 1 291 ? 6.393 0.292 0.368 1.00 98.56 291 GLY A N 1
ATOM 2077 C CA . GLY A 1 291 ? 6.175 -0.908 -0.446 1.00 98.56 291 GLY A CA 1
ATOM 2078 C C . GLY A 1 291 ? 5.264 -0.616 -1.642 1.00 98.56 291 GLY A C 1
ATOM 2079 O O . GLY A 1 291 ? 5.666 -0.729 -2.800 1.00 98.56 291 GLY A O 1
ATOM 2080 N N . ALA A 1 292 ? 4.049 -0.165 -1.353 1.00 98.81 292 ALA A N 1
ATOM 2081 C CA . ALA A 1 292 ? 3.093 0.328 -2.332 1.00 98.81 292 ALA A CA 1
ATOM 2082 C C . ALA A 1 292 ? 2.527 1.677 -1.884 1.00 98.81 292 ALA A C 1
ATOM 2084 O O . ALA A 1 292 ? 2.044 1.806 -0.761 1.00 98.81 292 ALA A O 1
ATOM 2085 N N . THR A 1 293 ? 2.558 2.677 -2.763 1.00 98.75 293 THR A N 1
ATOM 2086 C CA . THR A 1 293 ? 2.015 4.015 -2.490 1.00 98.75 293 THR A CA 1
ATOM 2087 C C . THR A 1 293 ? 1.048 4.449 -3.585 1.00 98.75 293 THR A C 1
ATOM 2089 O O . THR A 1 293 ? 1.379 4.424 -4.772 1.00 98.75 293 THR A O 1
ATOM 2092 N N . ALA A 1 294 ? -0.162 4.837 -3.184 1.00 98.50 294 ALA A N 1
ATOM 2093 C CA . ALA A 1 294 ? -1.223 5.274 -4.082 1.00 98.50 294 ALA A CA 1
ATOM 2094 C C . ALA A 1 294 ? -1.690 6.687 -3.711 1.00 98.50 294 ALA A C 1
ATOM 2096 O O . ALA A 1 294 ? -1.894 7.007 -2.538 1.00 98.50 294 ALA A O 1
ATOM 2097 N N . SER A 1 295 ? -1.872 7.544 -4.715 1.00 97.19 295 SER A N 1
ATOM 2098 C CA . SER A 1 295 ? -2.371 8.915 -4.547 1.00 97.19 295 SER A CA 1
ATOM 2099 C C . SER A 1 295 ? -3.298 9.353 -5.685 1.00 97.19 295 SER A C 1
ATOM 2101 O O . SER A 1 295 ? -3.238 8.808 -6.787 1.00 97.19 295 SER A O 1
ATOM 2103 N N . ARG A 1 296 ? -4.151 10.357 -5.441 1.00 94.12 296 ARG A N 1
ATOM 2104 C CA . ARG A 1 296 ? -4.991 11.014 -6.469 1.00 94.12 296 ARG A CA 1
ATOM 2105 C C . ARG A 1 296 ? -5.787 10.030 -7.338 1.00 94.12 296 ARG A C 1
ATOM 2107 O O . ARG A 1 296 ? -5.504 9.895 -8.528 1.00 94.12 296 ARG A O 1
ATOM 2114 N N . LEU A 1 297 ? -6.786 9.373 -6.741 1.00 94.38 297 LEU A N 1
ATOM 2115 C CA . LEU A 1 297 ? -7.717 8.448 -7.415 1.00 94.38 297 LEU A CA 1
ATOM 2116 C C . LEU A 1 297 ? -7.061 7.211 -8.054 1.00 94.38 297 LEU A C 1
ATOM 2118 O O . LEU A 1 297 ? -7.681 6.546 -8.879 1.00 94.38 297 LEU A O 1
ATOM 2122 N N . SER A 1 298 ? -5.803 6.919 -7.725 1.00 98.06 298 SER A N 1
ATOM 2123 C CA . SER A 1 298 ? -5.125 5.721 -8.221 1.00 98.06 298 SER A CA 1
ATOM 2124 C C . SER A 1 298 ? -5.489 4.477 -7.417 1.00 98.06 298 SER A C 1
ATOM 2126 O O . SER A 1 298 ? -5.931 4.567 -6.266 1.00 98.06 298 SER A O 1
ATOM 2128 N N . ASN A 1 299 ? -5.269 3.320 -8.040 1.00 98.62 299 ASN A N 1
ATOM 2129 C CA . ASN A 1 299 ? -5.569 2.013 -7.476 1.00 98.62 299 ASN A CA 1
ATOM 2130 C C . ASN A 1 299 ? -4.325 1.120 -7.504 1.00 98.62 299 ASN A C 1
ATOM 2132 O O . ASN A 1 299 ? -3.622 1.047 -8.515 1.00 98.62 299 ASN A O 1
ATOM 2136 N N . ILE A 1 300 ? -4.080 0.398 -6.413 1.00 98.94 300 ILE A N 1
ATOM 2137 C CA . ILE A 1 300 ? -3.098 -0.692 -6.379 1.00 98.94 300 ILE A CA 1
ATOM 2138 C C . ILE A 1 300 ? -3.778 -1.952 -5.860 1.00 98.94 300 ILE A C 1
ATOM 2140 O O . ILE A 1 300 ? -4.348 -1.938 -4.770 1.00 98.94 300 ILE A O 1
ATOM 2144 N N . ASN A 1 301 ? -3.689 -3.048 -6.612 1.00 98.94 301 ASN A N 1
ATOM 2145 C CA . ASN A 1 301 ? -4.268 -4.332 -6.227 1.00 98.94 301 ASN A CA 1
ATOM 2146 C C . ASN A 1 301 ? -3.171 -5.373 -6.012 1.00 98.94 301 ASN A C 1
ATOM 2148 O O . ASN A 1 301 ? -2.417 -5.702 -6.926 1.00 98.94 301 ASN A O 1
ATOM 2152 N N . LEU A 1 302 ? -3.103 -5.929 -4.806 1.00 98.94 302 LEU A N 1
ATOM 2153 C CA . LEU A 1 302 ? -2.188 -7.006 -4.444 1.00 98.94 302 LEU A CA 1
ATOM 2154 C C . LEU A 1 302 ? -2.961 -8.329 -4.378 1.00 98.94 302 LEU A C 1
ATOM 2156 O O . LEU A 1 302 ? -3.969 -8.443 -3.679 1.00 98.94 302 LEU A O 1
ATOM 2160 N N . VAL A 1 303 ? -2.495 -9.352 -5.091 1.00 98.88 303 VAL A N 1
ATOM 2161 C CA . VAL A 1 303 ? -3.134 -10.675 -5.121 1.00 98.88 303 VAL A CA 1
ATOM 2162 C C . VAL A 1 303 ? -2.077 -11.758 -4.961 1.00 98.88 303 VAL A C 1
ATOM 2164 O O . VAL A 1 303 ? -1.223 -11.910 -5.831 1.00 98.88 303 VAL A O 1
ATOM 2167 N N . ARG A 1 304 ? -2.154 -12.548 -3.883 1.00 98.81 304 ARG A N 1
ATOM 2168 C CA . ARG A 1 304 ? -1.163 -13.600 -3.571 1.00 98.81 304 ARG A CA 1
ATOM 2169 C C . ARG A 1 304 ? 0.277 -13.074 -3.580 1.00 98.81 304 ARG A C 1
ATOM 2171 O O . ARG A 1 304 ? 1.192 -13.733 -4.067 1.00 98.81 304 ARG A O 1
ATOM 2178 N N . SER A 1 305 ? 0.461 -11.869 -3.051 1.00 98.81 305 SER A N 1
ATOM 2179 C CA . SER A 1 305 ? 1.725 -11.140 -3.120 1.00 98.81 305 SER A CA 1
ATOM 2180 C C . SER A 1 305 ? 2.290 -10.858 -1.731 1.00 98.81 305 SER A C 1
ATOM 2182 O O . SER A 1 305 ? 1.590 -10.935 -0.716 1.00 98.81 305 SER A O 1
ATOM 2184 N N . GLN A 1 306 ? 3.586 -10.563 -1.688 1.00 98.75 306 GLN A N 1
ATOM 2185 C CA . GLN A 1 306 ? 4.305 -10.237 -0.459 1.00 98.75 306 GLN A CA 1
ATOM 2186 C C . GLN A 1 306 ? 4.829 -8.807 -0.523 1.00 98.75 306 GLN A C 1
ATOM 2188 O O . GLN A 1 306 ? 5.407 -8.410 -1.532 1.00 98.75 306 GLN A O 1
ATOM 2193 N N . VAL A 1 307 ? 4.649 -8.054 0.558 1.00 98.88 307 VAL A N 1
ATOM 2194 C CA . VAL A 1 307 ? 5.219 -6.715 0.730 1.00 98.88 307 VAL A CA 1
ATOM 2195 C C . VAL A 1 307 ? 5.995 -6.688 2.035 1.00 98.88 307 VAL A C 1
ATOM 2197 O O . VAL A 1 307 ? 5.421 -6.975 3.085 1.00 98.88 307 VAL A O 1
ATOM 2200 N N . LEU A 1 308 ? 7.279 -6.344 1.968 1.00 98.62 308 LEU A N 1
ATOM 2201 C CA . LEU A 1 308 ? 8.137 -6.145 3.130 1.00 98.62 308 LEU A CA 1
ATOM 2202 C C . LEU A 1 308 ? 8.822 -4.784 3.031 1.00 98.62 308 LEU A C 1
ATOM 2204 O O . LEU A 1 308 ? 9.519 -4.497 2.057 1.00 98.62 308 LEU A O 1
ATOM 2208 N N . THR A 1 309 ? 8.663 -3.972 4.070 1.00 98.44 309 THR A N 1
ATOM 2209 C CA . THR A 1 309 ? 9.248 -2.633 4.125 1.00 98.44 309 THR A CA 1
ATOM 2210 C C . THR A 1 309 ? 10.049 -2.416 5.409 1.00 98.44 309 THR A C 1
ATOM 2212 O O . THR A 1 309 ? 9.596 -2.741 6.509 1.00 98.44 309 THR A O 1
ATOM 2215 N N . THR A 1 310 ? 11.242 -1.837 5.280 1.00 97.94 310 THR A N 1
ATOM 2216 C CA . THR A 1 310 ? 12.133 -1.488 6.396 1.00 97.94 310 THR A CA 1
ATOM 2217 C C . THR A 1 310 ? 12.554 -0.020 6.313 1.00 97.94 310 THR A C 1
ATOM 2219 O O . THR A 1 310 ? 12.641 0.558 5.228 1.00 97.94 310 THR A O 1
ATOM 2222 N N . GLY A 1 311 ? 12.814 0.592 7.465 1.00 96.81 311 GLY A N 1
ATOM 2223 C CA . GLY A 1 311 ? 13.185 1.996 7.605 1.00 96.81 311 GLY A CA 1
ATOM 2224 C C . GLY A 1 311 ? 12.217 2.806 8.472 1.00 96.81 311 GLY A C 1
ATOM 2225 O O . GLY A 1 311 ? 11.014 2.556 8.532 1.00 96.81 311 GLY A O 1
ATOM 2226 N N . GLY A 1 312 ? 12.745 3.818 9.163 1.00 94.94 312 GLY A N 1
ATOM 2227 C CA . GLY A 1 312 ? 11.924 4.718 9.976 1.00 94.94 312 GLY A CA 1
ATOM 2228 C C . GLY A 1 312 ? 10.973 5.551 9.113 1.00 94.94 312 GLY A C 1
ATOM 2229 O O . GLY A 1 312 ? 11.332 5.940 8.006 1.00 94.94 312 GLY A O 1
ATOM 2230 N N . GLN A 1 313 ? 9.768 5.849 9.608 1.00 93.75 313 GLN A N 1
ATOM 2231 C CA . GLN A 1 313 ? 8.712 6.553 8.849 1.00 93.75 313 GLN A CA 1
ATOM 2232 C C . GLN A 1 313 ? 8.283 5.851 7.544 1.00 93.75 313 GLN A C 1
ATOM 2234 O O . GLN A 1 313 ? 7.583 6.447 6.730 1.00 93.75 313 GLN A O 1
ATOM 2239 N N . ALA A 1 314 ? 8.720 4.612 7.321 1.00 97.12 314 ALA A N 1
ATOM 2240 C CA . ALA A 1 314 ? 8.317 3.816 6.177 1.00 97.12 314 ALA A CA 1
ATOM 2241 C C . ALA A 1 314 ? 6.919 3.217 6.399 1.00 97.12 314 ALA A C 1
ATOM 2243 O O . ALA A 1 314 ? 6.433 3.152 7.528 1.00 97.12 314 ALA A O 1
ATOM 2244 N N . ALA A 1 315 ? 6.283 2.741 5.333 1.00 98.38 315 ALA A N 1
ATOM 2245 C CA . ALA A 1 315 ? 5.056 1.953 5.432 1.00 98.38 315 ALA A CA 1
ATOM 2246 C C . ALA A 1 315 ? 5.007 0.909 4.319 1.00 98.38 315 ALA A C 1
ATOM 2248 O O . ALA A 1 315 ? 5.449 1.165 3.201 1.00 98.38 315 ALA A O 1
ATOM 2249 N N . ALA A 1 316 ? 4.444 -0.266 4.588 1.00 98.69 316 ALA A N 1
ATOM 2250 C CA . ALA A 1 316 ? 4.269 -1.256 3.533 1.00 98.69 316 ALA A CA 1
ATOM 2251 C C . ALA A 1 316 ? 3.224 -0.780 2.522 1.00 98.69 316 ALA A C 1
ATOM 2253 O O . ALA A 1 316 ? 3.461 -0.873 1.320 1.00 98.69 316 ALA A O 1
ATOM 2254 N N . LEU A 1 317 ? 2.112 -0.214 3.002 1.00 98.88 317 LEU A N 1
ATOM 2255 C CA . LEU A 1 317 ? 1.083 0.405 2.167 1.00 98.88 317 LEU A CA 1
ATOM 2256 C C . LEU A 1 317 ? 0.867 1.859 2.602 1.00 98.88 317 LEU A C 1
ATOM 2258 O O . LEU A 1 317 ? 0.598 2.122 3.774 1.00 98.88 317 LEU A O 1
ATOM 2262 N N . ALA A 1 318 ? 0.947 2.794 1.661 1.00 98.62 318 ALA A N 1
ATOM 2263 C CA . ALA A 1 318 ? 0.700 4.212 1.892 1.00 98.62 318 ALA A CA 1
ATOM 2264 C C . ALA A 1 318 ? -0.426 4.720 0.985 1.00 98.62 318 ALA A C 1
ATOM 2266 O O . ALA A 1 318 ? -0.349 4.637 -0.242 1.00 98.62 318 ALA A O 1
ATOM 2267 N N . ILE A 1 319 ? -1.480 5.247 1.602 1.00 98.69 319 ILE A N 1
ATOM 2268 C CA . ILE A 1 319 ? -2.686 5.718 0.921 1.00 98.69 319 ILE A CA 1
ATOM 2269 C C . ILE A 1 319 ? -2.800 7.223 1.147 1.00 98.69 319 ILE A C 1
ATOM 2271 O O . ILE A 1 319 ? -2.913 7.696 2.282 1.00 98.69 319 ILE A O 1
ATOM 2275 N N . HIS A 1 320 ? -2.758 7.980 0.055 1.00 96.31 320 HIS A N 1
ATOM 2276 C CA . HIS A 1 320 ? -2.781 9.436 0.078 1.00 96.31 320 HIS A CA 1
ATOM 2277 C C . HIS A 1 320 ? -4.069 9.966 -0.562 1.00 96.31 320 HIS A C 1
ATOM 2279 O O . HIS A 1 320 ? -4.313 9.771 -1.758 1.00 96.31 320 HIS A O 1
ATOM 2285 N N . GLY A 1 321 ? -4.873 10.693 0.215 1.00 90.88 321 GLY A N 1
ATOM 2286 C CA . GLY A 1 321 ? -6.142 11.249 -0.259 1.00 90.88 321 GLY A CA 1
ATOM 2287 C C . GLY A 1 321 ? -7.105 10.166 -0.756 1.00 90.88 321 GLY A C 1
ATOM 2288 O O . GLY A 1 321 ? -7.200 9.115 -0.143 1.00 90.88 321 GLY A O 1
ATOM 2289 N N . GLU A 1 322 ? -7.800 10.401 -1.872 1.00 93.88 322 GLU A N 1
ATOM 2290 C CA . GLU A 1 322 ? -8.866 9.524 -2.407 1.00 93.88 322 GLU A CA 1
ATOM 2291 C C . GLU A 1 322 ? -8.353 8.265 -3.138 1.00 93.88 322 GLU A C 1
ATOM 2293 O O . GLU A 1 322 ? -8.975 7.781 -4.082 1.00 93.88 322 GLU A O 1
ATOM 2298 N N . ALA A 1 323 ? -7.171 7.767 -2.778 1.00 97.69 323 ALA A N 1
ATOM 2299 C CA . ALA A 1 323 ? -6.601 6.575 -3.393 1.00 97.69 323 ALA A CA 1
ATOM 2300 C C . ALA A 1 323 ? -7.164 5.281 -2.788 1.00 97.69 323 ALA A C 1
ATOM 2302 O O . ALA A 1 323 ? -7.678 5.260 -1.663 1.00 97.69 323 ALA A O 1
ATOM 2303 N N . HIS A 1 324 ? -7.026 4.191 -3.537 1.00 98.56 324 HIS A N 1
ATOM 2304 C CA . HIS A 1 324 ? -7.446 2.861 -3.122 1.00 98.56 324 HIS A CA 1
ATOM 2305 C C . HIS A 1 324 ? -6.282 1.874 -3.169 1.00 98.56 324 HIS A C 1
ATOM 2307 O O . HIS A 1 324 ? -5.548 1.799 -4.157 1.00 98.56 324 HIS A O 1
ATOM 2313 N N . ILE A 1 325 ? -6.141 1.073 -2.116 1.00 98.94 325 ILE A N 1
ATOM 2314 C CA . ILE A 1 325 ? -5.286 -0.113 -2.139 1.00 98.94 325 ILE A CA 1
ATOM 2315 C C . ILE A 1 325 ? -6.111 -1.324 -1.706 1.00 98.94 325 ILE A C 1
ATOM 2317 O O . ILE A 1 325 ? -6.799 -1.288 -0.684 1.00 98.94 325 ILE A O 1
ATOM 2321 N N . SER A 1 326 ? -6.011 -2.417 -2.458 1.00 98.94 326 SER A N 1
ATOM 2322 C CA . SER A 1 326 ? -6.571 -3.711 -2.077 1.00 98.94 326 SER A CA 1
ATOM 2323 C C . SER A 1 326 ? -5.482 -4.769 -1.929 1.00 98.94 326 SER A C 1
ATOM 2325 O O . SER A 1 326 ? -4.474 -4.756 -2.638 1.00 98.94 326 SER A O 1
ATOM 2327 N N . ALA A 1 327 ? -5.676 -5.702 -0.999 1.00 98.94 327 ALA A N 1
ATOM 2328 C CA . ALA A 1 327 ? -4.820 -6.870 -0.855 1.00 98.94 327 ALA A CA 1
ATOM 2329 C C . ALA A 1 327 ? -5.649 -8.123 -0.570 1.00 98.94 327 ALA A C 1
ATOM 2331 O O . ALA A 1 327 ? -6.398 -8.183 0.411 1.00 98.94 327 ALA A O 1
ATOM 2332 N N . SER A 1 328 ? -5.473 -9.143 -1.408 1.00 98.88 328 SER A N 1
ATOM 2333 C CA . SER A 1 328 ? -6.131 -10.441 -1.286 1.00 98.88 328 SER A CA 1
ATOM 2334 C C . SER A 1 328 ? -5.120 -11.577 -1.209 1.00 98.88 328 SER A C 1
ATOM 2336 O O . SER A 1 328 ? -4.145 -11.601 -1.966 1.00 98.88 328 SER A O 1
ATOM 2338 N N . ASP A 1 329 ? -5.328 -12.504 -0.272 1.00 98.81 329 ASP A N 1
ATOM 2339 C CA . ASP A 1 329 ? -4.464 -13.676 -0.067 1.00 98.81 329 ASP A CA 1
ATOM 2340 C C . ASP A 1 329 ? -2.974 -13.302 0.080 1.00 98.81 329 ASP A C 1
ATOM 2342 O O . ASP A 1 329 ? -2.086 -14.025 -0.369 1.00 98.81 329 ASP A O 1
ATOM 2346 N N . SER A 1 330 ? -2.699 -12.128 0.654 1.00 98.81 330 SER A N 1
ATOM 2347 C CA . SER A 1 330 ? -1.378 -11.494 0.639 1.00 98.81 330 SER A CA 1
ATOM 2348 C C . SER A 1 330 ? -0.782 -11.376 2.044 1.00 98.81 330 SER A C 1
ATOM 2350 O O . SER A 1 330 ? -1.477 -11.489 3.059 1.00 98.81 330 SER A O 1
ATOM 2352 N N . ALA A 1 331 ? 0.527 -11.143 2.109 1.00 98.69 331 ALA A N 1
ATOM 2353 C CA . ALA A 1 331 ? 1.238 -10.852 3.350 1.00 98.69 331 ALA A CA 1
ATOM 2354 C C . ALA A 1 331 ? 1.919 -9.488 3.240 1.00 98.69 331 ALA A C 1
ATOM 2356 O O . ALA A 1 331 ? 2.667 -9.240 2.297 1.00 98.69 331 ALA A O 1
ATOM 2357 N N . VAL A 1 332 ? 1.647 -8.607 4.197 1.00 98.75 332 VAL A N 1
ATOM 2358 C CA . VAL A 1 332 ? 2.112 -7.219 4.185 1.00 98.75 332 VAL A CA 1
ATOM 2359 C C . VAL A 1 332 ? 2.748 -6.919 5.534 1.00 98.75 332 VAL A C 1
ATOM 2361 O O . VAL A 1 332 ? 2.110 -7.083 6.577 1.00 98.75 332 VAL A O 1
ATOM 2364 N N . SER A 1 333 ? 4.011 -6.503 5.529 1.00 98.06 333 SER A N 1
ATOM 2365 C CA . SER A 1 333 ? 4.763 -6.323 6.763 1.00 98.06 333 SER A CA 1
ATOM 2366 C C . SER A 1 333 ? 5.725 -5.144 6.760 1.00 98.06 333 SER A C 1
ATOM 2368 O O . SER A 1 333 ? 6.283 -4.748 5.736 1.00 98.06 333 SER A O 1
ATOM 2370 N N . THR A 1 334 ? 5.936 -4.604 7.959 1.00 96.88 334 THR A N 1
ATOM 2371 C CA . THR A 1 334 ? 6.947 -3.583 8.245 1.00 96.88 334 THR A CA 1
ATOM 2372 C C . THR A 1 334 ? 7.862 -4.011 9.381 1.00 96.88 334 THR A C 1
ATOM 2374 O O . THR A 1 334 ? 7.462 -4.779 10.257 1.00 96.88 334 THR A O 1
ATOM 2377 N N . VAL A 1 335 ? 9.093 -3.496 9.381 1.00 96.75 335 VAL A N 1
ATOM 2378 C CA . VAL A 1 335 ? 10.087 -3.794 10.430 1.00 96.75 335 VAL A CA 1
ATOM 2379 C C . VAL A 1 335 ? 10.237 -2.674 11.458 1.00 96.75 335 VAL A C 1
ATOM 2381 O O . VAL A 1 335 ? 10.475 -2.984 12.621 1.00 96.75 335 VAL A O 1
ATOM 2384 N N . ASP A 1 336 ? 10.054 -1.406 11.073 1.00 94.25 336 ASP A N 1
ATOM 2385 C CA . ASP A 1 336 ? 10.451 -0.254 11.909 1.00 94.25 336 ASP A CA 1
ATOM 2386 C C . ASP A 1 336 ? 9.338 0.782 12.160 1.00 94.25 336 ASP A C 1
ATOM 2388 O O . ASP A 1 336 ? 9.546 1.750 12.893 1.00 94.25 336 ASP A O 1
ATOM 2392 N N . ALA A 1 337 ? 8.170 0.625 11.533 1.00 95.44 337 ALA A N 1
ATOM 2393 C CA . ALA A 1 337 ? 7.115 1.640 11.507 1.00 95.44 337 ALA A CA 1
ATOM 2394 C C . ALA A 1 337 ? 5.719 1.023 11.305 1.00 95.44 337 ALA A C 1
ATOM 2396 O O . ALA A 1 337 ? 5.564 -0.205 11.277 1.00 95.44 337 ALA A O 1
ATOM 2397 N N . SER A 1 338 ? 4.699 1.873 11.175 1.00 97.69 338 SER A N 1
ATOM 2398 C CA . SER A 1 338 ? 3.316 1.456 10.932 1.00 97.69 338 SER A CA 1
ATOM 2399 C C . SER A 1 338 ? 3.176 0.707 9.603 1.00 97.69 338 SER A C 1
ATOM 2401 O O . SER A 1 338 ? 3.791 1.073 8.605 1.00 97.69 338 SER A O 1
ATOM 2403 N N . THR A 1 339 ? 2.389 -0.371 9.584 1.00 98.56 339 THR A N 1
ATOM 2404 C CA . THR A 1 339 ? 2.303 -1.263 8.416 1.00 98.56 339 THR A CA 1
ATOM 2405 C C . THR A 1 339 ? 1.523 -0.635 7.268 1.00 98.56 339 THR A C 1
ATOM 2407 O O . THR A 1 339 ? 1.985 -0.655 6.126 1.00 98.56 339 THR A O 1
ATOM 2410 N N . VAL A 1 340 ? 0.369 -0.044 7.570 1.00 98.88 340 VAL A N 1
ATOM 2411 C CA . VAL A 1 340 ? -0.455 0.697 6.616 1.00 98.88 340 VAL A CA 1
ATOM 2412 C C . VAL A 1 340 ? -0.728 2.091 7.152 1.00 98.88 340 VAL A C 1
ATOM 2414 O O . VAL A 1 340 ? -1.116 2.240 8.312 1.00 98.88 340 VAL A O 1
ATOM 2417 N N . VAL A 1 341 ? -0.556 3.102 6.304 1.00 98.75 341 VAL A N 1
ATOM 2418 C CA . VAL A 1 341 ? -0.796 4.501 6.665 1.00 98.75 341 VAL A CA 1
ATOM 2419 C C . VAL A 1 341 ? -1.768 5.168 5.697 1.00 98.75 341 VAL A C 1
ATOM 2421 O O . VAL A 1 341 ? -1.599 5.111 4.478 1.00 98.75 341 VAL A O 1
ATOM 2424 N N . PHE A 1 342 ? -2.768 5.845 6.253 1.00 98.62 342 PHE A N 1
ATOM 2425 C CA . PHE A 1 342 ? -3.484 6.920 5.579 1.00 98.62 342 PHE A CA 1
ATOM 2426 C C . PHE A 1 342 ? -2.808 8.234 5.940 1.00 98.62 342 PHE A C 1
ATOM 2428 O O . PHE A 1 342 ? -2.465 8.465 7.099 1.00 98.62 342 PHE A O 1
ATOM 2435 N N . SER A 1 343 ? -2.616 9.098 4.952 1.00 95.62 343 SER A N 1
ATOM 2436 C CA . SER A 1 343 ? -1.952 10.384 5.158 1.00 95.62 343 SER A CA 1
ATOM 2437 C C . SER A 1 343 ? -2.656 11.501 4.405 1.00 95.62 343 SER A C 1
ATOM 2439 O O . SER A 1 343 ? -3.317 11.283 3.382 1.00 95.62 343 SER A O 1
ATOM 2441 N N . ALA A 1 344 ? -2.535 12.706 4.957 1.00 88.38 344 ALA A N 1
ATOM 2442 C CA . ALA A 1 344 ? -3.143 13.894 4.396 1.00 88.38 344 ALA A CA 1
ATOM 2443 C C . ALA A 1 344 ? -2.618 14.148 2.979 1.00 88.38 344 ALA A C 1
ATOM 2445 O O . ALA A 1 344 ? -1.427 14.023 2.687 1.00 88.38 344 ALA A O 1
ATOM 2446 N N . PHE A 1 345 ? -3.522 14.535 2.091 1.00 83.88 345 PHE A N 1
ATOM 2447 C CA . PHE A 1 345 ? -3.194 14.906 0.725 1.00 83.88 345 PHE A CA 1
ATOM 2448 C C . PHE A 1 345 ? -4.076 16.078 0.302 1.00 83.88 345 PHE A C 1
ATOM 2450 O O . PHE A 1 345 ? -5.155 16.266 0.854 1.00 83.88 345 PHE A O 1
ATOM 2457 N N . SER A 1 346 ? -3.621 16.884 -0.658 1.00 76.50 346 SER A N 1
ATOM 2458 C CA . SER A 1 346 ? -4.407 18.011 -1.167 1.00 76.50 346 SER A CA 1
ATOM 2459 C C . SER A 1 346 ? -5.336 17.560 -2.308 1.00 76.50 346 SER A C 1
ATOM 2461 O O . SER A 1 346 ? -4.837 16.949 -3.259 1.00 76.50 346 SER A O 1
ATOM 2463 N N . PRO A 1 347 ? -6.648 17.875 -2.270 1.00 75.12 347 PRO A N 1
ATOM 2464 C CA . PRO A 1 347 ? -7.333 18.690 -1.260 1.00 75.12 347 PRO A CA 1
ATOM 2465 C C . PRO A 1 347 ? -7.550 17.946 0.071 1.00 75.12 347 PRO A C 1
ATOM 2467 O O . PRO A 1 347 ? -7.919 16.769 0.082 1.00 75.12 347 PRO A O 1
ATOM 2470 N N . LEU A 1 348 ? -7.349 18.658 1.191 1.00 68.44 348 LEU A N 1
ATOM 2471 C CA . LEU A 1 348 ? -7.609 18.137 2.541 1.00 68.44 348 LEU A CA 1
ATOM 2472 C C . LEU A 1 348 ? -9.070 17.676 2.662 1.00 68.44 348 LEU A C 1
ATOM 2474 O O . LEU A 1 348 ? -9.959 18.271 2.052 1.00 68.44 348 LEU A O 1
ATOM 2478 N N . GLY A 1 349 ? -9.318 16.629 3.449 1.00 73.69 349 GLY A N 1
ATOM 2479 C CA . GLY A 1 349 ? -10.650 16.020 3.591 1.00 73.69 349 GLY A CA 1
ATOM 2480 C C . GLY A 1 349 ? -10.914 14.829 2.660 1.00 73.69 349 GLY A C 1
ATOM 2481 O O . GLY A 1 349 ? -11.919 14.137 2.811 1.00 73.69 349 GLY A O 1
ATOM 2482 N N . SER A 1 350 ? -10.004 14.554 1.726 1.00 89.94 350 SER A N 1
ATOM 2483 C CA . SER A 1 350 ? -10.032 13.356 0.883 1.00 89.94 350 SER A CA 1
ATOM 2484 C C . SER A 1 350 ? -9.985 12.072 1.725 1.00 89.94 350 SER A C 1
ATOM 2486 O O . SER A 1 350 ? -9.200 11.988 2.670 1.00 89.94 350 SER A O 1
ATOM 2488 N N . THR A 1 351 ? -10.786 11.063 1.368 1.00 95.25 351 THR A N 1
ATOM 2489 C CA . THR A 1 351 ? -10.861 9.787 2.104 1.00 95.25 351 THR A CA 1
ATOM 2490 C C . THR A 1 351 ? -10.236 8.647 1.313 1.00 95.25 351 THR A C 1
ATOM 2492 O O . THR A 1 351 ? -10.732 8.285 0.248 1.00 95.25 351 THR A O 1
ATOM 2495 N N . GLY A 1 352 ? -9.175 8.061 1.862 1.00 97.81 352 GLY A N 1
ATOM 2496 C CA . GLY A 1 352 ? -8.527 6.881 1.303 1.00 97.81 352 GLY A CA 1
ATOM 2497 C C . GLY A 1 352 ? -9.275 5.606 1.657 1.00 97.81 352 GLY A C 1
ATOM 2498 O O . GLY A 1 352 ? -9.959 5.531 2.682 1.00 97.81 352 GLY A O 1
ATOM 2499 N N . THR A 1 353 ? -9.123 4.578 0.828 1.00 98.69 353 THR A N 1
ATOM 2500 C CA . THR A 1 353 ? -9.801 3.294 1.038 1.00 98.69 353 THR A CA 1
ATOM 2501 C C . THR A 1 353 ? -8.830 2.121 1.011 1.00 98.69 353 THR A C 1
ATOM 2503 O O . THR A 1 353 ? -7.943 2.043 0.163 1.00 98.69 353 THR A O 1
ATOM 2506 N N . LEU A 1 354 ? -9.022 1.194 1.946 1.00 98.94 354 LEU A N 1
ATOM 2507 C CA . LEU A 1 354 ? -8.256 -0.040 2.061 1.00 98.94 354 LEU A CA 1
ATOM 2508 C C . LEU A 1 354 ? -9.203 -1.240 2.096 1.00 98.94 354 LEU A C 1
ATOM 2510 O O . LEU A 1 354 ? -10.140 -1.276 2.894 1.00 98.94 354 LEU A O 1
ATOM 2514 N N . THR A 1 355 ? -8.943 -2.250 1.270 1.00 98.94 355 THR A N 1
ATOM 2515 C CA . THR A 1 355 ? -9.704 -3.509 1.294 1.00 98.94 355 THR A CA 1
ATOM 2516 C C . THR A 1 355 ? -8.775 -4.699 1.468 1.00 98.94 355 THR A C 1
ATOM 2518 O O . THR A 1 355 ? -7.886 -4.930 0.652 1.00 98.94 355 THR A O 1
ATOM 2521 N N . LEU A 1 356 ? -8.991 -5.475 2.526 1.00 98.94 356 LEU A N 1
ATOM 2522 C CA . LEU A 1 356 ? -8.174 -6.627 2.890 1.00 98.94 356 LEU A CA 1
ATOM 2523 C C . LEU A 1 356 ? -9.034 -7.891 2.916 1.00 98.94 356 LEU A C 1
ATOM 2525 O O . LEU A 1 356 ? -9.995 -7.975 3.675 1.00 98.94 356 LEU A O 1
ATOM 2529 N N . LEU A 1 357 ? -8.667 -8.891 2.116 1.00 98.88 357 LEU A N 1
ATOM 2530 C CA . LEU A 1 357 ? -9.346 -10.185 2.061 1.00 98.88 357 LEU A CA 1
ATOM 2531 C C . LEU A 1 357 ? -8.341 -11.313 2.276 1.00 98.88 357 LEU A C 1
ATOM 2533 O O . LEU A 1 357 ? -7.463 -11.516 1.441 1.00 98.88 357 LEU A O 1
ATOM 2537 N N . ARG A 1 358 ? -8.468 -12.077 3.365 1.00 98.81 358 ARG A N 1
ATOM 2538 C CA . ARG A 1 358 ? -7.504 -13.144 3.704 1.00 98.81 358 ARG A CA 1
ATOM 2539 C C . ARG A 1 358 ? -6.053 -12.647 3.707 1.00 98.81 358 ARG A C 1
ATOM 2541 O O . ARG A 1 358 ? -5.140 -13.346 3.270 1.00 98.81 358 ARG A O 1
ATOM 2548 N N . THR A 1 359 ? -5.842 -11.427 4.196 1.00 98.75 359 THR A N 1
ATOM 2549 C CA . THR A 1 359 ? -4.529 -10.775 4.197 1.00 98.75 359 THR A CA 1
ATOM 2550 C C . THR A 1 359 ? -3.955 -10.743 5.604 1.00 98.75 359 THR A C 1
ATOM 2552 O O . THR A 1 359 ? -4.650 -10.437 6.573 1.00 98.75 359 THR A O 1
ATOM 2555 N N . ARG A 1 360 ? -2.665 -11.059 5.732 1.00 98.38 360 ARG A N 1
ATOM 2556 C CA . ARG A 1 360 ? -1.934 -10.964 7.001 1.00 98.38 360 ARG A CA 1
ATOM 2557 C C . ARG A 1 360 ? -1.184 -9.642 7.067 1.00 98.38 360 ARG A C 1
ATOM 2559 O O . ARG A 1 360 ? -0.399 -9.355 6.166 1.00 98.38 360 ARG A O 1
ATOM 2566 N N . LEU A 1 361 ? -1.394 -8.893 8.147 1.00 98.31 361 LEU A N 1
ATOM 2567 C CA . LEU A 1 361 ? -0.581 -7.733 8.501 1.00 98.31 361 LEU A CA 1
ATOM 2568 C C . LEU A 1 361 ? 0.329 -8.065 9.685 1.00 98.31 361 LEU A C 1
ATOM 2570 O O . LEU A 1 361 ? -0.090 -8.755 10.618 1.00 98.31 361 LEU A O 1
ATOM 2574 N N . SER A 1 362 ? 1.556 -7.548 9.666 1.00 96.75 362 SER A N 1
ATOM 2575 C CA . SER A 1 362 ? 2.463 -7.607 10.815 1.00 96.75 362 SER A CA 1
ATOM 2576 C C . SER A 1 362 ? 3.421 -6.419 10.837 1.00 96.75 362 SER A C 1
ATOM 2578 O O . SER A 1 362 ? 4.051 -6.119 9.825 1.00 96.75 362 SER A O 1
ATOM 2580 N N . GLY A 1 363 ? 3.614 -5.816 12.002 1.00 95.75 363 GLY A N 1
ATOM 2581 C CA . GLY A 1 363 ? 4.587 -4.750 12.206 1.00 95.75 363 GLY A CA 1
ATOM 2582 C C . GLY A 1 363 ? 4.737 -4.425 13.689 1.00 95.75 363 GLY A C 1
ATOM 2583 O O . GLY A 1 363 ? 3.941 -4.908 14.500 1.00 95.75 363 GLY A O 1
ATOM 2584 N N . PRO A 1 364 ? 5.760 -3.645 14.069 1.00 94.62 364 PRO A N 1
ATOM 2585 C CA . PRO A 1 364 ? 6.043 -3.345 15.472 1.00 94.62 364 PRO A CA 1
ATOM 2586 C C . PRO A 1 364 ? 5.180 -2.212 16.053 1.00 94.62 364 PRO A C 1
ATOM 2588 O O . PRO A 1 364 ? 5.077 -2.117 17.273 1.00 94.62 364 PRO A O 1
ATOM 2591 N N . SER A 1 365 ? 4.617 -1.340 15.205 1.00 96.00 365 SER A N 1
ATOM 2592 C CA . SER A 1 365 ? 3.923 -0.097 15.589 1.00 96.00 365 SER A CA 1
ATOM 2593 C C . SER A 1 365 ? 2.406 -0.219 15.404 1.00 96.00 365 SER A C 1
ATOM 2595 O O . SER A 1 365 ? 1.810 -1.121 15.980 1.00 96.00 365 SER A O 1
ATOM 2597 N N . ALA A 1 366 ? 1.753 0.660 14.635 1.00 98.25 366 ALA A N 1
ATOM 2598 C CA . ALA A 1 366 ? 0.357 0.459 14.265 1.00 98.25 366 ALA A CA 1
ATOM 2599 C C . ALA A 1 366 ? 0.252 -0.470 13.043 1.00 98.25 366 ALA A C 1
ATOM 2601 O O . ALA A 1 366 ? 1.020 -0.325 12.092 1.00 98.25 366 ALA A O 1
ATOM 2602 N N . LEU A 1 367 ? -0.698 -1.408 13.018 1.00 98.75 367 LEU A N 1
ATOM 2603 C CA . LEU A 1 367 ? -0.969 -2.171 11.792 1.00 98.75 367 LEU A CA 1
ATOM 2604 C C . LEU A 1 367 ? -1.659 -1.282 10.755 1.00 98.75 367 LEU A C 1
ATOM 2606 O O . LEU A 1 367 ? -1.279 -1.298 9.586 1.00 98.75 367 LEU A O 1
ATOM 2610 N N . ILE A 1 368 ? -2.638 -0.486 11.188 1.00 98.88 368 ILE A N 1
ATOM 2611 C CA . ILE A 1 368 ? -3.314 0.513 10.362 1.00 98.88 368 ILE A CA 1
ATOM 2612 C C . ILE A 1 368 ? -3.392 1.826 11.137 1.00 98.88 368 ILE A C 1
ATOM 2614 O O . ILE A 1 368 ? -3.949 1.884 12.235 1.00 98.88 368 ILE A O 1
ATOM 2618 N N . GLU A 1 369 ? -2.857 2.887 10.544 1.00 98.75 369 GLU A N 1
ATOM 2619 C CA . GLU A 1 369 ? -2.827 4.227 11.119 1.00 98.75 369 GLU A CA 1
ATOM 2620 C C . GLU A 1 369 ? -3.462 5.246 10.172 1.00 98.75 369 GLU A C 1
ATOM 2622 O O . GLU A 1 369 ? -3.069 5.357 9.013 1.00 98.75 369 GLU A O 1
ATOM 2627 N N . ALA A 1 370 ? -4.407 6.036 10.679 1.00 98.62 370 ALA A N 1
ATOM 2628 C CA . ALA A 1 370 ? -4.744 7.321 10.084 1.00 98.62 370 ALA A CA 1
ATOM 2629 C C . ALA A 1 370 ? -3.883 8.404 10.738 1.00 98.62 370 ALA A C 1
ATOM 2631 O O . ALA A 1 370 ? -4.029 8.700 11.926 1.00 98.62 370 ALA A O 1
ATOM 2632 N N . GLN A 1 371 ? -2.959 8.970 9.962 1.00 97.56 371 GLN A N 1
ATOM 2633 C CA . GLN A 1 371 ? -2.081 10.050 10.406 1.00 97.56 371 GLN A CA 1
ATOM 2634 C C . GLN A 1 371 ? -2.847 11.374 10.493 1.00 97.56 371 GLN A C 1
ATOM 2636 O O . GLN A 1 371 ? -3.992 11.475 10.048 1.00 97.56 371 GLN A O 1
ATOM 2641 N N . SER A 1 372 ? -2.219 12.403 11.059 1.00 95.88 372 SER A N 1
ATOM 2642 C CA . SER A 1 372 ? -2.840 13.721 11.203 1.00 95.88 372 SER A CA 1
ATOM 2643 C C . SER A 1 372 ? -3.425 14.253 9.898 1.00 95.88 372 SER A C 1
ATOM 2645 O O . SER A 1 372 ? -2.841 14.085 8.828 1.00 95.88 372 SER A O 1
ATOM 2647 N N . ASP A 1 373 ? -4.605 14.864 10.018 1.00 95.19 373 ASP A N 1
ATOM 2648 C CA . ASP A 1 373 ? -5.370 15.464 8.918 1.00 95.19 373 ASP A CA 1
ATOM 2649 C C . ASP A 1 373 ? -5.734 14.486 7.779 1.00 95.19 373 ASP A C 1
ATOM 2651 O O . ASP A 1 373 ? -5.987 14.899 6.643 1.00 95.19 373 ASP A O 1
ATOM 2655 N N . SER A 1 374 ? -5.747 13.177 8.062 1.00 97.12 374 SER A N 1
ATOM 2656 C CA . SER A 1 374 ? -6.101 12.131 7.099 1.00 97.12 374 SER A CA 1
ATOM 2657 C C . SER A 1 374 ? -7.416 11.432 7.436 1.00 97.12 374 SER A C 1
ATOM 2659 O O . SER A 1 374 ? -7.828 11.340 8.597 1.00 97.12 374 SER A O 1
ATOM 2661 N N . HIS A 1 375 ? -8.063 10.901 6.398 1.00 97.38 375 HIS A N 1
ATOM 2662 C CA . HIS A 1 375 ? -9.309 10.157 6.514 1.00 97.38 375 HIS A CA 1
ATOM 2663 C C . HIS A 1 375 ? -9.173 8.811 5.804 1.00 97.38 375 HIS A C 1
ATOM 2665 O O . HIS A 1 375 ? -8.784 8.757 4.636 1.00 97.38 375 HIS A O 1
ATOM 2671 N N . GLY A 1 376 ? -9.494 7.728 6.509 1.00 98.25 376 GLY A N 1
ATOM 2672 C CA . GLY A 1 376 ? -9.396 6.367 5.995 1.00 98.25 376 GLY A CA 1
ATOM 2673 C C . GLY A 1 376 ? -10.661 5.557 6.245 1.00 98.25 376 GLY A C 1
ATOM 2674 O O . GLY A 1 376 ? -11.282 5.650 7.307 1.00 98.25 376 GLY A O 1
ATOM 2675 N N . VAL A 1 377 ? -11.018 4.720 5.276 1.00 98.75 377 VAL A N 1
ATOM 2676 C CA . VAL A 1 377 ? -12.036 3.674 5.417 1.00 98.75 377 VAL A CA 1
ATOM 2677 C C . VAL A 1 377 ? -11.398 2.337 5.081 1.00 98.75 377 VAL A C 1
ATOM 2679 O O . VAL A 1 377 ? -10.773 2.182 4.034 1.00 98.75 377 VAL A O 1
ATOM 2682 N N . THR A 1 378 ? -11.555 1.367 5.971 1.00 98.88 378 THR A N 1
ATOM 2683 C CA . THR A 1 378 ? -10.972 0.037 5.821 1.00 98.88 378 THR A CA 1
ATOM 2684 C C . THR A 1 378 ? -12.046 -1.038 5.917 1.00 98.88 378 THR A C 1
ATOM 2686 O O . THR A 1 378 ? -12.813 -1.058 6.875 1.00 98.88 378 THR A O 1
ATOM 2689 N N . THR A 1 379 ? -12.047 -1.974 4.970 1.00 98.94 379 THR A N 1
ATOM 2690 C CA . THR A 1 379 ? -12.835 -3.212 5.032 1.00 98.94 379 THR A CA 1
ATOM 2691 C C . THR A 1 379 ? -11.895 -4.406 5.127 1.00 98.94 379 THR A C 1
ATOM 2693 O O . THR A 1 379 ? -10.971 -4.532 4.322 1.00 98.94 379 THR A O 1
ATOM 2696 N N . ILE A 1 380 ? -12.117 -5.273 6.112 1.00 98.94 380 ILE A N 1
ATOM 2697 C CA . ILE A 1 380 ? -11.266 -6.425 6.414 1.00 98.94 380 ILE A CA 1
ATOM 2698 C C . ILE A 1 380 ? -12.148 -7.659 6.536 1.00 98.94 380 ILE A C 1
ATOM 2700 O O . ILE A 1 380 ? -13.028 -7.708 7.393 1.00 98.94 380 ILE A O 1
ATOM 2704 N N . THR A 1 381 ? -11.869 -8.672 5.724 1.00 98.88 381 THR A N 1
ATOM 2705 C CA . THR A 1 381 ? -12.637 -9.919 5.696 1.00 98.88 381 THR A CA 1
ATOM 2706 C C . THR A 1 381 ? -11.702 -11.123 5.754 1.00 98.88 381 THR A C 1
ATOM 2708 O O . THR A 1 381 ? -10.626 -11.123 5.142 1.00 98.88 381 THR A O 1
ATOM 2711 N N . ASP A 1 382 ? -12.100 -12.154 6.501 1.00 98.75 382 ASP A N 1
ATOM 2712 C CA . ASP A 1 382 ? -11.407 -13.448 6.613 1.00 98.75 382 ASP A CA 1
ATOM 2713 C C . ASP A 1 382 ? -9.906 -13.344 6.952 1.00 98.75 382 ASP A C 1
ATOM 2715 O O . ASP A 1 382 ? -9.087 -14.152 6.505 1.00 98.75 382 ASP A O 1
ATOM 2719 N N . SER A 1 383 ? -9.507 -12.319 7.706 1.00 98.56 383 SER A N 1
ATOM 2720 C CA . SER A 1 383 ? -8.098 -12.018 7.978 1.00 98.56 383 SER A CA 1
ATOM 2721 C C . SER A 1 383 ? -7.692 -12.439 9.391 1.00 98.56 383 SER A C 1
ATOM 2723 O O . SER A 1 383 ? -8.498 -12.419 10.320 1.00 98.56 383 SER A O 1
ATOM 2725 N N . GLN A 1 384 ? -6.432 -12.851 9.557 1.00 96.81 384 GLN A N 1
ATOM 2726 C CA . GLN A 1 384 ? -5.892 -13.343 10.830 1.00 96.81 384 GLN A CA 1
ATOM 2727 C C . GLN A 1 384 ? -4.575 -12.651 11.166 1.00 96.81 384 GLN A C 1
ATOM 2729 O O . GLN A 1 384 ? -3.573 -12.869 10.478 1.00 96.81 384 GLN A O 1
ATOM 2734 N N . TRP A 1 385 ? -4.572 -11.830 12.216 1.00 97.69 385 TRP A N 1
ATOM 2735 C CA . TRP A 1 385 ? -3.427 -11.018 12.626 1.00 97.69 385 TRP A CA 1
ATOM 2736 C C . TRP A 1 385 ? -2.988 -11.348 14.048 1.00 97.69 385 TRP A C 1
ATOM 2738 O O . TRP A 1 385 ? -3.805 -11.448 14.965 1.00 97.69 385 TRP A O 1
ATOM 2748 N N . VAL A 1 386 ? -1.674 -11.463 14.230 1.00 95.94 386 VAL A N 1
ATOM 2749 C CA . VAL A 1 386 ? -1.031 -11.627 15.536 1.00 95.94 386 VAL A CA 1
ATOM 2750 C C . VAL A 1 386 ? 0.097 -10.609 15.624 1.00 95.94 386 VAL A C 1
ATOM 2752 O O . VAL A 1 386 ? 1.122 -10.751 14.962 1.00 95.94 386 VAL A O 1
ATOM 2755 N N . ALA A 1 387 ? -0.108 -9.573 16.428 1.00 94.38 387 ALA A N 1
ATOM 2756 C CA . ALA A 1 387 ? 0.793 -8.438 16.555 1.00 94.38 387 ALA A CA 1
ATOM 2757 C C . ALA A 1 387 ? 0.942 -8.049 18.042 1.00 94.38 387 ALA A C 1
ATOM 2759 O O . ALA A 1 387 ? 0.392 -7.047 18.495 1.00 94.38 387 ALA A O 1
ATOM 2760 N N . PRO A 1 388 ? 1.666 -8.858 18.839 1.00 92.69 388 PRO A N 1
ATOM 2761 C CA . PRO A 1 388 ? 1.619 -8.822 20.305 1.00 92.69 388 PRO A CA 1
ATOM 2762 C C . PRO A 1 388 ? 2.197 -7.550 20.938 1.00 92.69 388 PRO A C 1
ATOM 2764 O O . PRO A 1 388 ? 2.059 -7.362 22.141 1.00 92.69 388 PRO A O 1
ATOM 2767 N N . THR A 1 389 ? 2.867 -6.704 20.157 1.00 94.69 389 THR A N 1
ATOM 2768 C CA . THR A 1 389 ? 3.437 -5.422 20.599 1.00 94.69 389 THR A CA 1
ATOM 2769 C C . THR A 1 389 ? 2.791 -4.219 19.919 1.00 94.69 389 THR A C 1
ATOM 2771 O O . THR A 1 389 ? 3.116 -3.089 20.263 1.00 94.69 389 THR A O 1
ATOM 2774 N N . ALA A 1 390 ? 1.929 -4.459 18.933 1.00 97.19 390 ALA A N 1
ATOM 2775 C CA . ALA A 1 390 ? 1.398 -3.440 18.046 1.00 97.19 390 ALA A CA 1
ATOM 2776 C C . ALA A 1 390 ? 0.059 -2.894 18.545 1.00 97.19 390 ALA A C 1
ATOM 2778 O O . ALA A 1 390 ? -0.678 -3.566 19.275 1.00 97.19 390 ALA A O 1
ATOM 2779 N N . THR A 1 391 ? -0.292 -1.716 18.044 1.00 98.69 391 THR A N 1
ATOM 2780 C CA . THR A 1 391 ? -1.673 -1.234 18.022 1.00 98.69 391 THR A CA 1
ATOM 2781 C C . THR A 1 391 ? -2.321 -1.703 16.718 1.00 98.69 391 THR A C 1
ATOM 2783 O O . THR A 1 391 ? -1.764 -1.472 15.649 1.00 98.69 391 THR A O 1
ATOM 2786 N N . ALA A 1 392 ? -3.482 -2.359 16.737 1.00 98.75 392 ALA A N 1
ATOM 2787 C CA . ALA A 1 392 ? -4.105 -2.781 15.477 1.00 98.75 392 ALA A CA 1
ATOM 2788 C C . ALA A 1 392 ? -4.629 -1.577 14.676 1.00 98.75 392 ALA A C 1
ATOM 2790 O O . ALA A 1 392 ? -4.301 -1.439 13.498 1.00 98.75 392 ALA A O 1
ATOM 2791 N N . PHE A 1 393 ? -5.379 -0.685 15.328 1.00 98.94 393 PHE A N 1
ATOM 2792 C CA . PHE A 1 393 ? -5.965 0.497 14.694 1.00 98.94 393 PHE A CA 1
ATOM 2793 C C . PHE A 1 393 ? -5.637 1.769 15.471 1.00 98.94 393 PHE A C 1
ATOM 2795 O O . PHE A 1 393 ? -5.936 1.868 16.663 1.00 98.94 393 PHE A O 1
ATOM 2802 N N . LEU A 1 394 ? -5.053 2.754 14.791 1.00 98.88 394 LEU A N 1
ATOM 2803 C CA . LEU A 1 394 ? -4.687 4.042 15.371 1.00 98.88 394 LEU A CA 1
ATOM 2804 C C . LEU A 1 394 ? -5.302 5.196 14.573 1.00 98.88 394 LEU A C 1
ATOM 2806 O O . LEU A 1 394 ? -5.099 5.298 13.366 1.00 98.88 394 LEU A O 1
ATOM 2810 N N . ALA A 1 395 ? -6.000 6.095 15.265 1.00 98.81 395 ALA A N 1
ATOM 2811 C CA . ALA A 1 395 ? -6.363 7.411 14.743 1.00 98.81 395 ALA A CA 1
ATOM 2812 C C . ALA A 1 395 ? -5.556 8.500 15.467 1.00 98.81 395 ALA A C 1
ATOM 2814 O O . ALA A 1 395 ? -5.690 8.696 16.681 1.00 98.81 395 ALA A O 1
ATOM 2815 N N . ALA A 1 396 ? -4.702 9.209 14.729 1.00 98.44 396 ALA A N 1
ATOM 2816 C CA . ALA A 1 396 ? -3.965 10.366 15.224 1.00 98.44 396 ALA A CA 1
ATOM 2817 C C . ALA A 1 396 ? -4.883 11.587 15.450 1.00 98.44 396 ALA A C 1
ATOM 2819 O O . ALA A 1 396 ? -6.044 11.605 15.035 1.00 98.44 396 ALA A O 1
ATOM 2820 N N . ALA A 1 397 ? -4.351 12.639 16.080 1.00 98.00 397 ALA A N 1
ATOM 2821 C CA . ALA A 1 397 ? -5.063 13.911 16.214 1.00 98.00 397 ALA A CA 1
ATOM 2822 C C . ALA A 1 397 ? -5.377 14.507 14.829 1.00 98.00 397 ALA A C 1
ATOM 2824 O O . ALA A 1 397 ? -4.542 14.431 13.925 1.00 98.00 397 ALA A O 1
ATOM 2825 N N . GLY A 1 398 ? -6.576 15.064 14.673 1.00 96.94 398 GLY A N 1
ATOM 2826 C CA . GLY A 1 398 ? -7.112 15.619 13.429 1.00 96.94 398 GLY A CA 1
ATOM 2827 C C . GLY A 1 398 ? -7.518 14.577 12.381 1.00 96.94 398 GLY A C 1
ATOM 2828 O O . GLY A 1 398 ? -7.890 14.949 11.273 1.00 96.94 398 GLY A O 1
ATOM 2829 N N . SER A 1 399 ? -7.435 13.280 12.691 1.00 98.12 399 SER A N 1
ATOM 2830 C CA . SER A 1 399 ? -7.691 12.200 11.729 1.00 98.12 399 SER A CA 1
ATOM 2831 C C . SER A 1 399 ? -9.023 11.489 11.965 1.00 98.12 399 SER A C 1
ATOM 2833 O O . SER A 1 399 ? -9.585 11.533 13.066 1.00 98.12 399 SER A O 1
ATOM 2835 N N . SER A 1 400 ? -9.509 10.776 10.946 1.00 98.25 400 SER A N 1
ATOM 2836 C CA . SER A 1 400 ? -10.607 9.823 11.112 1.00 98.25 400 SER A CA 1
ATOM 2837 C C . SER A 1 400 ? -10.324 8.480 10.452 1.00 98.25 400 SER A C 1
ATOM 2839 O O . SER A 1 400 ? -9.967 8.432 9.275 1.00 98.25 400 SER A O 1
ATOM 2841 N N . LEU A 1 401 ? -10.597 7.390 11.159 1.00 98.88 401 LEU A N 1
ATOM 2842 C CA . LEU A 1 401 ? -10.507 6.034 10.632 1.00 98.88 401 LEU A CA 1
ATOM 2843 C C . LEU A 1 401 ? -11.814 5.280 10.889 1.00 98.88 401 LEU A C 1
ATOM 2845 O O . LEU A 1 401 ? -12.262 5.155 12.029 1.00 98.88 401 LEU A O 1
ATOM 2849 N N . LYS A 1 402 ? -12.418 4.755 9.822 1.00 98.88 402 LYS A N 1
ATOM 2850 C CA . LYS A 1 402 ? -13.534 3.809 9.902 1.00 98.88 402 LYS A CA 1
ATOM 2851 C C . LYS A 1 402 ? -13.054 2.414 9.520 1.00 98.88 402 LYS A C 1
ATOM 2853 O O . LYS A 1 402 ? -12.397 2.255 8.494 1.00 98.88 402 LYS A O 1
ATOM 2858 N N . VAL A 1 403 ? -13.417 1.412 10.312 1.00 98.94 403 VAL A N 1
ATOM 2859 C CA . VAL A 1 403 ? -13.030 0.017 10.094 1.00 98.94 403 VAL A CA 1
ATOM 2860 C C . VAL A 1 403 ? -14.257 -0.880 10.151 1.00 98.94 403 VAL A C 1
ATOM 2862 O O . VAL A 1 403 ? -14.975 -0.873 11.145 1.00 98.94 403 VAL A O 1
ATOM 2865 N N . ASP A 1 404 ? -14.449 -1.695 9.120 1.00 98.94 404 ASP A N 1
ATOM 2866 C CA . ASP A 1 404 ? -15.415 -2.788 9.106 1.00 98.94 404 ASP A CA 1
ATOM 2867 C C . ASP A 1 404 ? -14.643 -4.122 9.078 1.00 98.94 404 ASP A C 1
ATOM 2869 O O . ASP A 1 404 ? -13.884 -4.391 8.145 1.00 98.94 404 ASP A O 1
ATOM 2873 N N . LEU A 1 405 ? -14.793 -4.933 10.132 1.00 98.75 405 LEU A N 1
ATOM 2874 C CA . LEU A 1 405 ? -14.050 -6.176 10.367 1.00 98.75 405 LEU A CA 1
ATOM 2875 C C . LEU A 1 405 ? -14.992 -7.390 10.416 1.00 98.75 405 LEU A C 1
ATOM 2877 O O . LEU A 1 405 ? -15.676 -7.626 11.415 1.00 98.75 405 LEU A O 1
ATOM 2881 N N . GLU A 1 406 ? -14.978 -8.213 9.375 1.00 98.88 406 GLU A N 1
ATOM 2882 C CA . GLU A 1 406 ? -15.876 -9.359 9.212 1.00 98.88 406 GLU A CA 1
ATOM 2883 C C . GLU A 1 406 ? -15.125 -10.695 9.243 1.00 98.88 406 GLU A C 1
ATOM 2885 O O . GLU A 1 406 ? -14.081 -10.853 8.604 1.00 98.88 406 GLU A O 1
ATOM 2890 N N . SER A 1 407 ? -15.664 -11.673 9.979 1.00 98.75 407 SER A N 1
ATOM 2891 C CA . SER A 1 407 ? -15.161 -13.057 10.041 1.00 98.75 407 SER A CA 1
ATOM 2892 C C . SER A 1 407 ? -13.648 -13.157 10.284 1.00 98.75 407 SER A C 1
ATOM 2894 O O . SER A 1 407 ? -12.962 -14.032 9.758 1.00 98.75 407 SER A O 1
ATOM 2896 N N . SER A 1 408 ? -13.105 -12.229 11.072 1.00 98.75 408 SER A N 1
ATOM 2897 C CA . SER A 1 408 ? -11.662 -12.029 11.208 1.00 98.75 408 SER A CA 1
ATOM 2898 C C . SER A 1 408 ? -11.186 -12.217 12.646 1.00 98.75 408 SER A C 1
ATOM 2900 O O . SER A 1 408 ? -11.957 -12.143 13.605 1.00 98.75 408 SER A O 1
ATOM 2902 N N . GLN A 1 409 ? -9.887 -12.470 12.797 1.00 98.50 409 GLN A N 1
ATOM 2903 C CA . GLN A 1 409 ? -9.223 -12.620 14.089 1.00 98.50 409 GLN A CA 1
ATOM 2904 C C . GLN A 1 409 ? -8.086 -11.609 14.202 1.00 98.50 409 GLN A C 1
ATOM 2906 O O . GLN A 1 409 ? -7.154 -11.630 13.400 1.00 98.50 409 GLN A O 1
ATOM 2911 N N . VAL A 1 410 ? -8.146 -10.735 15.204 1.00 98.62 410 VAL A N 1
ATOM 2912 C CA . VAL A 1 410 ? -7.113 -9.724 15.459 1.00 98.62 410 VAL A CA 1
ATOM 2913 C C . VAL A 1 410 ? -6.631 -9.871 16.892 1.00 98.62 410 VAL A C 1
ATOM 2915 O O . VAL A 1 410 ? -7.403 -9.682 17.822 1.00 98.62 410 VAL A O 1
ATOM 2918 N N . SER A 1 411 ? -5.354 -10.189 17.078 1.00 98.31 411 SER A N 1
ATOM 2919 C CA . SER A 1 411 ? -4.711 -10.212 18.391 1.00 98.31 411 SER A CA 1
ATOM 2920 C C . SER A 1 411 ? -3.585 -9.189 18.423 1.00 98.31 411 SER A C 1
ATOM 2922 O O . SER A 1 411 ? -2.549 -9.403 17.794 1.00 98.31 411 SER A O 1
ATOM 2924 N N . ALA A 1 412 ? -3.770 -8.107 19.173 1.00 98.31 412 ALA A N 1
ATOM 2925 C CA . ALA A 1 412 ? -2.814 -7.014 19.310 1.00 98.31 412 ALA A CA 1
ATOM 2926 C C . ALA A 1 412 ? -2.593 -6.640 20.786 1.00 98.31 412 ALA A C 1
ATOM 2928 O O . ALA A 1 412 ? -3.348 -7.084 21.651 1.00 98.31 412 ALA A O 1
ATOM 2929 N N . ALA A 1 413 ? -1.557 -5.846 21.083 1.00 97.81 413 ALA A N 1
ATOM 2930 C CA . ALA A 1 413 ? -1.385 -5.287 22.428 1.00 97.81 413 ALA A CA 1
ATOM 2931 C C . ALA A 1 413 ? -2.529 -4.312 22.728 1.00 97.81 413 ALA A C 1
ATOM 2933 O O . ALA A 1 413 ? -3.292 -4.492 23.677 1.00 97.81 413 ALA A O 1
ATOM 2934 N N . ASP A 1 414 ? -2.692 -3.340 21.835 1.00 98.56 414 ASP A N 1
ATOM 2935 C CA . ASP A 1 414 ? -3.838 -2.447 21.812 1.00 98.56 414 ASP A CA 1
ATOM 2936 C C . ASP A 1 414 ? -4.684 -2.795 20.584 1.00 98.56 414 ASP A C 1
ATOM 2938 O O . ASP A 1 414 ? -4.213 -2.759 19.446 1.00 98.56 414 ASP A O 1
ATOM 2942 N N . PHE A 1 415 ? -5.948 -3.144 20.796 1.00 98.81 415 PHE A N 1
ATOM 2943 C CA . PHE A 1 415 ? -6.895 -3.346 19.707 1.00 98.81 415 PHE A CA 1
ATOM 2944 C C . PHE A 1 415 ? -7.176 -2.022 18.986 1.00 98.81 415 PHE A C 1
ATOM 2946 O O . PHE A 1 415 ? -7.181 -1.976 17.759 1.00 98.81 415 PHE A O 1
ATOM 2953 N N . ALA A 1 416 ? -7.365 -0.930 19.729 1.00 98.88 416 ALA A N 1
ATOM 2954 C CA . ALA A 1 416 ? -7.684 0.365 19.138 1.00 98.88 416 ALA A CA 1
ATOM 2955 C C . ALA A 1 416 ? -7.195 1.534 19.995 1.00 98.88 416 ALA A C 1
ATOM 2957 O O . ALA A 1 416 ? -7.317 1.510 21.221 1.00 98.88 416 ALA A O 1
ATOM 2958 N N . GLN A 1 417 ? -6.706 2.592 19.350 1.00 98.81 417 GLN A N 1
ATOM 2959 C CA . GLN A 1 417 ? -6.262 3.808 20.023 1.00 98.81 417 GLN A CA 1
ATOM 2960 C C . GLN A 1 417 ? -6.643 5.072 19.249 1.00 98.81 417 GLN A C 1
ATOM 2962 O O . GLN A 1 417 ? -6.578 5.126 18.022 1.00 98.81 417 GLN A O 1
ATOM 2967 N N . THR A 1 418 ? -6.975 6.123 19.996 1.00 98.69 418 THR A N 1
ATOM 2968 C CA . THR A 1 418 ? -7.222 7.469 19.467 1.00 98.69 418 THR A CA 1
ATOM 2969 C C . THR A 1 418 ? -6.408 8.503 20.230 1.00 98.69 418 THR A C 1
ATOM 2971 O O . THR A 1 418 ? -6.434 8.524 21.468 1.00 98.69 418 THR A O 1
ATOM 2974 N N . ASN A 1 419 ? -5.758 9.406 19.500 1.00 98.38 419 ASN A N 1
ATOM 2975 C CA . ASN A 1 419 ? -4.970 10.504 20.053 1.00 98.38 419 ASN A CA 1
ATOM 2976 C C . ASN A 1 419 ? -5.674 11.848 19.812 1.00 98.38 419 ASN A C 1
ATOM 2978 O O . ASN A 1 419 ? -6.207 12.080 18.732 1.00 98.38 419 ASN A O 1
ATOM 2982 N N . GLY A 1 420 ? -5.630 12.759 20.790 1.00 98.25 420 GLY A N 1
ATOM 2983 C CA . GLY A 1 420 ? -6.195 14.106 20.645 1.00 98.25 420 GLY A CA 1
ATOM 2984 C C . GLY A 1 420 ? -7.685 14.099 20.284 1.00 98.25 420 GLY A C 1
ATOM 2985 O O . GLY A 1 420 ? -8.496 13.474 20.956 1.00 98.25 420 GLY A O 1
ATOM 2986 N N . ASP A 1 421 ? -8.051 14.813 19.231 1.00 98.31 421 ASP A N 1
ATOM 2987 C CA . ASP A 1 421 ? -9.396 14.873 18.648 1.00 98.31 421 ASP A CA 1
ATOM 2988 C C . ASP A 1 421 ? -9.647 13.819 17.550 1.00 98.31 421 ASP A C 1
ATOM 2990 O O . ASP A 1 421 ? -10.656 13.887 16.847 1.00 98.31 421 ASP A O 1
ATOM 2994 N N . GLY A 1 422 ? -8.763 12.823 17.418 1.00 98.56 422 GLY A N 1
ATOM 2995 C CA . GLY A 1 422 ? -8.908 11.727 16.463 1.00 98.56 422 GLY A CA 1
ATOM 2996 C C . GLY A 1 422 ? -10.211 10.941 16.635 1.00 98.56 422 GLY A C 1
ATOM 2997 O O . GLY A 1 422 ? -10.699 10.744 17.753 1.00 98.56 422 GLY A O 1
ATOM 2998 N N . GLN A 1 423 ? -10.763 10.481 15.513 1.00 98.69 423 GLN A N 1
ATOM 2999 C CA . GLN A 1 423 ? -12.041 9.771 15.437 1.00 98.69 423 GLN A CA 1
ATOM 3000 C C . GLN A 1 423 ? -11.822 8.345 14.913 1.00 98.69 423 GLN A C 1
ATOM 3002 O O . GLN A 1 423 ? -11.354 8.158 13.793 1.00 98.69 423 GLN A O 1
ATOM 3007 N N . LEU A 1 424 ? -12.180 7.329 15.691 1.00 98.88 424 LEU A N 1
ATOM 3008 C CA . LEU A 1 424 ? -12.084 5.923 15.303 1.00 98.88 424 LEU A CA 1
ATOM 3009 C C . LEU A 1 424 ? -13.432 5.239 15.512 1.00 98.88 424 LEU A C 1
ATOM 3011 O O . LEU A 1 424 ? -13.950 5.210 16.626 1.00 98.88 424 LEU A O 1
ATOM 3015 N N . ALA A 1 425 ? -13.988 4.685 14.438 1.00 98.94 425 ALA A N 1
ATOM 3016 C CA . ALA A 1 425 ? -15.211 3.893 14.470 1.00 98.94 425 ALA A CA 1
ATOM 3017 C C . ALA A 1 425 ? -14.921 2.488 13.939 1.00 98.94 425 ALA A C 1
ATOM 3019 O O . ALA A 1 425 ? -14.452 2.341 12.809 1.00 98.94 425 ALA A O 1
ATOM 3020 N N . ILE A 1 426 ? -15.195 1.466 14.748 1.00 98.94 426 ILE A N 1
ATOM 3021 C CA . ILE A 1 426 ? -14.935 0.068 14.399 1.00 98.94 426 ILE A CA 1
ATOM 3022 C C . ILE A 1 426 ? -16.229 -0.733 14.498 1.00 98.94 426 ILE A C 1
ATOM 3024 O O . ILE A 1 426 ? -16.791 -0.883 15.584 1.00 98.94 426 ILE A O 1
ATOM 3028 N N . THR A 1 427 ? -16.646 -1.307 13.375 1.00 98.94 427 THR A N 1
ATOM 3029 C CA . THR A 1 427 ? -17.698 -2.319 13.303 1.00 98.94 427 THR A CA 1
ATOM 3030 C C . THR A 1 427 ? -17.051 -3.693 13.224 1.00 98.94 427 THR A C 1
ATOM 3032 O O . THR A 1 427 ? -16.164 -3.919 12.401 1.00 98.94 427 THR A O 1
ATOM 3035 N N . THR A 1 428 ? -17.508 -4.645 14.030 1.00 98.88 428 THR A N 1
ATOM 3036 C CA . THR A 1 428 ? -17.094 -6.046 13.909 1.00 98.88 428 THR A CA 1
ATOM 3037 C C . THR A 1 428 ? -18.300 -6.949 13.689 1.00 98.88 428 THR A C 1
ATOM 3039 O O . THR A 1 428 ? -19.324 -6.772 14.346 1.00 98.88 428 THR A O 1
ATOM 3042 N N . VAL A 1 429 ? -18.172 -7.936 12.802 1.00 98.88 429 VAL A N 1
ATOM 3043 C CA . VAL A 1 429 ? -19.218 -8.924 12.509 1.00 98.88 429 VAL A CA 1
ATOM 3044 C C . VAL A 1 429 ? -18.616 -10.325 12.519 1.00 98.88 429 VAL A C 1
ATOM 3046 O O . VAL A 1 429 ? -17.766 -10.637 11.688 1.00 98.88 429 VAL A O 1
ATOM 3049 N N . GLY A 1 430 ? -19.037 -11.180 13.453 1.00 98.69 430 GLY A N 1
ATOM 3050 C CA . GLY A 1 430 ? -18.539 -12.559 13.531 1.00 98.69 430 GLY A CA 1
ATOM 3051 C C . GLY A 1 430 ? -17.033 -12.657 13.806 1.00 98.69 430 GLY A C 1
ATOM 3052 O O . GLY A 1 430 ? -16.399 -13.631 13.402 1.00 98.69 430 GLY A O 1
ATOM 3053 N N . SER A 1 431 ? -16.452 -11.642 14.451 1.00 98.81 431 SER A N 1
ATOM 3054 C CA . SER A 1 431 ? -15.001 -11.487 14.595 1.00 98.81 431 SER A CA 1
ATOM 3055 C C . SER A 1 431 ? -14.535 -11.699 16.037 1.00 98.81 431 SER A C 1
ATOM 3057 O O . SER A 1 431 ? -15.276 -11.497 17.003 1.00 98.81 431 SER A O 1
ATOM 3059 N N . GLN A 1 432 ? -13.275 -12.102 16.189 1.00 98.75 432 GLN A N 1
ATOM 3060 C CA . GLN A 1 432 ? -12.623 -12.286 17.487 1.00 98.75 432 GLN A CA 1
ATOM 3061 C C . GLN A 1 432 ? -11.476 -11.291 17.613 1.00 98.75 432 GLN A C 1
ATOM 3063 O O . GLN A 1 432 ? -10.540 -11.312 16.814 1.00 98.75 432 GLN A O 1
ATOM 3068 N N . VAL A 1 433 ? -11.549 -10.414 18.608 1.00 98.75 433 VAL A N 1
ATOM 3069 C CA . VAL A 1 433 ? -10.557 -9.361 18.811 1.00 98.75 433 VAL A CA 1
ATOM 3070 C C . VAL A 1 433 ? -9.966 -9.441 20.213 1.00 98.75 433 VAL A C 1
ATOM 3072 O O . VAL A 1 433 ? -10.684 -9.590 21.202 1.00 98.75 433 VAL A O 1
ATOM 3075 N N . THR A 1 434 ? -8.645 -9.341 20.295 1.00 98.69 434 THR A N 1
ATOM 3076 C CA . THR A 1 434 ? -7.883 -9.312 21.542 1.00 98.69 434 THR A CA 1
ATOM 3077 C C . THR A 1 434 ? -6.990 -8.081 21.551 1.00 98.69 434 THR A C 1
ATOM 3079 O O . THR A 1 434 ? -6.294 -7.820 20.568 1.00 98.69 434 THR A O 1
ATOM 3082 N N . GLY A 1 435 ? -7.003 -7.349 22.660 1.00 98.62 435 GLY A N 1
ATOM 3083 C CA . GLY A 1 435 ? -6.188 -6.158 22.880 1.00 98.62 435 GLY A CA 1
ATOM 3084 C C . GLY A 1 435 ? -6.956 -5.077 23.630 1.00 98.62 435 GLY A C 1
ATOM 3085 O O . GLY A 1 435 ? -8.190 -5.062 23.642 1.00 98.62 435 GLY A O 1
ATOM 3086 N N . ASP A 1 436 ? -6.221 -4.170 24.259 1.00 98.81 436 ASP A N 1
ATOM 3087 C CA . ASP A 1 436 ? -6.802 -3.080 25.043 1.00 98.81 436 ASP A CA 1
ATOM 3088 C C . ASP A 1 436 ? -7.314 -1.947 24.136 1.00 98.81 436 ASP A C 1
ATOM 3090 O O . ASP A 1 436 ? -6.899 -1.815 22.982 1.00 98.81 436 ASP A O 1
ATOM 3094 N N . THR A 1 437 ? -8.218 -1.103 24.636 1.00 98.94 437 THR A N 1
ATOM 3095 C CA . THR A 1 437 ? -8.648 0.111 23.918 1.00 98.94 437 THR A CA 1
ATOM 3096 C C . THR A 1 437 ? -8.213 1.374 24.647 1.00 98.94 437 THR A C 1
ATOM 3098 O O . THR A 1 437 ? -8.270 1.442 25.876 1.00 98.94 437 THR A O 1
ATOM 3101 N N . ARG A 1 438 ? -7.784 2.397 23.898 1.00 98.69 438 ARG A N 1
ATOM 3102 C CA . ARG A 1 438 ? -7.219 3.634 24.455 1.00 98.69 438 ARG A CA 1
ATOM 3103 C C . ARG A 1 438 ? -7.823 4.892 23.838 1.00 98.69 438 ARG A C 1
ATOM 3105 O O . ARG A 1 438 ? -7.381 5.368 22.794 1.00 98.69 438 ARG A O 1
ATOM 3112 N N . LEU A 1 439 ? -8.770 5.492 24.549 1.00 98.62 439 LEU A N 1
ATOM 3113 C CA . LEU A 1 439 ? -9.252 6.850 24.303 1.00 98.62 439 LEU A CA 1
ATOM 3114 C C . LEU A 1 439 ? -8.459 7.846 25.163 1.00 98.62 439 LEU A C 1
ATOM 3116 O O . LEU A 1 439 ? -8.767 8.027 26.342 1.00 98.62 439 LEU A O 1
ATOM 3120 N N . LEU A 1 440 ? -7.415 8.463 24.597 1.00 98.00 440 LEU A N 1
ATOM 3121 C CA . LEU A 1 440 ? -6.467 9.280 25.373 1.00 98.00 440 LEU A CA 1
ATOM 3122 C C . LEU A 1 440 ? -6.984 10.680 25.737 1.00 98.00 440 LEU A C 1
ATOM 3124 O O . LEU A 1 440 ? -6.557 11.245 26.741 1.00 98.00 440 LEU A O 1
ATOM 3128 N N . ALA A 1 441 ? -7.890 11.242 24.937 1.00 97.81 441 ALA A N 1
ATOM 3129 C CA . ALA A 1 441 ? -8.466 12.567 25.159 1.00 97.81 441 ALA A CA 1
ATOM 3130 C C . ALA A 1 441 ? -10.000 12.513 25.019 1.00 97.81 441 ALA A C 1
ATOM 3132 O O . ALA A 1 441 ? -10.552 12.996 24.033 1.00 97.81 441 ALA A O 1
ATOM 3133 N N . PRO A 1 442 ? -10.714 11.925 25.997 1.00 96.81 442 PRO A N 1
ATOM 3134 C CA . PRO A 1 442 ? -12.153 11.649 25.900 1.00 96.81 442 PRO A CA 1
ATOM 3135 C C . PRO A 1 442 ? -13.049 12.889 25.754 1.00 96.81 442 PRO A C 1
ATOM 3137 O O . PRO A 1 442 ? -14.215 12.756 25.401 1.00 96.81 442 PRO A O 1
ATOM 3140 N N . SER A 1 443 ? -12.532 14.091 26.022 1.00 96.94 443 SER A N 1
ATOM 3141 C CA . SER A 1 443 ? -13.262 15.351 25.833 1.00 96.94 443 SER A CA 1
ATOM 3142 C C . SER A 1 443 ? -13.329 15.826 24.378 1.00 96.94 443 SER A C 1
ATOM 3144 O O . SER A 1 443 ? -14.118 16.717 24.080 1.00 96.94 443 SER A O 1
ATOM 3146 N N . SER A 1 444 ? -12.475 15.298 23.498 1.00 97.62 444 SER A N 1
ATOM 3147 C CA . SER A 1 444 ? -12.337 15.751 22.104 1.00 97.62 444 SER A CA 1
ATOM 3148 C C . SER A 1 444 ? -12.251 14.603 21.101 1.00 97.62 444 SER A C 1
ATOM 3150 O O . SER A 1 444 ? -12.773 14.715 19.997 1.00 97.62 444 SER A O 1
ATOM 3152 N N . GLY A 1 445 ? -11.580 13.515 21.472 1.00 98.25 445 GLY A N 1
ATOM 3153 C CA . GLY A 1 445 ? -11.440 12.318 20.655 1.00 98.25 445 GLY A CA 1
ATOM 3154 C C . GLY A 1 445 ? -12.636 11.387 20.786 1.00 98.25 445 GLY A C 1
ATOM 3155 O O . GLY A 1 445 ? -13.456 11.504 21.704 1.00 98.25 445 GLY A O 1
ATOM 3156 N N . ARG A 1 446 ? -12.714 10.428 19.867 1.00 98.75 446 ARG A N 1
ATOM 3157 C CA . ARG A 1 446 ? -13.830 9.491 19.778 1.00 98.75 446 ARG A CA 1
ATOM 3158 C C . ARG A 1 446 ? -13.356 8.098 19.408 1.00 98.75 446 ARG A C 1
ATOM 3160 O O . ARG A 1 446 ? -12.725 7.937 18.373 1.00 98.75 446 ARG A O 1
ATOM 3167 N N . LEU A 1 447 ? -13.720 7.101 20.210 1.00 98.88 447 LEU A N 1
ATOM 3168 C CA . LEU A 1 447 ? -13.493 5.686 19.922 1.00 98.88 447 LEU A CA 1
ATOM 3169 C C . LEU A 1 447 ? -14.808 4.918 20.062 1.00 98.88 447 LEU A C 1
ATOM 3171 O O . LEU A 1 447 ? -15.208 4.582 21.174 1.00 98.88 447 LEU A O 1
ATOM 3175 N N . ASP A 1 448 ? -15.481 4.662 18.947 1.00 98.94 448 ASP A N 1
ATOM 3176 C CA . ASP A 1 448 ? -16.760 3.957 18.908 1.00 98.94 448 ASP A CA 1
ATOM 3177 C C . ASP A 1 448 ? -16.585 2.508 18.465 1.00 98.94 448 ASP A C 1
ATOM 3179 O O . ASP A 1 448 ? -15.941 2.227 17.452 1.00 98.94 448 ASP A O 1
ATOM 3183 N N . LEU A 1 449 ? -17.188 1.593 19.223 1.00 98.94 449 LEU A N 1
ATOM 3184 C CA . LEU A 1 449 ? -17.153 0.159 18.958 1.00 98.94 449 LEU A CA 1
ATOM 3185 C C . LEU A 1 449 ? -18.571 -0.369 18.751 1.00 98.94 449 LEU A C 1
ATOM 3187 O O . LEU A 1 449 ? -19.430 -0.207 19.620 1.00 98.94 449 LEU A O 1
ATOM 3191 N N . ASP A 1 450 ? -18.792 -1.040 17.628 1.00 98.94 450 ASP A N 1
ATOM 3192 C CA . ASP A 1 450 ? -20.041 -1.721 17.299 1.00 98.94 450 ASP A CA 1
ATOM 3193 C C . ASP A 1 450 ? -19.766 -3.208 17.036 1.00 98.94 450 ASP A C 1
ATOM 3195 O O . ASP A 1 450 ? -19.107 -3.575 16.062 1.00 98.94 450 ASP A O 1
ATOM 3199 N N . LEU A 1 451 ? -20.192 -4.079 17.952 1.00 98.88 451 LEU A N 1
ATOM 3200 C CA . LEU A 1 451 ? -19.848 -5.502 17.932 1.00 98.88 451 LEU A CA 1
ATOM 3201 C C . LEU A 1 451 ? -21.084 -6.365 17.654 1.00 98.88 451 LE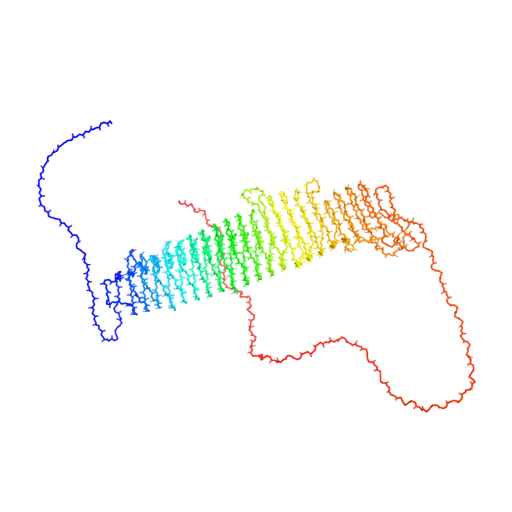U A C 1
ATOM 3203 O O . LEU A 1 451 ? -21.976 -6.458 18.501 1.00 98.88 451 LEU A O 1
ATOM 3207 N N . HIS A 1 452 ? -21.080 -7.109 16.546 1.00 98.81 452 HIS A N 1
ATOM 3208 C CA . HIS A 1 452 ? -22.165 -8.006 16.126 1.00 98.81 452 HIS A CA 1
ATOM 3209 C C . HIS A 1 452 ? -21.710 -9.465 16.084 1.00 98.81 452 HIS A C 1
ATOM 3211 O O . HIS A 1 452 ? -20.881 -9.835 15.254 1.00 98.81 452 HIS A O 1
ATOM 3217 N N . ASN A 1 453 ? -22.268 -10.317 16.949 1.00 98.69 453 ASN A N 1
ATOM 3218 C CA . ASN A 1 453 ? -21.878 -11.726 17.082 1.00 98.69 453 ASN A CA 1
ATOM 3219 C C . ASN A 1 453 ? -20.348 -11.902 17.216 1.00 98.69 453 ASN A C 1
ATOM 3221 O O . ASN A 1 453 ? -19.745 -12.816 16.651 1.00 98.69 453 ASN A O 1
ATOM 3225 N N . SER A 1 454 ? -19.713 -10.981 17.938 1.00 98.81 454 SER A N 1
ATOM 3226 C CA . SER A 1 454 ? -18.260 -10.883 18.065 1.00 98.81 454 SER A CA 1
ATOM 3227 C C . SER A 1 454 ? -17.823 -11.068 19.516 1.00 98.81 454 SER A C 1
ATOM 3229 O O . SER A 1 454 ? -18.619 -10.978 20.458 1.00 98.81 454 SER A O 1
ATOM 3231 N N . SER A 1 455 ? -16.530 -11.314 19.716 1.00 98.75 455 SER A N 1
ATOM 3232 C CA . SER A 1 455 ? -15.926 -11.357 21.049 1.00 98.75 455 SER A CA 1
ATOM 3233 C C . SER A 1 455 ? -14.736 -10.419 21.155 1.00 98.75 455 SER A C 1
ATOM 3235 O O . SER A 1 455 ? -13.841 -10.483 20.315 1.00 98.75 455 SER A O 1
ATOM 3237 N N . TRP A 1 456 ? -14.697 -9.629 22.224 1.00 98.88 456 TRP A N 1
ATOM 3238 C CA . TRP A 1 456 ? -13.567 -8.781 22.581 1.00 98.88 456 TRP A CA 1
ATOM 3239 C C . TRP A 1 456 ? -12.963 -9.216 23.917 1.00 98.88 456 TRP A C 1
ATOM 3241 O O . TRP A 1 456 ? -13.664 -9.273 24.928 1.00 98.88 456 TRP A O 1
ATOM 3251 N N . VAL A 1 457 ? -11.663 -9.515 23.922 1.00 98.81 457 VAL A N 1
ATOM 3252 C CA . VAL A 1 457 ? -10.875 -9.800 25.126 1.00 98.81 457 VAL A CA 1
ATOM 3253 C C . VAL A 1 457 ? -9.841 -8.695 25.327 1.00 98.81 457 VAL A C 1
ATOM 3255 O O . VAL A 1 457 ? -9.038 -8.429 24.438 1.00 98.81 457 VAL A O 1
ATOM 3258 N N . PHE A 1 458 ? -9.805 -8.085 26.505 1.00 98.75 458 PHE A N 1
ATOM 3259 C CA . PHE A 1 458 ? -8.751 -7.138 26.884 1.00 98.75 458 PHE A CA 1
ATOM 3260 C C . PHE A 1 458 ? -8.084 -7.580 28.186 1.00 98.75 458 PHE A C 1
ATOM 3262 O O . PHE A 1 458 ? -8.648 -8.369 28.947 1.00 98.75 458 PHE A O 1
ATOM 3269 N N . SER A 1 459 ? -6.864 -7.109 28.436 1.00 97.44 459 SER A N 1
ATOM 3270 C CA . SER A 1 459 ? -6.035 -7.585 29.553 1.00 97.44 459 SER A CA 1
ATOM 3271 C C . SER A 1 459 ? -5.588 -6.479 30.509 1.00 97.44 459 SER A C 1
ATOM 3273 O O . SER A 1 459 ? -5.336 -6.758 31.684 1.00 97.44 459 SER A O 1
ATOM 3275 N N . GLY A 1 460 ? -5.551 -5.232 30.040 1.00 98.06 460 GLY A N 1
ATOM 3276 C CA . GLY A 1 460 ? -5.360 -4.027 30.836 1.00 98.06 460 GLY A CA 1
ATOM 3277 C C . GLY A 1 460 ? -6.655 -3.239 31.032 1.00 98.06 460 GLY A C 1
ATOM 3278 O O . GLY A 1 460 ? -7.743 -3.655 30.643 1.00 98.06 460 GLY A O 1
ATOM 3279 N N . ASN A 1 461 ? -6.552 -2.067 31.655 1.00 98.50 461 ASN A N 1
ATOM 3280 C CA . ASN A 1 461 ? -7.681 -1.138 31.684 1.00 98.50 461 ASN A CA 1
ATOM 3281 C C . ASN A 1 461 ? -7.939 -0.614 30.272 1.00 98.50 461 ASN A C 1
ATOM 3283 O O . ASN A 1 461 ? -7.002 -0.238 29.573 1.00 98.50 461 ASN A O 1
ATOM 3287 N N . SER A 1 462 ? -9.209 -0.552 29.889 1.00 98.81 462 SER A N 1
ATOM 3288 C CA . SER A 1 462 ? -9.627 -0.140 28.552 1.00 98.81 462 SER A CA 1
ATOM 3289 C C . SER A 1 462 ? -10.567 1.056 28.621 1.00 98.81 462 SER A C 1
ATOM 3291 O O . SER A 1 462 ? -11.351 1.201 29.564 1.00 98.81 462 SER A O 1
ATOM 3293 N N . SER A 1 463 ? -10.500 1.927 27.618 1.00 98.81 463 SER A N 1
ATOM 3294 C CA . SER A 1 463 ? -11.416 3.053 27.466 1.00 98.81 463 SER A CA 1
ATOM 3295 C C . SER A 1 463 ? -11.942 3.188 26.041 1.00 98.81 463 SER A C 1
ATOM 3297 O O . SER A 1 463 ? -11.233 2.911 25.074 1.00 98.81 463 SER A O 1
ATOM 3299 N N . ALA A 1 464 ? -13.199 3.608 25.918 1.00 98.81 464 ALA A N 1
ATOM 3300 C CA . ALA A 1 464 ? -13.865 3.914 24.656 1.00 98.81 464 ALA A CA 1
ATOM 3301 C C . ALA A 1 464 ? -14.872 5.062 24.853 1.00 98.81 464 ALA A C 1
ATOM 3303 O O . ALA A 1 464 ? -15.114 5.512 25.979 1.00 98.81 464 ALA A O 1
ATOM 3304 N N . SER A 1 465 ? -15.436 5.556 23.755 1.00 98.75 465 SER A N 1
ATOM 3305 C CA . SER A 1 465 ? -16.555 6.496 23.753 1.00 98.75 465 SER A CA 1
ATOM 3306 C C . SER A 1 465 ? -17.857 5.720 23.913 1.00 98.75 465 SER A C 1
ATOM 3308 O O . SER A 1 465 ? -18.329 5.587 25.042 1.00 98.75 465 SER A O 1
ATOM 3310 N N . ASN A 1 466 ? -18.392 5.161 22.825 1.00 98.81 466 ASN A N 1
ATOM 3311 C CA . ASN A 1 466 ? -19.585 4.323 22.865 1.00 98.81 466 ASN A CA 1
ATOM 3312 C C . ASN A 1 466 ? -19.259 2.854 22.600 1.00 98.81 466 ASN A C 1
ATOM 3314 O O . ASN A 1 466 ? -18.364 2.524 21.821 1.00 98.81 466 ASN A O 1
ATOM 3318 N N . LEU A 1 467 ? -20.061 1.981 23.208 1.00 98.94 467 LEU A N 1
ATOM 3319 C CA . LEU A 1 467 ? -20.077 0.551 22.927 1.00 98.94 467 LEU A CA 1
ATOM 3320 C C . LEU A 1 467 ? -21.503 0.116 22.574 1.00 98.94 467 LEU A C 1
ATOM 3322 O O . LEU A 1 467 ? -22.422 0.235 23.389 1.00 98.94 467 LEU A O 1
ATOM 3326 N N . ASN A 1 468 ? -21.685 -0.400 21.364 1.00 98.88 468 ASN A N 1
ATOM 3327 C CA . ASN A 1 468 ? -22.905 -1.071 20.938 1.00 98.88 468 ASN A CA 1
ATOM 3328 C C . ASN A 1 468 ? -22.643 -2.570 20.783 1.00 98.88 468 ASN A C 1
ATOM 3330 O O . ASN A 1 468 ? -21.618 -2.981 20.238 1.00 98.88 468 ASN A O 1
ATOM 3334 N N . LEU A 1 469 ? -23.563 -3.383 21.294 1.00 98.88 469 LEU A N 1
ATOM 3335 C CA . LEU A 1 469 ? -23.459 -4.838 21.275 1.00 98.88 469 LEU A CA 1
ATOM 3336 C C . LEU A 1 469 ? -24.703 -5.441 20.616 1.00 98.88 469 LEU A C 1
ATOM 3338 O O . LEU A 1 469 ? -25.828 -5.072 20.938 1.00 98.88 469 LEU A O 1
ATOM 3342 N N . SER A 1 470 ? -24.514 -6.424 19.747 1.00 98.69 470 SER A N 1
ATOM 3343 C CA . SER A 1 470 ? -25.576 -7.303 19.258 1.00 98.69 470 SER A CA 1
ATOM 3344 C C . SER A 1 470 ? -25.104 -8.744 19.374 1.00 98.69 470 SER A C 1
ATOM 3346 O O . SER A 1 470 ? -24.260 -9.179 18.594 1.00 98.69 470 SER A O 1
ATOM 3348 N N . ASP A 1 471 ? -25.601 -9.472 20.376 1.00 97.75 471 ASP A N 1
ATOM 3349 C CA . ASP A 1 471 ? -25.209 -10.859 20.674 1.00 97.75 471 ASP A CA 1
ATOM 3350 C C . ASP A 1 471 ? -23.689 -11.056 20.853 1.00 97.75 471 ASP A C 1
ATOM 3352 O O . ASP A 1 471 ? -23.124 -12.111 20.556 1.00 97.75 471 ASP A O 1
ATOM 3356 N N . SER A 1 472 ? -23.014 -10.026 21.368 1.00 98.75 472 SER A N 1
ATOM 3357 C CA . SER A 1 472 ? -21.555 -9.989 21.504 1.00 98.75 472 SER A CA 1
ATOM 3358 C C . SER A 1 472 ? -21.079 -10.204 22.940 1.00 98.75 472 SER A C 1
ATOM 3360 O O . SER A 1 472 ? -21.821 -10.035 23.914 1.00 98.75 472 SER A O 1
ATOM 3362 N N . LYS A 1 473 ? -19.809 -10.594 23.081 1.00 98.75 473 LYS A N 1
ATOM 3363 C CA . LYS A 1 473 ? -19.164 -10.883 24.369 1.00 98.75 473 LYS A CA 1
ATOM 3364 C C . LYS A 1 473 ? -17.976 -9.959 24.603 1.00 98.75 473 LYS A C 1
ATOM 3366 O O . LYS A 1 473 ? -17.119 -9.828 23.737 1.00 98.75 473 LYS A O 1
ATOM 3371 N N . VAL A 1 474 ? -17.888 -9.398 25.801 1.00 98.88 474 VAL A N 1
ATOM 3372 C CA . VAL A 1 474 ? -16.745 -8.607 26.266 1.00 98.88 474 VAL A CA 1
ATOM 3373 C C . VAL A 1 474 ? -16.141 -9.306 27.479 1.00 98.88 474 VAL A C 1
ATOM 3375 O O . VAL A 1 474 ? -16.855 -9.637 28.424 1.00 98.88 474 VAL A O 1
ATOM 3378 N N . MET A 1 475 ? -14.840 -9.578 27.450 1.00 98.81 475 MET A N 1
ATOM 3379 C CA . MET A 1 475 ? -14.149 -10.384 28.454 1.00 98.81 475 MET A CA 1
ATOM 3380 C C . MET A 1 475 ? -13.008 -9.595 29.090 1.00 98.81 475 MET A C 1
ATOM 3382 O O . MET A 1 475 ? -12.052 -9.210 28.418 1.00 98.81 475 MET A O 1
ATOM 3386 N N . PHE A 1 476 ? -13.093 -9.429 30.408 1.00 98.62 476 PHE A N 1
ATOM 3387 C CA . PHE A 1 476 ? -12.034 -8.879 31.243 1.00 98.62 476 PHE A CA 1
ATOM 3388 C C . PHE A 1 476 ? -11.005 -9.998 31.476 1.00 98.62 476 PHE A C 1
ATOM 3390 O O . PHE A 1 476 ? -11.104 -10.788 32.418 1.00 98.62 476 PHE A O 1
ATOM 3397 N N . GLY A 1 477 ? -10.072 -10.153 30.539 1.00 96.75 477 GLY A N 1
ATOM 3398 C CA . GLY A 1 477 ? -9.185 -11.314 30.421 1.00 96.75 477 GLY A CA 1
ATOM 3399 C C . GLY A 1 477 ? -7.855 -11.206 31.169 1.00 96.75 477 GLY A C 1
ATOM 3400 O O . GLY A 1 477 ? -7.067 -12.149 31.131 1.00 96.75 477 GLY A O 1
ATOM 3401 N N . GLY A 1 478 ? -7.572 -10.081 31.827 1.00 94.25 478 GLY A N 1
ATOM 3402 C CA . GLY A 1 478 ? -6.311 -9.877 32.540 1.00 94.25 478 GLY A CA 1
ATOM 3403 C C . GLY A 1 478 ? -6.209 -10.691 33.833 1.00 94.25 478 GLY A C 1
ATOM 3404 O O . GLY A 1 478 ? -7.210 -11.124 34.400 1.00 94.25 478 GLY A O 1
ATOM 3405 N N . HIS A 1 479 ? -4.984 -10.872 34.339 1.00 90.81 479 HIS A N 1
ATOM 3406 C CA . HIS A 1 479 ? -4.728 -11.634 35.573 1.00 90.81 479 HIS A CA 1
ATOM 3407 C C . HIS A 1 479 ? -5.274 -10.964 36.846 1.00 90.81 479 HIS A C 1
ATOM 3409 O O . HIS A 1 479 ? -5.599 -11.657 37.806 1.00 90.81 479 HIS A O 1
ATOM 3415 N N . GLY A 1 480 ? -5.337 -9.630 36.872 1.00 93.50 480 GLY A N 1
ATOM 3416 C CA . GLY A 1 480 ? -5.891 -8.856 37.987 1.00 93.50 480 GLY A CA 1
ATOM 3417 C C . GLY A 1 480 ? -7.353 -8.481 37.761 1.00 93.50 480 GLY A C 1
ATOM 3418 O O . GLY A 1 480 ? -8.047 -9.118 36.971 1.00 93.50 480 GLY A O 1
ATOM 3419 N N . PHE A 1 481 ? -7.784 -7.393 38.393 1.00 98.12 481 PHE A N 1
ATOM 3420 C CA . PHE A 1 481 ? -9.043 -6.733 38.058 1.00 98.12 481 PHE A CA 1
ATOM 3421 C C . PHE A 1 481 ? -8.804 -5.587 37.074 1.00 98.12 481 PHE A C 1
ATOM 3423 O O . PHE A 1 481 ? -7.819 -4.858 37.205 1.00 98.12 481 PHE A O 1
ATOM 3430 N N . GLN A 1 482 ? -9.674 -5.449 36.081 1.00 98.50 482 GLN A N 1
ATOM 3431 C CA . GLN A 1 482 ? -9.613 -4.412 35.059 1.00 98.50 482 GLN A CA 1
ATOM 3432 C C . GLN A 1 482 ? -10.833 -3.493 35.143 1.00 98.50 482 GLN A C 1
ATOM 3434 O O . GLN A 1 482 ? -11.914 -3.871 35.600 1.00 98.50 482 GLN A O 1
ATOM 3439 N N . VAL A 1 483 ? -10.665 -2.277 34.635 1.00 98.75 483 VAL A N 1
ATOM 3440 C CA . VAL A 1 483 ? -11.749 -1.319 34.433 1.00 98.75 483 VAL A CA 1
ATOM 3441 C C . VAL A 1 483 ? -11.954 -1.101 32.940 1.00 98.75 483 VAL A C 1
ATOM 3443 O O . VAL A 1 483 ? -11.008 -0.755 32.230 1.00 98.75 483 VAL A O 1
ATOM 3446 N N . LEU A 1 484 ? -13.197 -1.244 32.482 1.00 98.88 484 LEU A N 1
ATOM 3447 C CA . LEU A 1 484 ? -13.640 -0.747 31.182 1.00 98.88 484 LEU A CA 1
ATOM 3448 C C . LEU A 1 484 ? -14.383 0.571 31.388 1.00 98.88 484 LEU A C 1
ATOM 3450 O O . LEU A 1 484 ? -15.442 0.595 32.012 1.00 98.88 484 LEU A O 1
ATOM 3454 N N . THR A 1 485 ? -13.833 1.663 30.862 1.00 98.88 485 THR A N 1
ATOM 3455 C CA . THR A 1 485 ? -14.446 2.995 30.931 1.00 98.88 485 THR A CA 1
ATOM 3456 C C . THR A 1 485 ? -15.081 3.372 29.598 1.00 98.88 485 THR A C 1
ATOM 3458 O O . THR A 1 485 ? -14.384 3.562 28.604 1.00 98.88 485 THR A O 1
ATOM 3461 N N . LEU A 1 486 ? -16.397 3.546 29.585 1.00 98.88 486 LEU A N 1
ATOM 3462 C CA . LEU A 1 486 ? -17.138 4.124 28.471 1.00 98.88 486 LEU A CA 1
ATOM 3463 C C . LEU A 1 486 ? -17.440 5.584 28.801 1.00 98.88 486 LEU A C 1
ATOM 3465 O O . LEU A 1 486 ? -18.154 5.869 29.762 1.00 98.88 486 LEU A O 1
ATOM 3469 N N . ASN A 1 487 ? -16.861 6.497 28.020 1.00 98.56 487 ASN A N 1
ATOM 3470 C CA . ASN A 1 487 ? -17.027 7.945 28.193 1.00 98.56 487 ASN A CA 1
ATOM 3471 C C . ASN A 1 487 ? -18.338 8.472 27.578 1.00 98.56 487 ASN A C 1
ATOM 3473 O O . ASN A 1 487 ? -18.701 9.633 27.773 1.00 98.56 487 ASN A O 1
ATOM 3477 N N . GLY A 1 488 ? -19.047 7.620 26.842 1.00 98.12 488 GLY A N 1
ATOM 3478 C CA . GLY A 1 488 ? -20.389 7.842 26.332 1.00 98.12 488 GLY A CA 1
ATOM 3479 C C . GLY A 1 488 ? -21.309 6.684 26.708 1.00 98.12 488 GLY A C 1
ATOM 3480 O O . GLY A 1 488 ? -21.361 6.269 27.868 1.00 98.12 488 GLY A O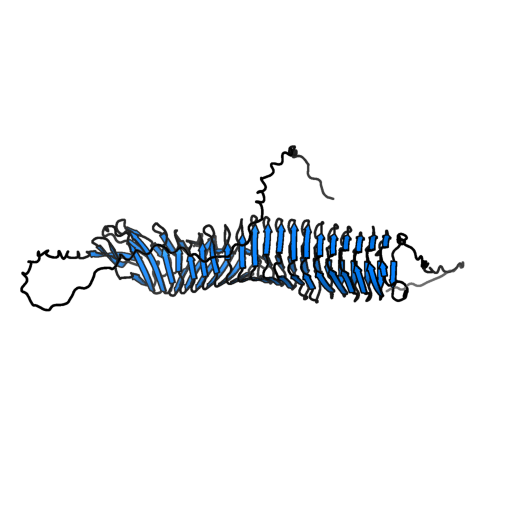 1
ATOM 3481 N N . ASP A 1 489 ? -22.057 6.191 25.729 1.00 98.69 489 ASP A N 1
ATOM 3482 C CA . ASP A 1 489 ? -23.193 5.301 25.943 1.00 98.69 489 ASP A CA 1
ATOM 3483 C C . ASP A 1 489 ? -22.838 3.818 25.781 1.00 98.69 489 ASP A C 1
ATOM 3485 O O . ASP A 1 489 ? -21.986 3.427 24.977 1.00 98.69 489 ASP A O 1
ATOM 3489 N N . LEU A 1 490 ? -23.578 2.984 26.512 1.00 98.88 490 LEU A N 1
ATOM 3490 C CA . LEU A 1 490 ? -23.650 1.541 26.299 1.00 98.88 490 LEU A CA 1
ATOM 3491 C C . LEU A 1 490 ? -25.035 1.184 25.758 1.00 98.88 490 LEU A C 1
ATOM 3493 O O . LEU A 1 490 ? -26.056 1.554 26.345 1.00 98.88 490 LEU A O 1
ATOM 3497 N N . SER A 1 491 ? -25.087 0.432 24.663 1.00 98.81 491 SER A N 1
ATOM 3498 C CA . SER A 1 491 ? -26.347 0.087 23.999 1.00 98.81 491 SER A CA 1
ATOM 3499 C C . SER A 1 491 ? -26.388 -1.354 23.490 1.00 98.81 491 SER A C 1
ATOM 3501 O O . SER A 1 491 ? -25.365 -2.038 23.420 1.00 98.81 491 SER A O 1
ATOM 3503 N N . GLY A 1 492 ? -27.601 -1.818 23.180 1.00 98.50 492 GLY A N 1
ATOM 3504 C CA . GLY A 1 492 ? -27.840 -3.118 22.561 1.00 98.50 492 GLY A CA 1
ATOM 3505 C C . GLY A 1 492 ? -27.928 -4.287 23.547 1.00 98.50 492 GLY A C 1
ATOM 3506 O O . GLY A 1 492 ? -28.476 -4.152 24.644 1.00 98.50 492 GLY A O 1
ATOM 3507 N N . THR A 1 493 ? -27.459 -5.459 23.124 1.00 98.31 493 THR A N 1
ATOM 3508 C CA . THR A 1 493 ? -27.486 -6.703 23.900 1.00 98.31 493 THR A CA 1
ATOM 3509 C C . THR A 1 493 ? -26.147 -7.424 23.866 1.00 98.31 493 THR A C 1
ATOM 3511 O O . THR A 1 493 ? -25.577 -7.673 22.803 1.00 98.31 493 THR A O 1
ATOM 3514 N N . GLY A 1 494 ? -25.629 -7.776 25.039 1.00 98.00 494 GLY A N 1
ATOM 3515 C CA . GLY A 1 494 ? -24.353 -8.469 25.134 1.00 98.00 494 GLY A CA 1
ATOM 3516 C C . GLY A 1 494 ? -24.050 -9.006 26.524 1.00 98.00 494 GLY A C 1
ATOM 3517 O O . GLY A 1 494 ? -24.782 -8.770 27.488 1.00 98.00 494 GLY A O 1
ATOM 3518 N N . ARG A 1 495 ? -22.955 -9.762 26.615 1.00 98.75 495 ARG A N 1
ATOM 3519 C CA . ARG A 1 495 ? -22.485 -10.373 27.861 1.00 98.75 49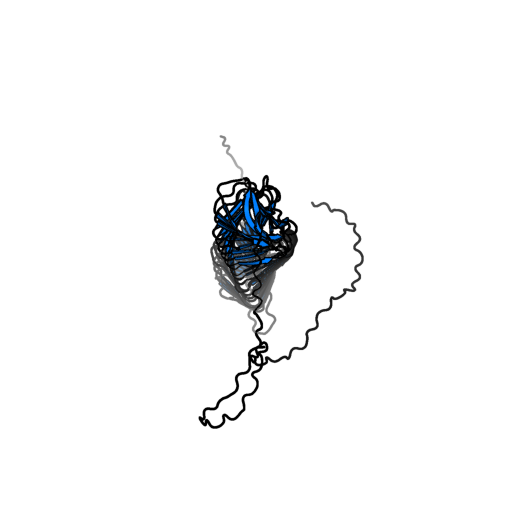5 ARG A CA 1
ATOM 3520 C C . ARG A 1 495 ? -21.113 -9.840 28.249 1.00 98.75 495 ARG A C 1
ATOM 3522 O O . ARG A 1 495 ? -20.183 -9.895 27.447 1.00 98.75 495 ARG A O 1
ATOM 3529 N N . PHE A 1 496 ? -20.965 -9.447 29.508 1.00 98.88 496 PHE A N 1
ATOM 3530 C CA . PHE A 1 496 ? -19.687 -9.096 30.119 1.00 98.88 496 PHE A CA 1
ATOM 3531 C C . PHE A 1 496 ? -19.209 -10.248 31.003 1.00 98.88 496 PHE A C 1
ATOM 3533 O O . PHE A 1 496 ? -19.925 -10.674 31.908 1.00 98.88 496 PHE A O 1
ATOM 3540 N N . GLN A 1 497 ? -18.014 -10.772 30.737 1.00 98.69 497 GLN A N 1
ATOM 3541 C CA . GLN A 1 497 ? -17.358 -11.749 31.605 1.00 98.69 497 GLN A CA 1
ATOM 3542 C C . GLN A 1 497 ? -16.387 -11.032 32.530 1.00 98.69 497 GLN A C 1
ATOM 3544 O O . GLN A 1 497 ? -15.468 -10.362 32.062 1.00 98.69 497 GLN A O 1
ATOM 3549 N N . MET A 1 498 ? -16.621 -11.178 33.826 1.00 98.75 498 MET A N 1
ATOM 3550 C CA . MET A 1 498 ? -16.000 -10.398 34.886 1.00 98.75 498 MET A CA 1
ATOM 3551 C C . MET A 1 498 ? -15.493 -11.321 35.990 1.00 98.75 498 MET A C 1
ATOM 3553 O O . MET A 1 498 ? -16.003 -12.424 36.192 1.00 98.75 498 MET A O 1
ATOM 3557 N N . LYS A 1 499 ? -14.510 -10.845 36.739 1.00 97.88 499 LYS A N 1
ATOM 3558 C CA . LYS A 1 499 ? -13.935 -11.497 37.909 1.00 97.88 499 LYS A CA 1
ATOM 3559 C C . LYS A 1 499 ? -14.260 -10.691 39.158 1.00 97.88 499 LYS A C 1
ATOM 3561 O O . LYS A 1 499 ? -14.295 -9.460 39.115 1.00 97.88 499 LYS A O 1
ATOM 3566 N N . SER A 1 500 ? -14.446 -11.374 40.278 1.00 97.19 500 SER A N 1
ATOM 3567 C CA . SER A 1 500 ? -14.569 -10.755 41.597 1.00 97.19 500 SER A CA 1
ATOM 3568 C C . SER A 1 500 ? -13.702 -11.456 42.633 1.00 97.19 500 SER A C 1
ATOM 3570 O O . SER A 1 500 ? -13.317 -12.612 42.485 1.00 97.19 500 SER A O 1
ATOM 3572 N N . ASP A 1 501 ? -13.409 -10.741 43.705 1.00 95.94 501 ASP A N 1
ATOM 3573 C CA . ASP A 1 501 ? -12.957 -11.286 44.971 1.00 95.94 501 ASP A CA 1
ATOM 3574 C C . ASP A 1 501 ? -13.752 -10.620 46.097 1.00 95.94 501 ASP A C 1
ATOM 3576 O O . ASP A 1 501 ? -13.386 -9.571 46.637 1.00 95.94 501 ASP A O 1
ATOM 3580 N N . LEU A 1 502 ? -14.879 -11.239 46.446 1.00 95.31 502 LEU A N 1
ATOM 3581 C CA . LEU A 1 502 ? -15.782 -10.751 47.489 1.00 95.31 502 LEU A CA 1
ATOM 3582 C C . LEU A 1 502 ? -15.167 -10.809 48.901 1.00 95.31 502 LEU A C 1
ATOM 3584 O O . LEU A 1 502 ? -15.661 -10.143 49.815 1.00 95.31 502 LEU A O 1
ATOM 3588 N N . ALA A 1 503 ? -14.073 -11.551 49.102 1.00 93.25 503 ALA A N 1
ATOM 3589 C CA . ALA A 1 503 ? -13.330 -11.533 50.362 1.00 93.25 503 ALA A CA 1
ATOM 3590 C C . ALA A 1 503 ? -12.593 -10.203 50.572 1.00 93.25 503 ALA A C 1
ATOM 3592 O O . ALA A 1 503 ? -12.601 -9.668 51.681 1.00 93.25 503 ALA A O 1
ATOM 3593 N N . SER A 1 504 ? -12.018 -9.631 49.509 1.00 93.50 504 SER A N 1
ATOM 3594 C CA . SER A 1 504 ? -11.347 -8.325 49.556 1.00 93.50 504 SER A CA 1
ATOM 3595 C C . SER A 1 504 ? -12.189 -7.164 49.016 1.00 93.50 504 SER A C 1
ATOM 3597 O O . SER A 1 504 ? -11.735 -6.024 49.044 1.00 93.50 504 SER A O 1
ATOM 3599 N N . SER A 1 505 ? -13.428 -7.426 48.581 1.00 93.25 505 SER A N 1
ATOM 3600 C CA . SER A 1 505 ? -14.319 -6.434 47.951 1.00 93.25 505 SER A CA 1
ATOM 3601 C C . SER A 1 505 ? -13.688 -5.767 46.726 1.00 93.25 505 SER A C 1
ATOM 3603 O O . SER A 1 505 ? -13.840 -4.565 46.509 1.00 93.25 505 SER A O 1
ATOM 3605 N N . GLN A 1 506 ? -12.984 -6.560 45.920 1.00 95.94 506 GLN A N 1
ATOM 3606 C CA . GLN A 1 506 ? -12.385 -6.128 44.659 1.00 95.94 506 GLN A CA 1
ATOM 3607 C C . GLN A 1 506 ? -12.991 -6.901 43.491 1.00 95.94 506 GLN A C 1
ATOM 3609 O O . GLN A 1 506 ? -13.524 -7.995 43.660 1.00 95.94 506 GLN A O 1
ATOM 3614 N N . GLY A 1 507 ? -12.944 -6.325 42.299 1.00 97.62 507 GLY A N 1
ATOM 3615 C CA . GLY A 1 507 ? -13.535 -6.926 41.117 1.00 97.62 507 GLY A CA 1
ATOM 3616 C C . GLY A 1 507 ? -13.289 -6.095 39.877 1.00 97.62 507 GLY A C 1
ATOM 3617 O O . GLY A 1 507 ? -12.891 -4.932 39.960 1.00 97.62 507 GLY A O 1
ATOM 3618 N N . ASP A 1 508 ? -13.550 -6.714 38.734 1.00 98.81 508 ASP A N 1
ATOM 3619 C CA . ASP A 1 508 ? -13.660 -6.012 37.466 1.00 98.81 508 ASP A CA 1
ATOM 3620 C C . ASP A 1 508 ? -14.793 -4.972 37.538 1.00 98.81 508 ASP A C 1
ATOM 3622 O O . ASP A 1 508 ? -15.805 -5.181 38.214 1.00 98.81 508 ASP A O 1
ATOM 3626 N N . LEU A 1 509 ? -14.641 -3.854 36.825 1.00 98.88 509 LEU A N 1
ATOM 3627 C CA . LEU A 1 509 ? -15.616 -2.761 36.822 1.00 98.88 509 LEU A CA 1
ATOM 3628 C C . LEU A 1 509 ? -15.926 -2.293 35.401 1.00 98.88 509 LEU A C 1
ATOM 3630 O O . LEU A 1 509 ? -15.038 -1.886 34.652 1.00 98.88 509 LEU A O 1
ATOM 3634 N N . LEU A 1 510 ? -17.213 -2.253 35.067 1.00 98.88 510 LEU A N 1
ATOM 3635 C CA . LEU A 1 510 ? -17.729 -1.530 33.911 1.00 98.88 510 LEU A CA 1
ATOM 3636 C C . LEU A 1 510 ? -18.177 -0.131 34.354 1.00 98.88 510 LEU A C 1
ATOM 3638 O O . LEU A 1 510 ? -19.125 0.005 35.119 1.00 98.88 510 LEU A O 1
ATOM 3642 N N . SER A 1 511 ? -17.509 0.920 33.889 1.00 98.75 511 SER A N 1
ATOM 3643 C CA . SER A 1 511 ? -17.834 2.311 34.219 1.00 98.75 511 SER A CA 1
ATOM 3644 C C . SER A 1 511 ? -18.370 3.038 32.992 1.00 98.75 511 SER A C 1
ATOM 3646 O O . SER A 1 511 ? -17.607 3.352 32.086 1.00 98.75 511 SER A O 1
ATOM 3648 N N . VAL A 1 512 ? -19.665 3.342 32.971 1.00 98.81 512 VAL A N 1
ATOM 3649 C CA . VAL A 1 512 ? -20.353 4.050 31.883 1.00 98.81 512 VAL A CA 1
ATOM 3650 C C . VAL A 1 512 ? -20.735 5.448 32.354 1.00 98.81 512 VAL A C 1
ATOM 3652 O O . VAL A 1 512 ? -21.549 5.594 33.263 1.00 98.81 512 VAL A O 1
ATOM 3655 N N . THR A 1 513 ? -20.160 6.489 31.759 1.00 97.75 513 THR A N 1
ATOM 3656 C CA . THR A 1 513 ? -20.484 7.877 32.128 1.00 97.75 513 THR A CA 1
ATOM 3657 C C . THR A 1 513 ? -21.755 8.381 31.446 1.00 97.75 513 THR A C 1
ATOM 3659 O O . THR A 1 513 ? -22.433 9.244 32.002 1.00 97.75 513 THR A O 1
ATOM 3662 N N . GLY A 1 514 ? -22.082 7.851 30.263 1.00 96.31 514 GLY A N 1
ATOM 3663 C CA . GLY A 1 514 ? -23.310 8.145 29.529 1.00 96.31 514 GLY A CA 1
ATOM 3664 C C . GLY A 1 514 ? -24.498 7.283 29.957 1.00 96.31 514 GLY A C 1
ATOM 3665 O O . GLY A 1 514 ? -24.570 6.773 31.080 1.00 96.31 514 GLY A O 1
ATOM 3666 N N . GLN A 1 515 ? -25.464 7.148 29.054 1.00 97.56 515 GLN A N 1
ATOM 3667 C CA . GLN A 1 515 ? -26.673 6.365 29.275 1.00 97.56 515 GLN A CA 1
ATOM 3668 C C . GLN A 1 515 ? -26.451 4.894 28.921 1.00 97.56 515 GLN A C 1
ATOM 3670 O O . GLN A 1 515 ? -25.781 4.546 27.949 1.00 97.56 515 GLN A O 1
ATOM 3675 N N . VAL A 1 516 ? -27.078 4.015 29.697 1.00 98.69 516 VAL A N 1
ATOM 3676 C CA . VAL A 1 516 ? -27.181 2.591 29.379 1.00 98.69 516 VAL A CA 1
ATOM 3677 C C . VAL A 1 516 ? -28.569 2.311 28.810 1.00 98.69 516 VAL A C 1
ATOM 3679 O O . VAL A 1 516 ? -29.588 2.694 29.391 1.00 98.69 516 VAL A O 1
ATOM 3682 N N . SER A 1 517 ? -28.619 1.610 27.682 1.00 98.56 517 SER A N 1
ATOM 3683 C CA . SER A 1 517 ? -29.846 1.127 27.045 1.00 98.56 517 SER A CA 1
ATOM 3684 C C . SER A 1 517 ? -29.713 -0.344 26.641 1.00 98.56 517 SER A C 1
ATOM 3686 O O . SER A 1 517 ? -28.603 -0.857 26.498 1.00 98.56 517 SER A O 1
ATOM 3688 N N . GLY A 1 518 ? -30.845 -1.033 26.482 1.00 98.06 518 GLY A N 1
ATOM 3689 C CA . GLY A 1 518 ? -30.874 -2.453 26.122 1.00 98.06 518 GLY A CA 1
ATOM 3690 C C . GLY A 1 518 ? -30.704 -3.412 27.308 1.00 98.06 518 GLY A C 1
ATOM 3691 O O . GLY A 1 518 ? -31.009 -3.058 28.448 1.00 98.06 518 GLY A O 1
ATOM 3692 N N . GLN A 1 519 ? -30.294 -4.649 27.026 1.00 98.06 519 GLN A N 1
ATOM 3693 C CA . GLN A 1 519 ? -30.262 -5.760 27.986 1.00 98.06 519 GLN A CA 1
ATOM 3694 C C . GLN A 1 519 ? -28.869 -6.382 28.028 1.00 98.06 519 GLN A C 1
ATOM 3696 O O . GLN A 1 519 ? -28.401 -6.917 27.026 1.00 98.06 519 GLN A O 1
ATOM 3701 N N . HIS A 1 520 ? -28.228 -6.353 29.192 1.00 98.69 520 HIS A N 1
ATOM 3702 C CA . HIS A 1 520 ? -26.850 -6.809 29.358 1.00 98.69 520 HIS A CA 1
ATOM 3703 C C . HIS A 1 520 ? -26.767 -7.907 30.416 1.00 98.69 520 HIS A C 1
ATOM 3705 O O . HIS A 1 520 ? -27.386 -7.814 31.473 1.00 98.69 520 HIS A O 1
ATOM 3711 N N . GLU A 1 521 ? -25.977 -8.946 30.166 1.00 98.69 521 GLU A N 1
ATOM 3712 C CA . GLU A 1 521 ? -25.766 -10.032 31.126 1.00 98.69 521 GLU A CA 1
ATOM 3713 C C . GLU A 1 521 ? -24.345 -9.997 31.697 1.00 98.69 521 GLU A C 1
ATOM 3715 O O . GLU A 1 521 ? -23.363 -9.910 30.963 1.00 98.69 521 GLU A O 1
ATOM 3720 N N . LEU A 1 522 ? -24.223 -10.104 33.017 1.00 98.81 522 LEU A N 1
ATOM 3721 C CA . LEU A 1 522 ? -22.960 -10.213 33.734 1.00 98.81 522 LEU A CA 1
ATOM 3722 C C . LEU A 1 522 ? -22.705 -11.684 34.069 1.00 98.81 522 LEU A C 1
ATOM 3724 O O . LEU A 1 522 ? -23.475 -12.303 34.802 1.00 98.81 522 LEU A O 1
ATOM 3728 N N . LEU A 1 523 ? -21.614 -12.247 33.556 1.00 98.38 523 LEU A N 1
ATOM 3729 C CA . LEU A 1 523 ? -21.075 -13.531 33.992 1.00 98.38 523 LEU A CA 1
ATOM 3730 C C . LEU A 1 523 ? -19.900 -13.254 34.926 1.00 98.38 523 LEU A C 1
ATOM 3732 O O . LEU A 1 523 ? -18.855 -12.800 34.469 1.00 98.38 523 LEU A O 1
ATOM 3736 N N . VAL A 1 524 ? -20.076 -13.521 36.218 1.00 98.19 524 VAL A N 1
ATOM 3737 C CA . VAL A 1 524 ? -19.093 -13.161 37.246 1.00 98.19 524 VAL A CA 1
ATOM 3738 C C . VAL A 1 524 ? -18.469 -14.416 37.844 1.00 98.19 524 VAL A C 1
ATOM 3740 O O . VAL A 1 524 ? -19.180 -15.270 38.371 1.00 98.19 524 VAL A O 1
ATOM 3743 N N . ALA A 1 525 ? -17.145 -14.515 37.768 1.00 95.81 525 ALA A N 1
ATOM 3744 C CA . ALA A 1 525 ? -16.355 -15.559 38.407 1.00 95.81 525 ALA A CA 1
ATOM 3745 C C . ALA A 1 525 ? -15.686 -15.008 39.674 1.00 95.81 525 ALA A C 1
ATOM 3747 O O . ALA A 1 525 ? -14.788 -14.171 39.589 1.00 95.81 525 ALA A O 1
ATOM 3748 N N . ASP A 1 526 ? -16.124 -15.472 40.844 1.00 95.56 526 ASP A N 1
ATOM 3749 C CA . ASP A 1 526 ? -15.522 -15.088 42.123 1.00 95.56 526 ASP A CA 1
ATOM 3750 C C . ASP A 1 526 ? -14.279 -15.925 42.461 1.00 95.56 526 ASP A C 1
ATOM 3752 O O . ASP A 1 526 ? -14.150 -17.075 42.036 1.00 95.56 526 ASP A O 1
ATOM 3756 N N . SER A 1 527 ? -13.376 -15.352 43.260 1.00 92.19 527 SER A N 1
ATOM 3757 C CA . SER A 1 527 ? -12.162 -16.003 43.759 1.00 92.19 527 SER A CA 1
ATOM 3758 C C . SER A 1 527 ? -12.444 -17.265 44.590 1.00 92.19 527 SER A C 1
ATOM 3760 O O . SER A 1 527 ? -11.569 -18.124 44.716 1.00 92.19 527 SER A O 1
ATOM 3762 N N . GLY A 1 528 ? -13.647 -17.380 45.167 1.00 87.31 528 GLY A N 1
ATOM 3763 C CA . GLY A 1 528 ? -14.070 -18.491 46.017 1.00 87.31 528 GLY A CA 1
ATOM 3764 C C . GLY A 1 528 ? -13.627 -18.362 47.478 1.00 87.31 528 GLY A C 1
ATOM 3765 O O . GLY A 1 528 ? -13.927 -19.242 48.289 1.00 87.31 528 GLY A O 1
ATOM 3766 N N . HIS A 1 529 ? -12.930 -17.282 47.842 1.00 89.69 529 HIS A N 1
ATOM 3767 C CA . HIS A 1 529 ? -12.575 -17.007 49.232 1.00 89.69 529 HIS A CA 1
ATOM 3768 C C . HIS A 1 529 ? -13.811 -16.614 50.052 1.00 89.69 529 HIS A C 1
ATOM 3770 O O . HIS A 1 529 ? -14.818 -16.134 49.534 1.00 89.69 529 HIS A O 1
ATOM 3776 N N . ALA A 1 530 ? -13.744 -16.821 51.369 1.00 87.00 530 ALA A N 1
ATOM 3777 C CA . ALA A 1 530 ? -14.851 -16.483 52.254 1.00 87.00 530 ALA A CA 1
ATOM 3778 C C . ALA A 1 530 ? -15.117 -14.970 52.230 1.00 87.00 530 ALA A C 1
ATOM 3780 O O . ALA A 1 530 ? -14.281 -14.177 52.665 1.00 87.00 530 ALA A O 1
ATOM 3781 N N . ALA A 1 531 ? -16.289 -14.584 51.729 1.00 88.06 531 ALA A N 1
ATOM 3782 C CA . ALA A 1 531 ? -16.673 -13.188 51.611 1.00 88.06 531 ALA A CA 1
ATOM 3783 C C . ALA A 1 531 ? -16.892 -12.518 52.979 1.00 88.06 531 ALA A C 1
ATOM 3785 O O . ALA A 1 531 ? -17.210 -13.172 53.974 1.00 88.06 531 ALA A O 1
ATOM 3786 N N . THR A 1 532 ? -16.763 -11.191 53.020 1.00 82.44 532 THR A N 1
ATOM 3787 C CA . THR A 1 532 ? -16.925 -10.378 54.244 1.00 82.44 532 THR A CA 1
ATOM 3788 C C . THR A 1 532 ? -18.347 -9.842 54.449 1.00 82.44 532 THR A C 1
ATOM 3790 O O . THR A 1 532 ? -18.614 -9.166 55.442 1.00 82.44 532 THR A O 1
ATOM 3793 N N . GLY A 1 533 ? -19.263 -10.117 53.513 1.00 82.56 533 GLY A N 1
ATOM 3794 C CA . GLY A 1 533 ? -20.634 -9.590 53.506 1.00 82.56 533 GLY A CA 1
ATOM 3795 C C . GLY A 1 533 ? -20.774 -8.195 52.881 1.00 82.56 533 GLY A C 1
ATOM 3796 O O . GLY A 1 533 ? -21.890 -7.708 52.716 1.00 82.56 533 GLY A O 1
ATOM 3797 N N . GLN A 1 534 ? -19.669 -7.544 52.499 1.00 90.00 534 GLN A N 1
ATOM 3798 C CA . GLN A 1 534 ? -19.704 -6.215 51.881 1.00 90.00 534 GLN A CA 1
ATOM 3799 C C . GLN A 1 534 ? -20.184 -6.270 50.422 1.00 90.00 534 GLN A C 1
ATOM 3801 O O . GLN A 1 534 ? -19.892 -7.249 49.728 1.00 90.00 534 GLN A O 1
ATOM 3806 N N . PRO A 1 535 ? -20.918 -5.246 49.942 1.00 93.75 535 PRO A N 1
ATOM 3807 C CA . PRO A 1 535 ? -21.322 -5.165 48.547 1.00 93.75 535 PRO A CA 1
ATOM 3808 C C . PRO A 1 535 ? -20.142 -4.791 47.636 1.00 93.75 535 PRO A C 1
ATOM 3810 O O . PRO A 1 535 ? -19.304 -3.968 48.000 1.00 93.75 535 PRO A O 1
ATOM 3813 N N . LEU A 1 536 ? -20.122 -5.335 46.418 1.00 97.31 536 LEU A N 1
ATOM 3814 C CA . LEU A 1 536 ? -19.115 -5.046 45.391 1.00 97.31 536 LEU A CA 1
ATOM 3815 C C . LEU A 1 536 ? -19.773 -4.401 44.171 1.00 97.31 536 LEU A C 1
ATOM 3817 O O . LEU A 1 536 ? -20.692 -4.975 43.589 1.00 97.31 536 LEU A O 1
ATOM 3821 N N . LYS A 1 537 ? -19.297 -3.222 43.764 1.00 98.19 537 LYS A N 1
ATOM 3822 C CA . LYS A 1 537 ? -19.770 -2.545 42.549 1.00 98.19 537 LYS A CA 1
ATOM 3823 C C . LYS A 1 537 ? -19.218 -3.252 41.312 1.00 98.19 537 LYS A C 1
ATOM 3825 O O . LYS A 1 537 ? -18.007 -3.379 41.191 1.00 98.19 537 LYS A O 1
ATOM 3830 N N . LEU A 1 538 ? -20.097 -3.648 40.394 1.00 98.56 538 LEU A N 1
ATOM 3831 C CA . LEU A 1 538 ? -19.711 -4.214 39.093 1.00 98.56 538 LEU A CA 1
ATOM 3832 C C . LEU A 1 538 ? -19.967 -3.247 37.942 1.00 98.56 538 LEU A C 1
ATOM 3834 O O . LEU A 1 538 ? -19.223 -3.242 36.965 1.00 98.56 538 LEU A O 1
ATOM 3838 N N . VAL A 1 539 ? -21.009 -2.417 38.055 1.00 98.75 539 VAL A N 1
ATOM 3839 C CA . VAL A 1 539 ? -21.338 -1.423 37.031 1.00 98.75 539 VAL A CA 1
ATOM 3840 C C . VAL A 1 539 ? -21.540 -0.057 37.667 1.00 98.75 539 VAL A C 1
ATOM 3842 O O . VAL A 1 539 ? -22.372 0.109 38.561 1.00 98.75 539 VAL A O 1
ATOM 3845 N N . GLY A 1 540 ? -20.784 0.927 37.187 1.00 98.31 540 GLY A N 1
ATOM 3846 C CA . GLY A 1 540 ? -21.093 2.343 37.339 1.00 98.31 540 GLY A CA 1
ATOM 3847 C C . GLY A 1 540 ? -21.830 2.862 36.115 1.00 98.31 540 GLY A C 1
ATOM 3848 O O . GLY A 1 540 ? -21.403 2.567 35.004 1.00 98.31 540 GLY A O 1
ATOM 3849 N N . SER A 1 541 ? -22.922 3.607 36.292 1.00 95.88 541 SER A N 1
ATOM 3850 C CA . SER A 1 541 ? -23.698 4.127 35.158 1.00 95.88 541 SER A CA 1
ATOM 3851 C C . SER A 1 541 ? -24.179 5.564 35.368 1.00 95.88 541 SER A C 1
ATOM 3853 O O . SER A 1 541 ? -24.651 5.926 36.447 1.00 95.88 541 SER A O 1
ATOM 3855 N N . GLY A 1 542 ? -24.151 6.362 34.296 1.00 95.00 542 GLY A N 1
ATOM 3856 C CA . GLY A 1 542 ? -24.797 7.675 34.209 1.00 95.00 542 GLY A CA 1
ATOM 3857 C C . GLY A 1 542 ? -26.334 7.629 34.188 1.00 95.00 542 GLY A C 1
ATOM 3858 O O . GLY A 1 542 ? -26.980 8.677 34.132 1.00 95.00 542 GLY A O 1
ATOM 3859 N N . GLY A 1 543 ? -26.939 6.439 34.264 1.00 94.81 543 GLY A N 1
ATOM 3860 C CA . GLY A 1 543 ? -28.383 6.218 34.233 1.00 94.81 543 GLY A CA 1
ATOM 3861 C C . GLY A 1 543 ? -28.855 5.593 32.920 1.00 94.81 543 GLY A C 1
ATOM 3862 O O . GLY A 1 543 ? -28.077 5.001 32.176 1.00 94.81 543 GLY A O 1
ATOM 3863 N N . GLY A 1 544 ? -30.155 5.695 32.655 1.00 96.00 544 GLY A N 1
ATOM 3864 C CA . GLY A 1 544 ? -30.782 5.176 31.438 1.00 96.00 544 GLY A CA 1
ATOM 3865 C C . GLY A 1 544 ? -31.756 4.029 31.695 1.00 96.00 544 GLY A C 1
ATOM 3866 O O . GLY A 1 544 ? -31.970 3.601 32.831 1.00 96.00 544 GLY A O 1
ATOM 3867 N N . ALA A 1 545 ? -32.395 3.571 30.618 1.00 96.38 545 ALA A N 1
ATOM 3868 C CA . ALA A 1 545 ? -33.442 2.547 30.655 1.00 96.38 545 ALA A CA 1
ATOM 3869 C C . ALA A 1 545 ? -32.905 1.106 30.569 1.00 96.38 545 ALA A C 1
ATOM 3871 O O . ALA A 1 545 ? -33.686 0.157 30.650 1.00 96.38 545 ALA A O 1
ATOM 3872 N N . GLY A 1 546 ? -31.598 0.936 30.363 1.00 96.50 546 GLY A N 1
ATOM 3873 C CA . GLY A 1 546 ? -30.971 -0.372 30.236 1.00 96.50 546 GLY A CA 1
ATOM 3874 C C . GLY A 1 546 ? -30.925 -1.151 31.548 1.00 96.50 546 GLY A C 1
ATOM 3875 O O . GLY A 1 546 ? -31.004 -0.587 32.642 1.00 96.50 546 GLY A O 1
ATOM 3876 N N . GLN A 1 547 ? -30.806 -2.469 31.425 1.00 97.19 547 GLN A N 1
ATOM 3877 C CA . GLN A 1 547 ? -30.839 -3.398 32.552 1.00 97.19 547 GLN A CA 1
ATOM 3878 C C . GLN A 1 547 ? -29.638 -4.336 32.520 1.00 97.19 547 GLN A C 1
ATOM 3880 O O . GLN A 1 547 ? -29.143 -4.692 31.449 1.00 97.19 547 GLN A O 1
ATOM 3885 N N . PHE A 1 548 ? -29.213 -4.756 33.711 1.00 98.62 548 PHE A N 1
ATOM 3886 C CA . PHE A 1 548 ? -28.213 -5.798 33.886 1.00 98.62 548 PHE A CA 1
ATOM 3887 C C . PHE A 1 548 ? -28.815 -6.996 34.615 1.00 98.62 548 PHE A C 1
ATOM 3889 O O . PHE A 1 548 ? -29.515 -6.839 35.618 1.00 98.62 548 PHE A O 1
ATOM 3896 N N . THR A 1 549 ? -28.508 -8.198 34.139 1.00 98.31 549 THR A N 1
ATOM 3897 C CA . THR A 1 549 ? -28.833 -9.458 34.815 1.00 98.31 549 THR A CA 1
ATOM 3898 C C . THR A 1 549 ? -27.565 -10.208 35.180 1.00 98.31 549 THR A C 1
ATOM 3900 O O . THR A 1 549 ? -26.554 -10.104 34.496 1.00 98.31 549 THR A O 1
ATOM 3903 N N . LEU A 1 550 ? -27.609 -10.997 36.250 1.00 98.25 550 LEU A N 1
ATOM 3904 C CA . LEU A 1 550 ? -26.513 -11.886 36.629 1.00 98.25 550 LEU A CA 1
ATOM 3905 C C . LEU A 1 550 ? -26.772 -13.281 36.070 1.00 98.25 550 LEU A C 1
ATOM 3907 O O . LEU A 1 550 ? -27.817 -13.873 36.353 1.00 98.25 550 LEU A O 1
ATOM 3911 N N . TYR A 1 551 ? -25.820 -13.819 35.314 1.00 96.94 551 TYR A N 1
ATOM 3912 C CA . TYR A 1 551 ? -25.884 -15.196 34.838 1.00 96.94 551 TYR A CA 1
ATOM 3913 C C . TYR A 1 551 ? -25.970 -16.154 36.037 1.00 96.94 551 TYR A C 1
ATOM 3915 O O . TYR A 1 551 ? -25.190 -16.055 36.980 1.00 96.94 551 TYR A O 1
ATOM 3923 N N . GLY A 1 552 ? -26.949 -17.063 36.030 1.00 94.00 552 GLY A N 1
ATOM 3924 C CA . GLY A 1 552 ? -27.226 -17.962 37.163 1.00 94.00 552 GLY A CA 1
ATOM 3925 C C . GLY A 1 552 ? -27.945 -17.307 38.358 1.00 94.00 552 GLY A C 1
ATOM 3926 O O . GLY A 1 552 ? -28.290 -17.990 39.323 1.00 94.00 552 GLY A O 1
ATOM 3927 N N . GLY A 1 553 ? -28.214 -15.999 38.305 1.00 94.06 553 GLY A N 1
ATOM 3928 C CA . GLY A 1 553 ? -29.003 -15.247 39.287 1.00 94.06 553 GLY A CA 1
ATOM 3929 C C . GLY A 1 553 ? -28.301 -14.936 40.613 1.00 94.06 553 GLY A C 1
ATOM 3930 O O . GLY A 1 553 ? -28.755 -14.053 41.338 1.00 94.06 553 GLY A O 1
ATOM 3931 N N . HIS A 1 554 ? -27.200 -15.616 40.932 1.00 92.75 554 HIS A N 1
ATOM 3932 C CA . HIS A 1 554 ? -26.432 -15.405 42.155 1.00 92.75 554 HIS A CA 1
ATOM 3933 C C . HIS A 1 554 ? -24.969 -15.839 42.003 1.00 92.75 554 HIS A C 1
ATOM 3935 O O . HIS A 1 554 ? -24.637 -16.631 41.125 1.00 92.75 554 HIS A O 1
ATOM 3941 N N . VAL A 1 555 ? -24.118 -15.337 42.898 1.00 93.62 555 VAL A N 1
ATOM 3942 C CA . VAL A 1 555 ? -22.746 -15.802 43.136 1.00 93.62 555 VAL A CA 1
ATOM 3943 C C . VAL A 1 555 ? -22.671 -16.289 44.581 1.00 93.62 555 VAL A C 1
ATOM 3945 O O . VAL A 1 555 ? -23.027 -15.552 45.503 1.00 93.62 555 VAL A O 1
ATOM 3948 N N . ASP A 1 556 ? -22.226 -17.526 44.785 1.00 89.75 556 ASP A N 1
ATOM 3949 C CA . ASP A 1 556 ? -21.972 -18.074 46.119 1.00 89.75 556 ASP A CA 1
ATOM 3950 C C . ASP A 1 556 ? -20.489 -17.889 46.469 1.00 89.75 556 ASP A C 1
ATOM 3952 O O . ASP A 1 556 ? -19.616 -18.368 45.749 1.00 89.75 556 ASP A O 1
ATOM 3956 N N . ALA A 1 557 ? -20.211 -17.202 47.581 1.00 86.94 557 ALA A N 1
ATOM 3957 C CA . ALA A 1 557 ? -18.858 -16.922 48.062 1.00 86.94 557 ALA A CA 1
ATOM 3958 C C . ALA A 1 557 ? -18.747 -17.266 49.557 1.00 86.94 557 ALA A C 1
ATOM 3960 O O . ALA A 1 557 ? -19.146 -16.506 50.448 1.00 86.94 557 ALA A O 1
ATOM 3961 N N . GLY A 1 558 ? -18.240 -18.467 49.845 1.00 83.56 558 GLY A N 1
ATOM 3962 C CA . GLY A 1 558 ? -18.214 -19.027 51.195 1.00 83.56 558 GLY A CA 1
ATOM 3963 C C . GLY A 1 558 ? -19.623 -19.251 51.759 1.00 83.56 558 GLY A C 1
ATOM 3964 O O . GLY A 1 558 ? -20.428 -19.972 51.179 1.00 83.56 558 GLY A O 1
ATOM 3965 N N . ALA A 1 559 ? -19.921 -18.647 52.913 1.00 83.06 559 ALA A N 1
ATOM 3966 C CA . ALA A 1 559 ? -21.218 -18.774 53.585 1.00 83.06 559 ALA A CA 1
ATOM 3967 C C . ALA A 1 559 ? -22.284 -17.795 53.064 1.00 83.06 559 ALA A C 1
ATOM 3969 O O . ALA A 1 559 ? -23.412 -17.809 53.557 1.00 83.06 559 ALA A O 1
ATOM 3970 N N . PHE A 1 560 ? -21.947 -16.928 52.110 1.00 88.06 560 PHE A N 1
ATOM 3971 C CA . PHE A 1 560 ? -22.819 -15.852 51.649 1.00 88.06 560 PHE A CA 1
ATOM 3972 C C . PHE A 1 560 ? -23.257 -16.056 50.206 1.00 88.06 560 PHE A C 1
ATOM 3974 O O . PHE A 1 560 ? -22.466 -16.445 49.347 1.00 88.06 560 PHE A O 1
ATOM 3981 N N . ARG A 1 561 ? -24.529 -15.744 49.955 1.00 92.38 561 ARG A N 1
ATOM 3982 C CA . ARG A 1 561 ? -25.096 -15.674 48.614 1.00 92.38 561 ARG A CA 1
ATOM 3983 C C . ARG A 1 561 ? -25.264 -14.219 48.212 1.00 92.38 561 ARG A C 1
ATOM 3985 O O . ARG A 1 561 ? -25.926 -13.448 48.914 1.00 92.38 561 ARG A O 1
ATOM 3992 N N . TYR A 1 562 ? -24.704 -13.867 47.065 1.00 94.81 562 TYR A N 1
ATOM 3993 C CA . TYR A 1 562 ? -24.780 -12.539 46.476 1.00 94.81 562 TYR A CA 1
ATOM 3994 C C . TYR A 1 562 ? -25.700 -12.548 45.264 1.00 94.81 562 TYR A C 1
ATOM 3996 O O . TYR A 1 562 ? -25.624 -13.452 44.438 1.00 94.81 562 TYR A O 1
ATOM 4004 N N . ALA A 1 563 ? -26.547 -11.532 45.139 1.00 95.75 563 ALA A N 1
ATOM 4005 C CA . ALA A 1 563 ? -27.322 -11.284 43.929 1.00 95.75 563 ALA A CA 1
ATOM 4006 C C . ALA A 1 563 ? -27.017 -9.884 43.399 1.00 95.75 563 ALA A C 1
ATOM 4008 O O . ALA A 1 563 ? -26.522 -9.019 44.129 1.00 95.75 563 ALA A O 1
ATOM 4009 N N . LEU A 1 564 ? -27.325 -9.658 42.125 1.00 97.81 564 LEU A N 1
ATOM 4010 C CA . LEU A 1 564 ? -27.178 -8.344 41.522 1.00 97.81 564 LEU A CA 1
ATOM 4011 C C . LEU A 1 564 ? -28.326 -7.435 41.971 1.00 97.81 564 LEU A C 1
ATOM 4013 O O . LEU A 1 564 ? -29.500 -7.764 41.814 1.00 97.81 564 LEU A O 1
ATOM 4017 N N . THR A 1 565 ? -27.976 -6.285 42.532 1.00 95.88 565 THR A N 1
ATOM 4018 C CA . THR A 1 565 ? -28.918 -5.288 43.041 1.00 95.88 565 THR A CA 1
ATOM 4019 C C . THR A 1 565 ? -28.590 -3.923 42.457 1.00 95.88 565 THR A C 1
ATOM 4021 O O . THR A 1 565 ? -27.422 -3.542 42.356 1.00 95.88 565 THR A O 1
ATOM 4024 N N . ARG A 1 566 ? -29.626 -3.176 42.070 1.00 95.56 566 ARG A N 1
ATOM 4025 C CA . ARG A 1 566 ? -29.486 -1.805 41.577 1.00 95.56 566 ARG A CA 1
ATOM 4026 C C . ARG A 1 566 ? -29.596 -0.828 42.743 1.00 95.56 566 ARG A C 1
ATOM 4028 O O . ARG A 1 566 ? -30.582 -0.860 43.477 1.00 95.56 566 ARG A O 1
ATOM 4035 N N . GLN A 1 567 ? -28.607 0.046 42.900 1.00 95.25 567 GLN A N 1
ATOM 4036 C CA . GLN A 1 567 ? -28.579 1.097 43.919 1.00 95.25 567 GLN A CA 1
ATOM 4037 C C . GLN A 1 567 ? -28.365 2.446 43.229 1.00 95.25 567 GLN A C 1
ATOM 4039 O O . GLN A 1 567 ? -27.296 2.724 42.691 1.00 95.25 567 GLN A O 1
ATOM 4044 N N . GLY A 1 568 ? -29.406 3.281 43.190 1.00 94.75 568 GLY A N 1
ATOM 4045 C CA . GLY A 1 568 ? -29.403 4.461 42.323 1.00 94.75 568 GLY A CA 1
ATOM 4046 C C . GLY A 1 568 ? -29.281 4.046 40.853 1.00 94.75 568 GLY A C 1
ATOM 4047 O O . GLY A 1 568 ? -30.132 3.309 40.352 1.00 94.75 568 GLY A O 1
ATOM 4048 N N . ASN A 1 569 ? -28.224 4.500 40.179 1.00 95.44 569 ASN A N 1
ATOM 4049 C CA . ASN A 1 569 ? -27.913 4.109 38.798 1.00 95.44 569 ASN A CA 1
ATOM 4050 C C . ASN A 1 569 ? -26.926 2.938 38.700 1.00 95.44 569 ASN A C 1
ATOM 4052 O O . ASN A 1 569 ? -26.777 2.354 37.630 1.00 95.44 569 ASN A O 1
ATOM 4056 N N . ASP A 1 570 ? -26.280 2.583 39.805 1.00 97.81 570 ASP A N 1
ATOM 4057 C CA . ASP A 1 570 ? -25.183 1.628 39.845 1.00 97.81 570 ASP A CA 1
ATOM 4058 C C . ASP A 1 570 ? -25.673 0.211 40.164 1.00 97.81 570 ASP A C 1
ATOM 4060 O O . ASP A 1 570 ? -26.752 0.015 40.736 1.00 97.81 570 ASP A O 1
ATOM 4064 N N . TRP A 1 571 ? -24.852 -0.787 39.834 1.00 98.25 571 TRP A N 1
ATOM 4065 C CA . TRP A 1 571 ? -25.158 -2.196 40.068 1.00 98.25 571 TRP A CA 1
ATOM 4066 C C . TRP A 1 571 ? -24.091 -2.865 40.923 1.00 98.25 571 TRP A C 1
ATOM 4068 O O . TRP A 1 571 ? -22.892 -2.803 40.628 1.00 98.25 571 TRP A O 1
ATOM 4078 N N . TYR A 1 572 ? -24.556 -3.532 41.975 1.00 98.12 572 TYR A N 1
ATOM 4079 C CA . TYR A 1 572 ? -23.729 -4.160 42.992 1.00 98.12 572 TYR A CA 1
ATOM 4080 C C . TYR A 1 572 ? -24.076 -5.635 43.140 1.00 98.12 572 TYR A C 1
ATOM 4082 O O . TYR A 1 572 ? -25.255 -5.995 43.177 1.00 98.12 572 TYR A O 1
ATOM 4090 N N . LEU A 1 573 ? -23.065 -6.477 43.343 1.00 97.25 573 LEU A N 1
ATOM 4091 C CA . LEU A 1 573 ? -23.262 -7.729 44.061 1.00 97.25 573 LEU A CA 1
ATOM 4092 C C . LEU A 1 573 ? -23.486 -7.393 45.530 1.00 97.25 573 LEU A C 1
ATOM 4094 O O . LEU A 1 573 ? -22.590 -6.875 46.189 1.00 97.25 573 LEU A O 1
ATOM 4098 N N . ALA A 1 574 ? -24.677 -7.691 46.041 1.00 95.00 574 ALA A N 1
ATOM 4099 C CA . ALA A 1 574 ? -25.024 -7.499 47.443 1.00 95.00 574 ALA A CA 1
ATOM 4100 C C . ALA A 1 574 ? -25.503 -8.812 48.063 1.00 95.00 574 ALA A C 1
ATOM 4102 O O . ALA A 1 574 ? -26.149 -9.634 47.404 1.00 95.00 574 ALA A O 1
ATOM 4103 N N . GLN A 1 575 ? -25.182 -9.004 49.340 1.00 91.12 575 GLN A N 1
ATOM 4104 C CA . GLN A 1 575 ? -25.599 -10.178 50.092 1.00 91.12 575 GLN A CA 1
ATOM 4105 C C . GLN A 1 575 ? -27.132 -10.225 50.175 1.00 91.12 575 GLN A C 1
ATOM 4107 O O . GLN A 1 575 ? -27.771 -9.281 50.635 1.00 91.12 575 GLN A O 1
ATOM 4112 N N . THR A 1 576 ? -27.721 -11.346 49.764 1.00 86.94 576 THR A N 1
ATOM 4113 C CA . THR A 1 576 ? -29.175 -11.591 49.853 1.00 86.94 576 THR A CA 1
ATOM 4114 C C . THR A 1 576 ? -29.538 -12.667 50.872 1.00 86.94 576 THR A C 1
ATOM 4116 O O . THR A 1 576 ? -30.709 -12.845 51.197 1.00 86.94 576 THR A O 1
ATOM 4119 N N . GLY A 1 577 ? -28.542 -13.361 51.423 1.00 76.31 577 GLY A N 1
ATOM 4120 C CA . GLY A 1 577 ? -28.729 -14.372 52.454 1.00 76.31 577 GLY A CA 1
ATOM 4121 C C . GLY A 1 577 ? -27.446 -15.142 52.749 1.00 76.31 577 GLY A C 1
ATOM 4122 O O . GLY A 1 577 ? -26.374 -14.827 52.225 1.00 76.31 577 GLY A O 1
ATOM 4123 N N . GLN A 1 578 ? -27.565 -16.154 53.605 1.00 66.88 578 GLN A N 1
ATOM 4124 C CA . GLN A 1 578 ? -26.515 -17.147 53.818 1.00 66.88 578 GLN A CA 1
ATOM 4125 C C . GLN A 1 578 ? -26.783 -18.381 52.952 1.00 66.88 578 GLN A C 1
ATOM 4127 O O . GLN A 1 578 ? -27.936 -18.771 52.759 1.00 66.88 578 GLN A O 1
ATOM 4132 N N . VAL A 1 579 ? -25.723 -18.998 52.437 1.00 64.56 579 VAL A N 1
ATOM 4133 C CA . VAL A 1 579 ? -25.808 -20.297 51.769 1.00 64.56 579 VAL A CA 1
ATOM 4134 C C . VAL A 1 579 ? -26.161 -21.324 52.842 1.00 64.56 579 VAL A C 1
ATOM 4136 O O . VAL A 1 579 ? -25.446 -21.465 53.834 1.00 64.56 579 VAL A O 1
ATOM 4139 N N . VAL A 1 580 ? -27.290 -22.018 52.684 1.00 59.25 580 VAL A N 1
ATOM 4140 C CA . VAL A 1 580 ? -27.674 -23.088 53.614 1.00 59.25 580 VAL A CA 1
ATOM 4141 C C . VAL A 1 580 ? -26.596 -24.174 53.531 1.00 59.25 580 VAL A C 1
ATOM 4143 O O . VAL A 1 580 ? -26.336 -24.654 52.424 1.00 59.25 580 VAL A O 1
ATOM 4146 N N . PRO A 1 581 ? -25.956 -24.574 54.649 1.00 54.31 581 PRO A N 1
ATOM 4147 C CA . PRO A 1 581 ? -24.957 -25.631 54.618 1.00 54.31 581 PRO A CA 1
ATOM 4148 C C . PRO A 1 581 ? -25.568 -26.881 53.987 1.00 54.31 581 PRO A C 1
ATOM 4150 O O . PRO A 1 581 ? -26.665 -27.290 54.378 1.00 54.31 581 PRO A O 1
ATOM 4153 N N . MET A 1 582 ? -24.869 -27.511 53.038 1.00 49.12 582 MET A N 1
ATOM 4154 C CA . MET A 1 582 ? -25.221 -28.878 52.660 1.00 49.12 582 MET A CA 1
ATOM 4155 C C . MET A 1 582 ? -25.218 -29.712 53.943 1.00 49.12 582 MET A C 1
ATOM 4157 O O . MET A 1 582 ? -24.188 -29.808 54.611 1.00 49.12 582 MET A O 1
ATOM 4161 N N . GLN A 1 583 ? -26.365 -30.296 54.309 1.00 42.97 583 GLN A N 1
ATOM 4162 C CA . GLN A 1 583 ? -26.375 -31.346 55.320 1.00 42.97 583 GLN A CA 1
ATOM 4163 C C . GLN A 1 583 ? -25.426 -32.429 54.821 1.00 42.97 583 GLN A C 1
ATOM 4165 O O . GLN A 1 583 ? -25.651 -33.030 53.770 1.00 42.97 583 GLN A O 1
ATOM 4170 N N . THR A 1 584 ? -24.348 -32.665 55.560 1.00 41.16 584 THR A N 1
ATOM 4171 C CA . THR A 1 584 ? -23.546 -33.865 55.398 1.00 41.16 584 THR A CA 1
ATOM 4172 C C . THR A 1 584 ? -24.469 -35.052 55.646 1.00 41.16 584 THR A C 1
ATOM 4174 O O . THR A 1 584 ? -24.751 -35.419 56.785 1.00 41.16 584 THR A O 1
ATOM 4177 N N . LEU A 1 585 ? -24.963 -35.669 54.572 1.00 43.31 585 LEU A N 1
ATOM 4178 C CA . LEU A 1 585 ? -25.432 -37.045 54.624 1.00 43.31 585 LEU A CA 1
ATOM 4179 C C . LEU A 1 585 ? -24.199 -37.886 54.941 1.00 43.31 585 LEU A C 1
ATOM 4181 O O . LEU A 1 585 ? -23.484 -38.317 54.044 1.00 43.31 585 LEU A O 1
ATOM 4185 N N . VAL A 1 586 ? -23.907 -38.057 56.228 1.00 47.19 586 VAL A N 1
ATOM 4186 C CA . VAL A 1 586 ? -23.010 -39.108 56.697 1.00 47.19 586 VAL A CA 1
ATOM 4187 C C . VAL A 1 586 ? -23.740 -40.412 56.371 1.00 47.19 586 VAL A C 1
ATOM 4189 O O . VAL A 1 586 ? -24.782 -40.669 56.980 1.00 47.19 586 VAL A O 1
ATOM 4192 N N . PRO A 1 587 ? -23.291 -41.239 55.409 1.00 48.84 587 PRO A N 1
ATOM 4193 C CA . PRO A 1 587 ? -23.883 -42.554 55.254 1.00 48.84 587 PRO A CA 1
ATOM 4194 C C . PRO A 1 587 ? -23.565 -43.310 56.542 1.00 48.84 587 PRO A C 1
ATOM 4196 O O . PRO A 1 587 ? -22.400 -43.418 56.934 1.00 48.84 587 PRO A O 1
ATOM 4199 N N . SER A 1 588 ? -24.583 -43.824 57.229 1.00 48.78 588 SER A N 1
ATOM 4200 C CA . SER A 1 588 ? -24.357 -44.783 58.301 1.00 48.78 588 SER A CA 1
ATOM 4201 C C . SER A 1 588 ? -23.656 -45.996 57.692 1.00 48.78 588 SER A C 1
ATOM 4203 O O . SER A 1 588 ? -24.268 -46.760 56.944 1.00 48.78 588 SER A O 1
ATOM 4205 N N . LEU A 1 589 ? -22.372 -46.179 57.996 1.00 49.19 589 LEU A N 1
ATOM 4206 C CA . LEU A 1 589 ? -21.669 -47.435 57.750 1.00 49.19 589 LEU A CA 1
ATOM 4207 C C . LEU A 1 589 ? -22.279 -48.516 58.654 1.00 49.19 589 LEU A C 1
ATOM 4209 O O . LEU A 1 589 ? -21.767 -48.818 59.729 1.00 49.19 589 LEU A O 1
ATOM 4213 N N . GLN A 1 590 ? -23.391 -49.110 58.224 1.00 48.81 590 GLN A N 1
ATOM 4214 C CA . GLN A 1 590 ? -23.816 -50.406 58.733 1.00 48.81 590 GLN A CA 1
ATOM 4215 C C . GLN A 1 590 ? -22.927 -51.469 58.090 1.00 48.81 590 GLN A C 1
ATOM 4217 O O . GLN A 1 590 ? -22.986 -51.709 56.887 1.00 48.81 590 GLN A O 1
ATOM 4222 N N . LYS A 1 591 ? -22.083 -52.102 58.910 1.00 49.75 591 LYS A N 1
ATOM 4223 C CA . LYS A 1 591 ? -21.315 -53.293 58.537 1.00 49.75 591 LYS A CA 1
ATOM 4224 C C . LYS A 1 591 ? -22.296 -54.377 58.052 1.00 49.75 591 LYS A C 1
ATOM 4226 O O . LYS A 1 591 ? -23.115 -54.815 58.861 1.00 49.75 591 LYS A O 1
ATOM 4231 N N . PRO A 1 592 ? -22.235 -54.832 56.787 1.00 48.94 592 PRO A N 1
ATOM 4232 C CA . PRO A 1 592 ? -23.114 -55.895 56.315 1.00 48.94 592 PRO A CA 1
ATOM 4233 C C . PRO A 1 592 ? -22.833 -57.196 57.075 1.00 48.94 592 PRO A C 1
ATOM 4235 O O . PRO A 1 592 ? -21.677 -57.604 57.224 1.00 48.94 592 PRO A O 1
ATOM 4238 N N . ALA A 1 593 ? -23.889 -57.845 57.565 1.00 49.28 593 ALA A N 1
ATOM 4239 C CA . ALA A 1 593 ? -23.818 -59.204 58.086 1.00 49.28 593 ALA A CA 1
ATOM 4240 C C . ALA A 1 593 ? -23.636 -60.187 56.920 1.00 49.28 593 ALA A C 1
ATOM 4242 O O . ALA A 1 593 ? -24.312 -60.066 55.902 1.00 49.28 593 ALA A O 1
ATOM 4243 N N . ILE A 1 594 ? -22.726 -61.151 57.075 1.00 43.09 594 ILE A N 1
ATOM 4244 C CA . ILE A 1 594 ? -22.465 -62.222 56.103 1.00 43.09 594 ILE A CA 1
ATOM 4245 C C . ILE A 1 594 ? -23.642 -63.212 56.143 1.00 43.09 594 ILE A C 1
ATOM 4247 O O . ILE A 1 594 ? -23.847 -63.826 57.192 1.00 43.09 594 ILE A O 1
ATOM 4251 N N . PRO A 1 595 ? -24.397 -63.424 55.049 1.00 42.31 595 PRO A N 1
ATOM 4252 C CA . PRO A 1 595 ? -25.382 -64.496 54.980 1.00 42.31 595 PRO A CA 1
ATOM 4253 C C . PRO A 1 595 ? -24.704 -65.823 54.614 1.00 42.31 595 PRO A C 1
ATOM 4255 O O . PRO A 1 595 ? -23.930 -65.908 53.661 1.00 42.31 595 PRO A O 1
ATOM 4258 N N . THR A 1 596 ? -25.004 -66.863 55.386 1.00 51.09 596 THR A N 1
ATOM 4259 C CA . THR A 1 596 ? -24.579 -68.254 55.186 1.00 51.09 596 THR A CA 1
ATOM 4260 C C . THR A 1 596 ? -25.204 -68.863 53.923 1.00 51.09 596 THR A C 1
ATOM 4262 O O . THR A 1 596 ? -26.388 -68.675 53.652 1.00 51.09 596 THR A O 1
ATOM 4265 N N . LEU A 1 597 ? -24.410 -69.629 53.168 1.00 36.34 597 LEU A N 1
ATOM 4266 C CA . LEU A 1 597 ? -24.819 -70.329 51.944 1.00 36.34 597 LEU A CA 1
ATOM 4267 C C . LEU A 1 597 ? -25.720 -71.541 52.243 1.00 36.34 597 LEU A C 1
ATOM 4269 O O . LEU A 1 597 ? -25.344 -72.414 53.024 1.00 36.34 597 LEU A O 1
ATOM 4273 N N . LEU A 1 598 ? -26.853 -71.640 51.541 1.00 36.72 598 LEU A N 1
ATOM 4274 C CA . LEU A 1 598 ? -27.631 -72.872 51.371 1.00 36.72 598 LEU A CA 1
ATOM 4275 C C . LEU A 1 598 ? -27.715 -73.200 49.875 1.00 36.72 598 LEU A C 1
ATOM 4277 O O . LEU A 1 598 ? -28.018 -72.343 49.048 1.00 36.72 598 LEU A O 1
ATOM 4281 N N . ALA A 1 599 ? -27.349 -74.439 49.552 1.00 39.66 599 ALA A N 1
ATOM 4282 C CA . ALA A 1 599 ? -27.014 -74.915 48.217 1.00 39.66 599 ALA A CA 1
ATOM 4283 C C . ALA A 1 599 ? -28.216 -75.023 47.268 1.00 39.66 599 ALA A C 1
ATOM 4285 O O . ALA A 1 599 ? -29.321 -75.398 47.661 1.00 39.66 599 ALA A O 1
ATOM 4286 N N . SER A 1 600 ? -27.962 -74.804 45.979 1.00 37.25 600 SER A N 1
ATOM 4287 C CA . SER A 1 600 ? -28.717 -75.460 44.916 1.00 37.25 600 SER A CA 1
ATOM 4288 C C . SER A 1 600 ? -27.822 -75.775 43.728 1.00 37.25 600 SER A C 1
ATOM 4290 O O . SER A 1 600 ? -26.889 -75.047 43.391 1.00 37.25 600 SER A O 1
ATOM 4292 N N . ASN A 1 601 ? -28.113 -76.938 43.159 1.00 49.69 601 ASN A N 1
ATOM 4293 C CA . ASN A 1 601 ? -27.197 -77.785 42.424 1.00 49.69 601 ASN A CA 1
ATOM 4294 C C . ASN A 1 601 ? -27.563 -77.680 40.945 1.00 49.69 601 ASN A C 1
ATOM 4296 O O . ASN A 1 601 ? -28.530 -78.296 40.505 1.00 49.69 601 ASN A O 1
ATOM 4300 N N . VAL A 1 602 ? -26.792 -76.919 40.174 1.00 39.19 602 VAL A N 1
ATOM 4301 C CA . VAL A 1 602 ? -26.770 -77.042 38.714 1.00 39.19 602 VAL A CA 1
ATOM 4302 C C . VAL A 1 602 ? -25.310 -77.072 38.290 1.00 39.19 602 VAL A C 1
ATOM 4304 O O . VAL A 1 602 ? -24.552 -76.141 38.552 1.00 39.19 602 VAL A O 1
ATOM 4307 N N . ALA A 1 603 ? -24.906 -78.182 37.677 1.00 38.16 603 ALA A N 1
ATOM 4308 C CA . ALA A 1 603 ? -23.570 -78.360 37.138 1.00 38.16 603 ALA A CA 1
ATOM 4309 C C . ALA A 1 603 ? -23.424 -77.560 35.834 1.00 38.16 603 ALA A C 1
ATOM 4311 O O . ALA A 1 603 ? -24.117 -77.837 34.858 1.00 38.16 603 ALA A O 1
ATOM 4312 N N . MET A 1 604 ? -22.491 -76.607 35.806 1.00 39.00 604 MET A N 1
ATOM 4313 C CA . MET A 1 604 ? -21.898 -76.093 34.571 1.00 39.00 604 MET A CA 1
ATOM 4314 C C . MET A 1 604 ? -20.387 -76.322 34.622 1.00 39.00 604 MET A C 1
ATOM 4316 O O . MET A 1 604 ? -19.702 -75.926 35.562 1.00 39.00 604 MET A O 1
ATOM 4320 N N . THR A 1 605 ? -19.904 -77.040 33.616 1.00 42.69 605 THR A N 1
ATOM 4321 C CA . THR A 1 605 ? -18.507 -77.396 33.355 1.00 42.69 605 THR A CA 1
ATOM 4322 C C . THR A 1 605 ? -17.608 -76.165 33.126 1.00 42.69 605 THR A C 1
ATOM 4324 O O . THR A 1 605 ? -18.104 -75.106 32.743 1.00 42.69 605 THR A O 1
ATOM 4327 N N . PRO A 1 606 ? -16.285 -76.287 33.362 1.00 40.09 606 PRO A N 1
ATOM 4328 C CA . PRO A 1 606 ? -15.383 -75.167 33.646 1.00 40.09 606 PRO A CA 1
ATOM 4329 C C . PRO A 1 606 ? -15.079 -74.282 32.430 1.00 40.09 606 PRO A C 1
ATOM 4331 O O . PRO A 1 606 ? -14.707 -74.786 31.370 1.00 40.09 606 PRO A O 1
ATOM 4334 N N . LEU A 1 607 ? -15.124 -72.957 32.615 1.00 40.03 607 LEU A N 1
ATOM 4335 C CA . LEU A 1 607 ? -14.495 -72.003 31.698 1.00 40.03 607 LEU A CA 1
ATOM 4336 C C . LEU A 1 607 ? -12.985 -71.943 31.998 1.00 40.03 607 LEU A C 1
ATOM 4338 O O . LEU A 1 607 ? -12.567 -71.560 33.090 1.00 40.03 607 LEU A O 1
ATOM 4342 N N . ASN A 1 608 ? -12.180 -72.362 31.023 1.00 39.94 608 ASN A N 1
ATOM 4343 C CA . ASN A 1 608 ? -10.716 -72.362 31.052 1.00 39.94 608 ASN A CA 1
ATOM 4344 C C . ASN A 1 608 ? -10.151 -70.918 31.051 1.00 39.94 608 ASN A C 1
ATOM 4346 O O . ASN A 1 608 ? -10.685 -70.075 30.322 1.00 39.94 608 ASN A O 1
ATOM 4350 N N . PRO A 1 609 ? -9.079 -70.607 31.812 1.00 50.78 609 PRO A N 1
ATOM 4351 C CA . PRO A 1 609 ? -8.609 -69.248 32.029 1.00 50.78 609 PRO A CA 1
ATOM 4352 C C . PRO A 1 609 ? -7.471 -68.893 31.068 1.00 50.78 609 PRO A C 1
ATOM 4354 O O . PRO A 1 609 ? -6.407 -69.501 31.115 1.00 50.78 609 PRO A O 1
ATOM 4357 N N . ALA A 1 610 ? -7.666 -67.867 30.240 1.00 41.62 610 ALA A N 1
ATOM 4358 C CA . ALA A 1 610 ? -6.573 -67.060 29.694 1.00 41.62 610 ALA A CA 1
ATOM 4359 C C . ALA A 1 610 ? -7.125 -65.828 28.960 1.00 41.62 610 ALA A C 1
ATOM 4361 O O . ALA A 1 610 ? -7.411 -65.892 27.768 1.00 41.62 610 ALA A O 1
ATOM 4362 N N . MET A 1 611 ? -7.206 -64.680 29.637 1.00 41.72 611 MET A N 1
ATOM 4363 C CA . MET A 1 611 ? -7.142 -63.388 28.948 1.00 41.72 611 MET A CA 1
ATOM 4364 C C . MET A 1 611 ? -6.139 -62.470 29.645 1.00 41.72 611 MET A C 1
ATOM 4366 O O . MET A 1 611 ? -6.124 -62.322 30.864 1.00 41.72 611 MET A O 1
ATOM 4370 N N . LYS A 1 612 ? -5.237 -61.945 28.818 1.00 50.38 612 LYS A N 1
ATOM 4371 C CA . LYS A 1 612 ? -4.030 -61.187 29.149 1.00 50.38 612 LYS A CA 1
ATOM 4372 C C . LYS A 1 612 ? -4.393 -59.709 29.400 1.00 50.38 612 LYS A C 1
ATOM 4374 O O . LYS A 1 612 ? -5.332 -59.229 28.766 1.00 50.38 612 LYS A O 1
ATOM 4379 N N . PRO A 1 613 ? -3.667 -58.979 30.268 1.00 43.69 613 PRO A N 1
ATOM 4380 C CA . PRO A 1 613 ? -3.948 -57.572 30.566 1.00 43.69 613 PRO A CA 1
ATOM 4381 C C . PRO A 1 613 ? -4.011 -56.696 29.305 1.00 43.69 613 PRO A C 1
ATOM 4383 O O . PRO A 1 613 ? -3.088 -56.725 28.489 1.00 43.69 613 PRO A O 1
ATOM 4386 N N . GLN A 1 614 ? -5.077 -55.902 29.158 1.00 41.28 614 GLN A N 1
ATOM 4387 C CA . GLN A 1 614 ? -5.128 -54.812 28.180 1.00 41.28 614 GLN A CA 1
ATOM 4388 C C . GLN A 1 614 ? -4.246 -53.655 28.665 1.00 41.28 614 GLN A C 1
ATOM 4390 O O . GLN A 1 614 ? -4.374 -53.195 29.799 1.00 41.28 614 GLN A O 1
ATOM 4395 N N . ALA A 1 615 ? -3.331 -53.214 27.803 1.00 49.94 615 ALA A N 1
ATOM 4396 C CA . ALA A 1 615 ? -2.433 -52.096 28.057 1.00 49.94 615 ALA A CA 1
ATOM 4397 C C . ALA A 1 615 ? -3.136 -50.740 27.867 1.00 49.94 615 ALA A C 1
ATOM 4399 O O . ALA A 1 615 ? -4.010 -50.584 27.015 1.00 49.94 615 ALA A O 1
ATOM 4400 N N . ILE A 1 616 ? -2.698 -49.764 28.662 1.00 42.94 616 ILE A N 1
ATOM 4401 C CA . ILE A 1 616 ? -3.073 -48.345 28.625 1.00 42.94 616 ILE A CA 1
ATOM 4402 C C . ILE A 1 616 ? -2.593 -47.726 27.292 1.00 42.94 616 ILE A C 1
ATOM 4404 O O . ILE A 1 616 ? -1.432 -47.944 26.935 1.00 42.94 616 ILE A O 1
ATOM 4408 N N . PRO A 1 617 ? -3.409 -46.944 26.556 1.00 40.75 617 PRO A N 1
ATOM 4409 C CA . PRO A 1 617 ? -2.952 -46.261 25.344 1.00 40.75 617 PRO A CA 1
ATOM 4410 C C . PRO A 1 617 ? -1.897 -45.184 25.653 1.00 40.75 617 PRO A C 1
ATOM 4412 O O . PRO A 1 617 ? -2.145 -44.274 26.442 1.00 40.75 617 PRO A O 1
ATOM 4415 N N . GLN A 1 618 ? -0.726 -45.276 25.014 1.00 49.59 618 GLN A N 1
ATOM 4416 C CA . GLN A 1 618 ? 0.269 -44.198 24.929 1.00 49.59 618 GLN A CA 1
ATOM 4417 C C . GLN A 1 618 ? 0.015 -43.306 23.692 1.00 49.59 618 GLN A C 1
ATOM 4419 O O . GLN A 1 618 ? -0.641 -43.760 22.750 1.00 49.59 618 GLN A O 1
ATOM 4424 N N . PRO A 1 619 ? 0.538 -42.060 23.663 1.00 36.75 619 PRO A N 1
ATOM 4425 C CA . PRO A 1 619 ? 0.419 -41.154 22.520 1.00 36.75 619 PRO A CA 1
ATOM 4426 C C . PRO A 1 619 ? 1.008 -41.764 21.243 1.00 36.75 619 PRO A C 1
ATOM 4428 O O . PRO A 1 619 ? 2.111 -42.307 21.254 1.00 36.75 619 PRO A O 1
ATOM 4431 N N . ILE A 1 620 ? 0.276 -41.644 20.136 1.00 42.91 620 ILE A N 1
ATOM 4432 C CA . ILE A 1 620 ? 0.665 -42.171 18.826 1.00 42.91 620 ILE A CA 1
ATOM 4433 C C . ILE A 1 620 ? 1.602 -41.167 18.146 1.00 42.91 620 ILE A C 1
ATOM 4435 O O . ILE A 1 620 ? 1.188 -40.064 17.792 1.00 42.91 620 ILE A O 1
ATOM 4439 N N . THR A 1 621 ? 2.859 -41.551 17.942 1.00 39.44 621 THR A N 1
ATOM 4440 C CA . THR A 1 621 ? 3.735 -40.949 16.933 1.00 39.44 621 THR A CA 1
ATOM 4441 C C . THR A 1 621 ? 3.364 -41.535 15.570 1.00 39.44 621 THR A C 1
ATOM 4443 O O . THR A 1 621 ? 3.293 -42.750 15.403 1.00 39.44 621 THR A O 1
ATOM 4446 N N . SER A 1 622 ? 3.081 -40.677 14.588 1.00 41.62 622 SER A N 1
ATOM 4447 C CA . SER A 1 622 ? 2.810 -41.111 13.214 1.00 41.62 622 SER A CA 1
ATOM 4448 C C . SER A 1 622 ? 4.109 -41.521 12.517 1.00 41.62 622 SER A C 1
ATOM 4450 O O . SER A 1 622 ? 5.076 -40.762 12.479 1.00 41.62 622 SER A O 1
ATOM 4452 N N . ASN A 1 623 ? 4.108 -42.722 11.950 1.00 43.66 623 ASN A N 1
ATOM 4453 C CA . ASN A 1 623 ? 5.148 -43.325 11.131 1.00 43.66 623 ASN A CA 1
ATOM 4454 C C . ASN A 1 623 ? 4.581 -43.636 9.737 1.00 43.66 623 ASN A C 1
ATOM 4456 O O . ASN A 1 623 ? 4.218 -44.768 9.426 1.00 43.66 623 ASN A O 1
ATOM 4460 N N . VAL A 1 624 ? 4.539 -42.614 8.879 1.00 38.25 624 VAL A N 1
ATOM 4461 C CA . VAL A 1 624 ? 4.431 -42.800 7.426 1.00 38.25 624 VAL A CA 1
ATOM 4462 C C . VAL A 1 624 ? 5.844 -42.826 6.848 1.00 38.25 624 VAL A C 1
ATOM 4464 O O . VAL A 1 624 ? 6.626 -41.898 7.049 1.00 38.25 624 VAL A O 1
ATOM 4467 N N . ALA A 1 625 ? 6.182 -43.907 6.146 1.00 34.69 625 ALA A N 1
ATOM 4468 C CA . ALA A 1 625 ? 7.456 -44.059 5.458 1.00 34.69 625 ALA A CA 1
ATOM 4469 C C . ALA A 1 625 ? 7.518 -43.135 4.229 1.00 34.69 625 ALA A C 1
ATOM 4471 O O . ALA A 1 625 ? 6.738 -43.292 3.291 1.00 34.69 625 ALA A O 1
ATOM 4472 N N . MET A 1 626 ? 8.471 -42.202 4.227 1.00 36.22 626 MET A N 1
ATOM 4473 C CA . MET A 1 626 ? 8.926 -41.500 3.027 1.00 36.22 626 MET A CA 1
ATOM 4474 C C . MET A 1 626 ? 10.174 -42.198 2.484 1.00 36.22 626 MET A C 1
ATOM 4476 O O . MET A 1 626 ? 11.119 -42.477 3.222 1.00 36.22 626 MET A O 1
ATOM 4480 N N . THR A 1 627 ? 10.176 -42.481 1.187 1.00 37.91 627 THR A N 1
ATOM 4481 C CA . THR A 1 627 ? 11.331 -42.969 0.432 1.00 37.91 627 THR A CA 1
ATOM 4482 C C . THR A 1 627 ? 12.463 -41.927 0.487 1.00 37.91 627 THR A C 1
ATOM 4484 O O . THR A 1 627 ? 12.197 -40.746 0.259 1.00 37.91 627 THR A O 1
ATOM 4487 N N . PRO A 1 628 ? 13.716 -42.311 0.790 1.00 36.25 628 PRO A N 1
ATOM 4488 C CA . PRO A 1 628 ? 14.819 -41.365 0.944 1.00 36.25 628 PRO A CA 1
ATOM 4489 C C . PRO A 1 628 ? 15.257 -40.769 -0.400 1.00 36.25 628 PRO A C 1
ATOM 4491 O O . PRO A 1 628 ? 15.674 -41.490 -1.307 1.00 36.25 628 PRO A O 1
ATOM 4494 N N . LEU A 1 629 ? 15.223 -39.437 -0.504 1.00 35.06 629 LEU A N 1
ATOM 4495 C CA . LEU A 1 629 ? 15.997 -38.700 -1.498 1.00 35.06 629 LEU A CA 1
ATOM 4496 C C . LEU A 1 629 ? 17.458 -38.617 -1.013 1.00 35.06 629 LEU A C 1
ATOM 4498 O O . LEU A 1 629 ? 17.741 -38.228 0.117 1.00 35.06 629 LEU A O 1
ATOM 4502 N N . ASN A 1 630 ? 18.365 -39.033 -1.888 1.00 37.31 630 ASN A N 1
ATOM 4503 C CA . ASN A 1 630 ? 19.824 -39.059 -1.781 1.00 37.31 630 ASN A CA 1
ATOM 4504 C C . ASN A 1 630 ? 20.473 -37.811 -1.114 1.00 37.31 630 ASN A C 1
ATOM 4506 O O . ASN A 1 630 ? 20.372 -36.721 -1.680 1.00 37.31 630 ASN A O 1
ATOM 4510 N N . PRO A 1 631 ? 21.224 -37.940 0.003 1.00 38.22 631 PRO A N 1
ATOM 4511 C CA . PRO A 1 631 ? 22.060 -36.871 0.534 1.00 38.22 631 PRO A CA 1
ATOM 4512 C C . PRO A 1 631 ? 23.508 -37.042 0.056 1.00 38.22 631 PRO A C 1
ATOM 4514 O O . PRO A 1 631 ? 24.345 -37.653 0.718 1.00 38.22 631 PRO A O 1
ATOM 4517 N N . ALA A 1 632 ? 23.821 -36.450 -1.093 1.00 39.78 632 ALA A N 1
ATOM 4518 C CA . ALA A 1 632 ? 25.193 -36.169 -1.498 1.00 39.78 632 ALA A CA 1
ATOM 4519 C C . ALA A 1 632 ? 25.334 -34.675 -1.814 1.00 39.78 632 ALA A C 1
ATOM 4521 O O . ALA A 1 632 ? 25.524 -34.284 -2.959 1.00 39.78 632 ALA A O 1
ATOM 4522 N N . MET A 1 633 ? 25.245 -33.831 -0.783 1.00 32.34 633 MET A N 1
ATOM 4523 C CA . MET A 1 633 ? 25.821 -32.487 -0.812 1.00 32.34 633 MET A CA 1
ATOM 4524 C C . MET A 1 633 ? 26.567 -32.237 0.498 1.00 32.34 633 MET A C 1
ATOM 4526 O O . MET A 1 633 ? 26.036 -32.406 1.594 1.00 32.34 633 MET A O 1
ATOM 4530 N N . LYS A 1 634 ? 27.852 -31.910 0.356 1.00 39.53 634 LYS A N 1
ATOM 4531 C CA . LYS A 1 634 ? 28.787 -31.595 1.439 1.00 39.53 634 LYS A CA 1
ATOM 4532 C C . LYS A 1 634 ? 28.325 -30.301 2.137 1.00 39.53 634 LYS A C 1
ATOM 4534 O O . LYS A 1 634 ? 27.837 -29.418 1.432 1.00 39.53 634 LYS A O 1
ATOM 4539 N N . PRO A 1 635 ? 28.498 -30.142 3.462 1.00 33.53 635 PRO A N 1
ATOM 4540 C CA . PRO A 1 635 ? 28.140 -28.904 4.152 1.00 33.53 635 PRO A CA 1
ATOM 4541 C C . PRO A 1 635 ? 28.826 -27.697 3.497 1.00 33.53 635 PRO A C 1
ATOM 4543 O O . PRO A 1 635 ? 30.057 -27.635 3.457 1.00 33.53 635 PRO A O 1
ATOM 4546 N N . GLN A 1 636 ? 28.043 -26.754 2.969 1.00 35.50 636 GLN A N 1
ATOM 4547 C CA . GLN A 1 636 ? 28.551 -25.425 2.645 1.00 35.50 636 GLN A CA 1
ATOM 4548 C C . GLN A 1 636 ? 28.859 -24.707 3.960 1.00 35.50 636 GLN A C 1
ATOM 4550 O O . GLN A 1 636 ? 28.040 -24.676 4.878 1.00 35.50 636 GLN A O 1
ATOM 4555 N N . ALA A 1 637 ? 30.077 -24.181 4.056 1.00 35.84 637 ALA A N 1
ATOM 4556 C CA . ALA A 1 637 ? 30.517 -23.391 5.189 1.00 35.84 637 ALA A CA 1
ATOM 4557 C C . ALA A 1 637 ? 29.640 -22.140 5.331 1.00 35.84 637 ALA A C 1
ATOM 4559 O O . ALA A 1 637 ? 29.403 -21.423 4.360 1.00 35.84 637 ALA A O 1
ATOM 4560 N N . ILE A 1 638 ? 29.202 -21.875 6.558 1.00 33.91 638 ILE A N 1
ATOM 4561 C CA . ILE A 1 638 ? 28.649 -20.585 6.968 1.00 33.91 638 ILE A CA 1
ATOM 4562 C C . ILE A 1 638 ? 29.759 -19.544 6.746 1.00 33.91 638 ILE A C 1
ATOM 4564 O O . ILE A 1 638 ? 30.847 -19.730 7.305 1.00 33.91 638 ILE A O 1
ATOM 4568 N N . PRO A 1 639 ? 29.554 -18.473 5.958 1.00 30.12 639 PRO A N 1
ATOM 4569 C CA . PRO A 1 639 ? 30.517 -17.386 5.906 1.00 30.12 639 PRO A CA 1
ATOM 4570 C C . PRO A 1 639 ? 30.636 -16.784 7.308 1.00 30.12 639 PRO A C 1
ATOM 4572 O O . PRO A 1 639 ? 29.670 -16.252 7.854 1.00 30.12 639 PRO A O 1
ATOM 4575 N N . GLN A 1 640 ? 31.813 -16.906 7.919 1.00 35.00 640 GLN A N 1
ATOM 4576 C CA . GLN A 1 640 ? 32.151 -16.094 9.081 1.00 35.00 640 GLN A CA 1
ATOM 4577 C C . GLN A 1 640 ? 32.130 -14.613 8.668 1.00 35.00 640 GLN A C 1
ATOM 4579 O O . GLN A 1 640 ? 32.471 -14.310 7.519 1.00 35.00 640 GLN A O 1
ATOM 4584 N N . PRO A 1 641 ? 31.779 -13.682 9.574 1.00 30.00 641 PRO A N 1
ATOM 4585 C CA . PRO A 1 641 ? 31.974 -12.266 9.315 1.00 30.00 641 PRO A CA 1
ATOM 4586 C C . PRO A 1 641 ? 33.451 -12.057 8.996 1.00 30.00 641 PRO A C 1
ATOM 4588 O O . PRO A 1 641 ? 34.322 -12.368 9.811 1.00 30.00 641 PRO A O 1
ATOM 4591 N N . ILE A 1 642 ? 33.743 -11.559 7.799 1.00 32.06 642 ILE A N 1
ATOM 4592 C CA . ILE A 1 642 ? 35.098 -11.157 7.459 1.00 32.06 642 ILE A CA 1
ATOM 4593 C C . ILE A 1 642 ? 35.371 -9.920 8.312 1.00 32.06 642 ILE A C 1
ATOM 4595 O O . ILE A 1 642 ? 34.856 -8.837 8.039 1.00 32.06 642 ILE A O 1
ATOM 4599 N N . THR A 1 643 ? 36.168 -10.066 9.368 1.00 29.64 643 THR A N 1
ATOM 4600 C CA . THR A 1 643 ? 36.859 -8.924 9.958 1.00 29.64 643 THR A CA 1
ATOM 4601 C C . THR A 1 643 ? 37.786 -8.381 8.879 1.00 29.64 643 THR A C 1
ATOM 4603 O O . THR A 1 643 ? 38.862 -8.926 8.625 1.00 29.64 643 THR A O 1
ATOM 4606 N N . SER A 1 644 ? 37.334 -7.342 8.184 1.00 30.09 644 SER A N 1
ATOM 4607 C CA . SER A 1 644 ? 38.196 -6.512 7.358 1.00 30.09 644 SER A CA 1
ATOM 4608 C C . SER A 1 644 ? 39.279 -5.921 8.261 1.00 30.09 644 SER A C 1
ATOM 4610 O O . SER A 1 644 ? 39.030 -4.976 9.004 1.00 30.09 644 SER A O 1
ATOM 4612 N N . ASN A 1 645 ? 40.495 -6.458 8.165 1.00 33.84 645 ASN A N 1
ATOM 4613 C CA . ASN A 1 645 ? 41.712 -5.817 8.661 1.00 33.84 645 ASN A CA 1
ATOM 4614 C C . ASN A 1 645 ? 42.266 -4.819 7.629 1.00 33.84 645 ASN A C 1
ATOM 4616 O O . ASN A 1 645 ? 43.480 -4.677 7.481 1.00 33.84 645 ASN A O 1
ATOM 4620 N N . VAL A 1 646 ? 41.394 -4.113 6.903 1.00 30.70 646 VAL A N 1
ATOM 4621 C CA . VAL A 1 646 ? 41.801 -2.866 6.256 1.00 30.70 646 VAL A CA 1
ATOM 4622 C C . VAL A 1 646 ? 41.814 -1.807 7.347 1.00 30.70 646 VAL A C 1
ATOM 4624 O O . VAL A 1 646 ? 40.776 -1.474 7.916 1.00 30.70 646 VAL A O 1
ATOM 4627 N N . ALA A 1 647 ? 43.004 -1.306 7.670 1.00 27.86 647 ALA A N 1
ATOM 4628 C CA . ALA A 1 647 ? 43.148 -0.143 8.525 1.00 27.86 647 ALA A CA 1
ATOM 4629 C C . ALA A 1 647 ? 42.349 1.019 7.913 1.00 27.86 647 ALA A C 1
ATOM 4631 O O . ALA A 1 647 ? 42.753 1.593 6.903 1.00 27.86 647 ALA A O 1
ATOM 4632 N N . MET A 1 648 ? 41.212 1.359 8.523 1.00 27.11 648 MET A N 1
ATOM 4633 C CA . MET A 1 648 ? 40.581 2.653 8.311 1.00 27.11 648 MET A CA 1
ATOM 4634 C C . MET A 1 648 ? 41.508 3.701 8.922 1.00 27.11 648 MET A C 1
ATOM 4636 O O . MET A 1 648 ? 41.573 3.863 10.141 1.00 27.11 648 MET A O 1
ATOM 4640 N N . THR A 1 649 ? 42.259 4.403 8.080 1.00 37.47 649 THR A N 1
ATOM 4641 C CA . THR A 1 649 ? 42.795 5.707 8.458 1.00 37.47 649 THR A CA 1
ATOM 4642 C C . THR A 1 649 ? 41.610 6.615 8.808 1.00 37.47 649 THR A C 1
ATOM 4644 O O . THR A 1 649 ? 40.652 6.677 8.035 1.00 37.47 649 THR A O 1
ATOM 4647 N N . PRO A 1 650 ? 41.626 7.310 9.960 1.00 31.70 650 PRO A N 1
ATOM 4648 C CA . PRO A 1 650 ? 40.559 8.232 10.321 1.00 31.70 650 PRO A CA 1
ATOM 4649 C C . PRO A 1 650 ? 40.399 9.305 9.239 1.00 31.70 650 PRO A C 1
ATOM 4651 O O . PRO A 1 650 ? 41.342 10.043 8.946 1.00 31.70 650 PRO A O 1
ATOM 4654 N N . LEU A 1 651 ? 39.205 9.399 8.651 1.00 31.06 651 LEU A N 1
ATOM 4655 C CA . LEU A 1 651 ? 38.812 10.551 7.847 1.00 31.06 651 LEU A CA 1
ATOM 4656 C C . LEU A 1 651 ? 38.757 11.773 8.769 1.00 31.06 651 LEU A C 1
ATOM 4658 O O . LEU A 1 651 ? 37.928 11.871 9.671 1.00 31.06 651 LEU A O 1
ATOM 4662 N N . ASN A 1 652 ? 39.698 12.683 8.545 1.00 33.34 652 ASN A N 1
ATOM 4663 C CA . ASN A 1 652 ? 39.783 13.987 9.180 1.00 33.34 652 ASN A CA 1
ATOM 4664 C C . ASN A 1 652 ? 38.545 14.831 8.799 1.00 33.34 652 ASN A C 1
ATOM 4666 O O . ASN A 1 652 ? 38.339 15.074 7.606 1.00 33.34 652 ASN A O 1
ATOM 4670 N N . PRO A 1 653 ? 37.717 15.299 9.749 1.00 35.00 653 PRO A N 1
ATOM 4671 C CA . PRO A 1 653 ? 36.538 16.090 9.432 1.00 35.00 653 PRO A CA 1
ATOM 4672 C C . PRO A 1 653 ? 36.932 17.561 9.265 1.00 35.00 653 PRO A C 1
ATOM 4674 O O . PRO A 1 653 ? 36.896 18.333 10.218 1.00 35.00 653 PRO A O 1
ATOM 4677 N N . ALA A 1 654 ? 37.312 17.963 8.050 1.00 35.66 654 ALA A N 1
ATOM 4678 C CA . ALA A 1 654 ? 37.351 19.375 7.670 1.00 35.66 654 ALA A CA 1
ATOM 4679 C C . ALA A 1 654 ? 37.399 19.562 6.145 1.00 35.66 654 ALA A C 1
ATOM 4681 O O . ALA A 1 654 ? 38.472 19.727 5.570 1.00 35.66 654 ALA A O 1
ATOM 4682 N N . MET A 1 655 ? 36.238 19.644 5.491 1.00 28.34 655 MET A N 1
ATOM 4683 C CA . MET A 1 655 ? 36.116 20.395 4.237 1.00 28.34 655 MET A CA 1
ATOM 4684 C C . MET A 1 655 ? 34.904 21.326 4.302 1.00 28.34 655 MET A C 1
ATOM 4686 O O . MET A 1 655 ? 33.800 20.925 4.657 1.00 28.34 655 MET A O 1
ATOM 4690 N N . LYS A 1 656 ? 35.174 22.609 4.032 1.00 32.81 656 LYS A N 1
ATOM 4691 C CA . LYS A 1 656 ? 34.224 23.729 4.039 1.00 32.81 656 LYS A CA 1
ATOM 4692 C C . LYS A 1 656 ? 33.213 23.624 2.882 1.00 32.81 656 LYS A C 1
ATOM 4694 O O . LYS A 1 656 ? 33.553 23.035 1.858 1.00 32.81 656 LYS A O 1
ATOM 4699 N N . PRO A 1 657 ? 32.035 24.271 2.995 1.00 32.91 657 PRO A N 1
ATOM 4700 C CA . PRO A 1 657 ? 31.039 24.313 1.926 1.00 32.91 657 PRO A CA 1
ATOM 4701 C C . PRO A 1 657 ? 31.609 24.981 0.667 1.00 32.91 657 PRO A C 1
ATOM 4703 O O . PRO A 1 657 ? 32.112 26.105 0.740 1.00 32.91 657 PRO A O 1
ATOM 4706 N N . GLN A 1 658 ? 31.521 24.304 -0.478 1.00 31.31 658 GLN A N 1
ATOM 4707 C CA . GLN A 1 658 ? 31.728 24.917 -1.789 1.00 31.31 658 GLN A CA 1
ATOM 4708 C C . GLN A 1 658 ? 30.417 25.555 -2.256 1.00 31.31 658 GLN A C 1
ATOM 4710 O O . GLN A 1 658 ? 29.369 24.913 -2.260 1.00 31.31 658 GLN A O 1
ATOM 4715 N N . ALA A 1 659 ? 30.491 26.834 -2.622 1.00 35.72 659 ALA A N 1
ATOM 4716 C CA . ALA A 1 659 ? 29.409 27.560 -3.270 1.00 35.72 659 ALA A CA 1
ATOM 4717 C C . ALA A 1 659 ? 29.197 27.034 -4.700 1.00 35.72 659 ALA A C 1
ATOM 4719 O O . ALA A 1 659 ? 30.165 26.799 -5.425 1.00 35.72 659 ALA A O 1
ATOM 4720 N N . ILE A 1 660 ? 27.931 26.860 -5.070 1.00 32.06 660 ILE A N 1
ATOM 4721 C CA . ILE A 1 660 ? 27.468 26.412 -6.388 1.00 32.06 660 ILE A CA 1
ATOM 4722 C C . ILE A 1 660 ? 27.309 27.652 -7.296 1.00 32.06 660 ILE A C 1
ATOM 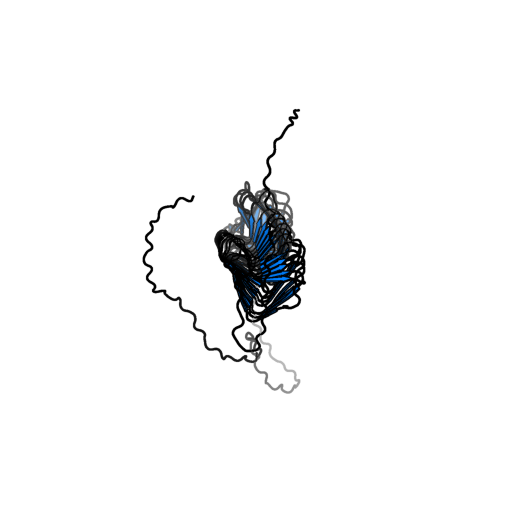4724 O O . ILE A 1 660 ? 26.788 28.657 -6.801 1.00 32.06 660 ILE A O 1
ATOM 4728 N N . PRO A 1 661 ? 27.751 27.623 -8.571 1.00 45.31 661 PRO A N 1
ATOM 4729 C CA . PRO A 1 661 ? 27.339 28.590 -9.592 1.00 45.31 661 PRO A CA 1
ATOM 4730 C C . PRO A 1 661 ? 25.865 28.463 -9.984 1.00 45.31 661 PRO A C 1
ATOM 4732 O O . PRO A 1 661 ? 25.411 27.314 -10.188 1.00 45.31 661 PRO A O 1
#

Radius of gyration: 39.99 Å; chains: 1; bounding box: 77×134×123 Å

Organism: NCBI:txid3115853